Protein 1TI5 (pdb70)

Structure (mmCIF, N/CA/C/O backbone):
data_1TI5
#
_entry.id   1TI5
#
loop_
_atom_site.group_PDB
_atom_site.id
_atom_site.type_symbol
_atom_site.label_atom_id
_atom_site.label_alt_id
_atom_site.label_comp_id
_atom_site.label_asym_id
_atom_site.label_entity_id
_atom_site.label_seq_id
_atom_site.pdbx_PDB_ins_code
_atom_site.Cartn_x
_atom_site.Cartn_y
_atom_site.Cartn_z
_atom_site.occupancy
_atom_site.B_iso_or_equiv
_atom_site.auth_seq_id
_atom_site.auth_comp_id
_atom_site.auth_asym_id
_atom_site.auth_atom_id
_atom_site.pdbx_PDB_model_num
ATOM 1 N N . ARG A 1 1 ? 68.113 32.581 -0.823 1.00 0.00 1 ARG A N 1
ATOM 2 C CA . ARG A 1 1 ? 68.815 33.568 0.048 1.00 0.00 1 ARG A CA 1
ATOM 3 C C . ARG A 1 1 ? 68.621 34.981 -0.487 1.00 0.00 1 ARG A C 1
ATOM 4 O O . ARG A 1 1 ? 68.169 35.183 -1.597 1.00 0.00 1 ARG A O 1
ATOM 27 N N . THR A 1 2 ? 68.979 35.963 0.288 1.00 0.00 2 THR A N 1
ATOM 28 C CA . THR A 1 2 ? 68.837 37.359 -0.180 1.00 0.00 2 THR A CA 1
ATOM 29 C C . THR A 1 2 ? 69.680 38.308 0.656 1.00 0.00 2 THR A C 1
ATOM 30 O O . THR A 1 2 ? 70.018 38.034 1.791 1.00 0.00 2 THR A O 1
ATOM 41 N N . CYS A 1 3 ? 69.974 39.448 0.113 1.00 0.00 3 CYS A N 1
ATOM 42 C CA . CYS A 1 3 ? 70.741 40.460 0.878 1.00 0.00 3 CYS A CA 1
ATOM 43 C C . CYS A 1 3 ? 70.019 41.795 0.782 1.00 0.00 3 CYS A C 1
ATOM 44 O O . CYS A 1 3 ? 69.515 42.172 -0.256 1.00 0.00 3 CYS A O 1
ATOM 51 N N . MET A 1 4 ? 69.952 42.500 1.862 1.00 0.00 4 MET A N 1
ATOM 52 C CA . MET A 1 4 ? 69.238 43.808 1.859 1.00 0.00 4 MET A CA 1
ATOM 53 C C . MET A 1 4 ? 70.204 44.972 2.023 1.00 0.00 4 MET A C 1
ATOM 54 O O . MET A 1 4 ? 71.209 44.887 2.699 1.00 0.00 4 MET A O 1
ATOM 68 N N . ILE A 1 5 ? 69.882 46.066 1.400 1.00 0.00 5 ILE A N 1
ATOM 69 C CA . ILE A 1 5 ? 70.740 47.272 1.489 1.00 0.00 5 ILE A CA 1
ATOM 70 C C . ILE A 1 5 ? 69.901 48.436 2.004 1.00 0.00 5 ILE A C 1
ATOM 71 O O . ILE A 1 5 ? 68.726 48.296 2.269 1.00 0.00 5 ILE A O 1
ATOM 87 N N . LYS A 1 6 ? 70.497 49.575 2.149 1.00 0.00 6 LYS A N 1
ATOM 88 C CA . LYS A 1 6 ? 69.740 50.759 2.651 1.00 0.00 6 LYS A CA 1
ATOM 89 C C . LYS A 1 6 ? 69.368 51.685 1.493 1.00 0.00 6 LYS A C 1
ATOM 90 O O . LYS A 1 6 ? 70.209 52.359 0.934 1.00 0.00 6 LYS A O 1
ATOM 109 N N . LYS A 1 7 ? 68.112 51.735 1.132 1.00 0.00 7 LYS A N 1
ATOM 110 C CA . LYS A 1 7 ? 67.711 52.636 0.016 1.00 0.00 7 LYS A CA 1
ATOM 111 C C . LYS A 1 7 ? 67.234 53.966 0.580 1.00 0.00 7 LYS A C 1
ATOM 112 O O . LYS A 1 7 ? 66.138 54.420 0.319 1.00 0.00 7 LYS A O 1
ATOM 131 N N . GLU A 1 8 ? 68.069 54.587 1.353 1.00 0.00 8 GLU A N 1
ATOM 132 C CA . GLU A 1 8 ? 67.708 55.897 1.957 1.00 0.00 8 GLU A CA 1
ATOM 133 C C . GLU A 1 8 ? 67.551 56.960 0.862 1.00 0.00 8 GLU A C 1
ATOM 134 O O . GLU A 1 8 ? 66.891 57.963 1.047 1.00 0.00 8 GLU A O 1
ATOM 146 N N . GLY A 1 9 ? 68.153 56.744 -0.276 1.00 0.00 9 GLY A N 1
ATOM 147 C CA . GLY A 1 9 ? 68.041 57.737 -1.382 1.00 0.00 9 GLY A CA 1
ATOM 148 C C . GLY A 1 9 ? 66.612 57.744 -1.921 1.00 0.00 9 GLY A C 1
ATOM 149 O O . GLY A 1 9 ? 66.257 58.555 -2.754 1.00 0.00 9 GLY A O 1
ATOM 153 N N . TRP A 1 10 ? 65.790 56.845 -1.459 1.00 0.00 10 TRP A N 1
ATOM 154 C CA . TRP A 1 10 ? 64.385 56.797 -1.951 1.00 0.00 10 TRP A CA 1
ATOM 155 C C . TRP A 1 10 ? 63.460 57.559 -0.999 1.00 0.00 10 TRP A C 1
ATOM 156 O O . TRP A 1 10 ? 62.408 58.029 -1.384 1.00 0.00 10 TRP A O 1
ATOM 177 N N . GLY A 1 11 ? 63.844 57.683 0.242 1.00 0.00 11 GLY A N 1
ATOM 178 C CA . GLY A 1 11 ? 62.989 58.411 1.217 1.00 0.00 11 GLY A CA 1
ATOM 179 C C . GLY A 1 11 ? 62.558 57.455 2.327 1.00 0.00 11 GLY A C 1
ATOM 180 O O . GLY A 1 11 ? 62.276 56.297 2.091 1.00 0.00 11 GLY A O 1
ATOM 184 N N . LYS A 1 12 ? 62.508 57.934 3.536 1.00 0.00 12 LYS A N 1
ATOM 185 C CA . LYS A 1 12 ? 62.098 57.061 4.673 1.00 0.00 12 LYS A CA 1
ATOM 186 C C . LYS A 1 12 ? 60.926 56.166 4.262 1.00 0.00 12 LYS A C 1
ATOM 187 O O . LYS A 1 12 ? 60.275 56.399 3.264 1.00 0.00 12 LYS A O 1
ATOM 206 N N . CYS A 1 13 ? 60.654 55.141 5.024 1.00 0.00 13 CYS A N 1
ATOM 207 C CA . CYS A 1 13 ? 59.526 54.232 4.673 1.00 0.00 13 CYS A CA 1
ATOM 208 C C . CYS A 1 13 ? 58.386 54.373 5.680 1.00 0.00 13 CYS A C 1
ATOM 209 O O . CYS A 1 13 ? 58.592 54.703 6.831 1.00 0.00 13 CYS A O 1
ATOM 216 N N . LEU A 1 14 ? 57.183 54.118 5.250 1.00 0.00 14 LEU A N 1
ATOM 217 C CA . LEU A 1 14 ? 56.017 54.227 6.170 1.00 0.00 14 LEU A CA 1
ATOM 218 C C . LEU A 1 14 ? 55.514 52.833 6.548 1.00 0.00 14 LEU A C 1
ATOM 219 O O . LEU A 1 14 ? 55.003 52.614 7.628 1.00 0.00 14 LEU A O 1
ATOM 235 N N . ILE A 1 15 ? 55.653 51.893 5.659 1.00 0.00 15 ILE A N 1
ATOM 236 C CA . ILE A 1 15 ? 55.181 50.506 5.953 1.00 0.00 15 ILE A CA 1
ATOM 237 C C . ILE A 1 15 ? 56.360 49.529 5.948 1.00 0.00 15 ILE A C 1
ATOM 238 O O . ILE A 1 15 ? 57.461 49.864 6.335 1.00 0.00 15 ILE A O 1
ATOM 254 N N . ASP A 1 16 ? 56.131 48.324 5.501 1.00 0.00 16 ASP A N 1
ATOM 255 C CA . ASP A 1 16 ? 57.227 47.316 5.451 1.00 0.00 16 ASP A CA 1
ATOM 256 C C . ASP A 1 16 ? 57.442 46.873 4.003 1.00 0.00 16 ASP A C 1
ATOM 257 O O . ASP A 1 16 ? 58.519 46.464 3.617 1.00 0.00 16 ASP A O 1
ATOM 266 N N . THR A 1 17 ? 56.418 46.963 3.198 1.00 0.00 17 THR A N 1
ATOM 267 C CA . THR A 1 17 ? 56.545 46.564 1.771 1.00 0.00 17 THR A CA 1
ATOM 268 C C . THR A 1 17 ? 56.761 47.808 0.909 1.00 0.00 17 THR A C 1
ATOM 269 O O . THR A 1 17 ? 57.444 47.767 -0.095 1.00 0.00 17 THR A O 1
ATOM 280 N N . THR A 1 18 ? 56.192 48.920 1.301 1.00 0.00 18 THR A N 1
ATOM 281 C CA . THR A 1 18 ? 56.379 50.167 0.507 1.00 0.00 18 THR A CA 1
ATOM 282 C C . THR A 1 18 ? 57.830 50.251 0.036 1.00 0.00 18 THR A C 1
ATOM 283 O O . THR A 1 18 ? 58.108 50.524 -1.115 1.00 0.00 18 THR A O 1
ATOM 294 N N . CYS A 1 19 ? 58.756 49.994 0.918 1.00 0.00 19 CYS A N 1
ATOM 295 C CA . CYS A 1 19 ? 60.190 50.031 0.524 1.00 0.00 19 CYS A CA 1
ATOM 296 C C . CYS A 1 19 ? 60.480 48.865 -0.427 1.00 0.00 19 CYS A C 1
ATOM 297 O O . CYS A 1 19 ? 61.084 49.025 -1.472 1.00 0.00 19 CYS A O 1
ATOM 304 N N . ALA A 1 20 ? 60.044 47.691 -0.060 1.00 0.00 20 ALA A N 1
ATOM 305 C CA . ALA A 1 20 ? 60.272 46.492 -0.916 1.00 0.00 20 ALA A CA 1
ATOM 306 C C . ALA A 1 20 ? 59.832 46.770 -2.356 1.00 0.00 20 ALA A C 1
ATOM 307 O O . ALA A 1 20 ? 60.450 46.321 -3.300 1.00 0.00 20 ALA A O 1
ATOM 314 N N . HIS A 1 21 ? 58.771 47.509 -2.534 1.00 0.00 21 HIS A N 1
ATOM 315 C CA . HIS A 1 21 ? 58.302 47.813 -3.916 1.00 0.00 21 HIS A CA 1
ATOM 316 C C . HIS A 1 21 ? 59.446 48.432 -4.720 1.00 0.00 21 HIS A C 1
ATOM 317 O O . HIS A 1 21 ? 59.905 47.877 -5.698 1.00 0.00 21 HIS A O 1
ATOM 331 N N . SER A 1 22 ? 59.916 49.573 -4.303 1.00 0.00 22 SER A N 1
ATOM 332 C CA . SER A 1 22 ? 61.039 50.227 -5.028 1.00 0.00 22 SER A CA 1
ATOM 333 C C . SER A 1 22 ? 62.203 49.245 -5.170 1.00 0.00 22 SER A C 1
ATOM 334 O O . SER A 1 22 ? 62.857 49.185 -6.192 1.00 0.00 22 SER A O 1
ATOM 342 N N . CYS A 1 23 ? 62.464 48.476 -4.151 1.00 0.00 23 CYS A N 1
ATOM 343 C CA . CYS A 1 23 ? 63.584 47.495 -4.224 1.00 0.00 23 CYS A CA 1
ATOM 344 C C . CYS A 1 23 ? 63.384 46.543 -5.396 1.00 0.00 23 CYS A C 1
ATOM 345 O O . CYS A 1 23 ? 64.181 46.491 -6.312 1.00 0.00 23 CYS A O 1
ATOM 352 N N . LYS A 1 24 ? 62.326 45.786 -5.376 1.00 0.00 24 LYS A N 1
ATOM 353 C CA . LYS A 1 24 ? 62.080 44.837 -6.491 1.00 0.00 24 LYS A CA 1
ATOM 354 C C . LYS A 1 24 ? 62.218 45.569 -7.821 1.00 0.00 24 LYS A C 1
ATOM 355 O O . LYS A 1 24 ? 63.068 45.248 -8.631 1.00 0.00 24 LYS A O 1
ATOM 374 N N . ASN A 1 25 ? 61.389 46.558 -8.036 1.00 0.00 25 ASN A N 1
ATOM 375 C CA . ASN A 1 25 ? 61.446 47.339 -9.306 1.00 0.00 25 ASN A CA 1
ATOM 376 C C . ASN A 1 25 ? 62.886 47.739 -9.624 1.00 0.00 25 ASN A C 1
ATOM 377 O O . ASN A 1 25 ? 63.263 47.874 -10.771 1.00 0.00 25 ASN A O 1
ATOM 388 N N . ARG A 1 26 ? 63.699 47.918 -8.621 1.00 0.00 26 ARG A N 1
ATOM 389 C CA . ARG A 1 26 ? 65.113 48.293 -8.877 1.00 0.00 26 ARG A CA 1
ATOM 390 C C . ARG A 1 26 ? 65.888 47.042 -9.270 1.00 0.00 26 ARG A C 1
ATOM 391 O O . ARG A 1 26 ? 66.936 47.107 -9.883 1.00 0.00 26 ARG A O 1
ATOM 412 N N . GLY A 1 27 ? 65.370 45.899 -8.919 1.00 0.00 27 GLY A N 1
ATOM 413 C CA . GLY A 1 27 ? 66.060 44.630 -9.264 1.00 0.00 27 GLY A CA 1
ATOM 414 C C . GLY A 1 27 ? 66.365 43.867 -7.981 1.00 0.00 27 GLY A C 1
ATOM 415 O O . GLY A 1 27 ? 67.405 43.253 -7.842 1.00 0.00 27 GLY A O 1
ATOM 419 N N . TYR A 1 28 ? 65.469 43.909 -7.033 1.00 0.00 28 TYR A N 1
ATOM 420 C CA . TYR A 1 28 ? 65.717 43.192 -5.747 1.00 0.00 28 TYR A CA 1
ATOM 421 C C . TYR A 1 28 ? 64.579 42.218 -5.451 1.00 0.00 28 TYR A C 1
ATOM 422 O O . TYR A 1 28 ? 63.536 42.259 -6.070 1.00 0.00 28 TYR A O 1
ATOM 440 N N . ILE A 1 29 ? 64.762 41.351 -4.496 1.00 0.00 29 ILE A N 1
ATOM 441 C CA . ILE A 1 29 ? 63.673 40.398 -4.154 1.00 0.00 29 ILE A CA 1
ATOM 442 C C . ILE A 1 29 ? 62.625 41.141 -3.352 1.00 0.00 29 ILE A C 1
ATOM 443 O O . ILE A 1 29 ? 61.452 40.824 -3.368 1.00 0.00 29 ILE A O 1
ATOM 459 N N . GLY A 1 30 ? 63.061 42.138 -2.648 1.00 0.00 30 GLY A N 1
ATOM 460 C CA . GLY A 1 30 ? 62.117 42.941 -1.822 1.00 0.00 30 GLY A CA 1
ATOM 461 C C . GLY A 1 30 ? 62.894 43.998 -1.041 1.00 0.00 30 GLY A C 1
ATOM 462 O O . GLY A 1 30 ? 64.001 44.354 -1.393 1.00 0.00 30 GLY A O 1
ATOM 466 N N . GLY A 1 31 ? 62.326 44.502 0.019 1.00 0.00 31 GLY A N 1
ATOM 467 C CA . GLY A 1 3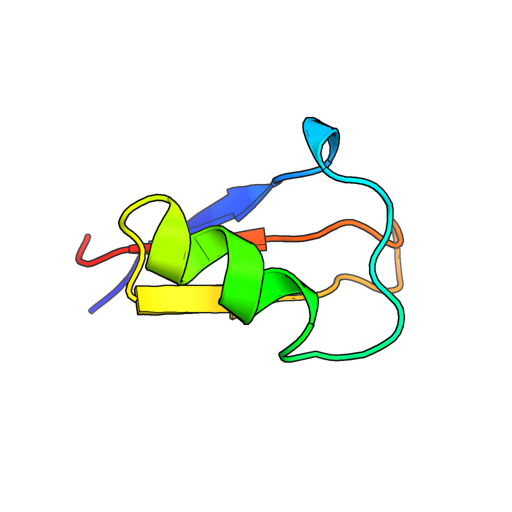1 ? 63.038 45.535 0.819 1.00 0.00 31 GLY A CA 1
ATOM 468 C C . GLY A 1 31 ? 62.423 45.628 2.212 1.00 0.00 31 GLY A C 1
ATOM 469 O O . GLY A 1 31 ? 61.488 44.924 2.538 1.00 0.00 31 GLY A O 1
ATOM 473 N N . ASN A 1 32 ? 62.937 46.498 3.037 1.00 0.00 32 ASN A N 1
ATOM 474 C CA . ASN A 1 32 ? 62.372 46.639 4.405 1.00 0.00 32 ASN A CA 1
ATOM 475 C C . ASN A 1 32 ? 62.324 48.104 4.820 1.00 0.00 32 ASN A C 1
ATOM 476 O O . ASN A 1 32 ? 62.834 48.982 4.153 1.00 0.00 32 ASN A O 1
ATOM 487 N N . CYS A 1 33 ? 61.717 48.353 5.936 1.00 0.00 33 CYS A N 1
ATOM 488 C CA . CYS A 1 33 ? 61.615 49.740 6.458 1.00 0.00 33 CYS A CA 1
ATOM 489 C C . CYS A 1 33 ? 62.083 49.762 7.915 1.00 0.00 33 CYS A C 1
ATOM 490 O O . CYS A 1 33 ? 61.372 49.354 8.811 1.00 0.00 33 CYS A O 1
ATOM 497 N N . LYS A 1 34 ? 63.279 50.220 8.155 1.00 0.00 34 LYS A N 1
ATOM 498 C CA . LYS A 1 34 ? 63.798 50.249 9.551 1.00 0.00 34 LYS A CA 1
ATOM 499 C C . LYS A 1 34 ? 63.217 51.442 10.312 1.00 0.00 34 LYS A C 1
ATOM 500 O O . LYS A 1 34 ? 63.399 52.581 9.933 1.00 0.00 34 LYS A O 1
ATOM 519 N N . GLY A 1 35 ? 62.519 51.187 11.385 1.00 0.00 35 GLY A N 1
ATOM 520 C CA . GLY A 1 35 ? 61.929 52.305 12.173 1.00 0.00 35 GLY A CA 1
ATOM 521 C C . GLY A 1 35 ? 63.044 53.053 12.903 1.00 0.00 35 GLY A C 1
ATOM 522 O O . GLY A 1 35 ? 63.008 54.260 13.042 1.00 0.00 35 GLY A O 1
ATOM 526 N N . MET A 1 36 ? 64.038 52.347 13.369 1.00 0.00 36 MET A N 1
ATOM 527 C CA . MET A 1 36 ? 65.157 53.020 14.087 1.00 0.00 36 MET A CA 1
ATOM 528 C C . MET A 1 36 ? 65.713 54.164 13.235 1.00 0.00 36 MET A C 1
ATOM 529 O O . MET A 1 36 ? 66.123 55.188 13.744 1.00 0.00 36 MET A O 1
ATOM 543 N N . THR A 1 37 ? 65.731 53.996 11.940 1.00 0.00 37 THR A N 1
ATOM 544 C CA . THR A 1 37 ? 66.260 55.073 11.056 1.00 0.00 37 THR A CA 1
ATOM 545 C C . THR A 1 37 ? 65.247 55.404 9.960 1.00 0.00 37 THR A C 1
ATOM 546 O O . THR A 1 37 ? 65.538 56.132 9.032 1.00 0.00 37 THR A O 1
ATOM 557 N N . ARG A 1 38 ? 64.058 54.877 10.061 1.00 0.00 38 ARG A N 1
ATOM 558 C CA . ARG A 1 38 ? 63.026 55.165 9.025 1.00 0.00 38 ARG A CA 1
ATOM 559 C C . ARG A 1 38 ? 63.659 55.146 7.632 1.00 0.00 38 ARG A C 1
ATOM 560 O O . ARG A 1 38 ? 63.573 56.103 6.890 1.00 0.00 38 ARG A O 1
ATOM 581 N N . THR A 1 39 ? 64.297 54.066 7.273 1.00 0.00 39 THR A N 1
ATOM 582 C CA . THR A 1 39 ? 64.936 53.994 5.928 1.00 0.00 39 THR A CA 1
ATOM 583 C C . THR A 1 39 ? 64.390 52.801 5.138 1.00 0.00 39 THR A C 1
ATOM 584 O O . THR A 1 39 ? 63.805 51.890 5.690 1.00 0.00 39 THR A O 1
ATOM 595 N N . CYS A 1 40 ? 64.571 52.809 3.846 1.00 0.00 40 CYS A N 1
ATOM 596 C CA . CYS A 1 40 ? 64.061 51.692 3.003 1.00 0.00 40 CYS A CA 1
ATOM 597 C C . CYS A 1 40 ? 65.186 50.719 2.645 1.00 0.00 40 CYS A C 1
ATOM 598 O O . CYS A 1 40 ? 66.191 51.103 2.088 1.00 0.00 40 CYS A O 1
ATOM 605 N N . TYR A 1 41 ? 65.017 49.460 2.936 1.00 0.00 41 TYR A N 1
ATOM 606 C CA . TYR A 1 41 ? 66.072 48.470 2.580 1.00 0.00 41 TYR A CA 1
ATOM 607 C C . TYR A 1 41 ? 65.610 47.638 1.381 1.00 0.00 41 TYR A C 1
ATOM 608 O O . TYR A 1 41 ? 64.456 47.660 1.015 1.00 0.00 41 TYR A O 1
ATOM 626 N N . CYS A 1 42 ? 66.488 46.899 0.767 1.00 0.00 42 CYS A N 1
ATOM 627 C CA . CYS A 1 42 ? 66.057 46.076 -0.401 1.00 0.00 42 CYS A CA 1
ATOM 628 C C . CYS A 1 42 ? 66.793 44.739 -0.426 1.00 0.00 42 CYS A C 1
ATOM 629 O O . CYS A 1 42 ? 68.003 44.688 -0.519 1.00 0.00 42 CYS A O 1
ATOM 636 N N . LEU A 1 43 ? 66.066 43.655 -0.350 1.00 0.00 43 LEU A N 1
ATOM 637 C CA . LEU A 1 43 ? 66.726 42.316 -0.370 1.00 0.00 43 LEU A CA 1
ATOM 638 C C . LEU A 1 43 ? 66.970 41.859 -1.803 1.00 0.00 43 LEU A C 1
ATOM 639 O O . LEU A 1 43 ? 66.155 42.057 -2.686 1.00 0.00 43 LEU A O 1
ATOM 655 N N . VAL A 1 44 ? 68.096 41.248 -2.027 1.00 0.00 44 VAL A N 1
ATOM 656 C CA . VAL A 1 44 ? 68.447 40.758 -3.388 1.00 0.00 44 VAL A CA 1
ATOM 657 C C . VAL A 1 44 ? 68.826 39.291 -3.325 1.00 0.00 44 VAL A C 1
ATOM 658 O O . VAL A 1 44 ? 69.093 38.759 -2.273 1.00 0.00 44 VAL A O 1
ATOM 671 N N . ASN A 1 45 ? 68.901 38.646 -4.445 1.00 0.00 45 ASN A N 1
ATOM 672 C CA . ASN A 1 45 ? 69.311 37.231 -4.433 1.00 0.00 45 ASN A CA 1
ATOM 673 C C . ASN A 1 45 ? 70.810 37.211 -4.221 1.00 0.00 45 ASN A C 1
ATOM 674 O O . ASN A 1 45 ? 71.599 37.293 -5.142 1.00 0.00 45 ASN A O 1
ATOM 685 N N . CYS A 1 46 ? 71.191 37.167 -2.984 1.00 0.00 46 CYS A N 1
ATOM 686 C CA . CYS A 1 46 ? 72.627 37.215 -2.636 1.00 0.00 46 CYS A CA 1
ATOM 687 C C . CYS A 1 46 ? 73.050 35.939 -1.899 1.00 0.00 46 CYS A C 1
ATOM 688 O O . CYS A 1 46 ? 72.477 35.662 -0.859 1.00 0.00 46 CYS A O 1
ATOM 696 N N . ARG A 1 1 ? 68.978 32.695 -0.709 1.00 0.00 1 ARG A N 2
ATOM 697 C CA . ARG A 1 1 ? 69.542 33.717 0.220 1.00 0.00 1 ARG A CA 2
ATOM 698 C C . ARG A 1 1 ? 69.278 35.120 -0.310 1.00 0.00 1 ARG A C 2
ATOM 699 O O . ARG A 1 1 ? 68.875 35.304 -1.442 1.00 0.00 1 ARG A O 2
ATOM 722 N N . THR A 1 2 ? 69.522 36.115 0.492 1.00 0.00 2 THR A N 2
ATOM 723 C CA . THR A 1 2 ? 69.307 37.503 0.026 1.00 0.00 2 THR A CA 2
ATOM 724 C C . THR A 1 2 ? 70.127 38.492 0.838 1.00 0.00 2 THR A C 2
ATOM 725 O O . THR A 1 2 ? 70.495 38.245 1.969 1.00 0.00 2 THR A O 2
ATOM 736 N N . CYS A 1 3 ? 70.364 39.636 0.275 1.00 0.00 3 CYS A N 2
ATOM 737 C CA . CYS A 1 3 ? 71.103 40.690 1.010 1.00 0.00 3 CYS A CA 2
ATOM 738 C C . CYS A 1 3 ? 70.333 41.996 0.892 1.00 0.00 3 CYS A C 2
ATOM 739 O O . CYS A 1 3 ? 69.794 42.323 -0.145 1.00 0.00 3 CYS A O 2
ATOM 746 N N . MET A 1 4 ? 70.263 42.729 1.952 1.00 0.00 4 MET A N 2
ATOM 747 C CA . MET A 1 4 ? 69.504 44.011 1.924 1.00 0.00 4 MET A CA 2
ATOM 748 C C . MET A 1 4 ? 70.435 45.208 1.999 1.00 0.00 4 MET A C 2
ATOM 749 O O . MET A 1 4 ? 71.466 45.183 2.640 1.00 0.00 4 MET A O 2
ATOM 763 N N . ILE A 1 5 ? 70.060 46.259 1.336 1.00 0.00 5 ILE A N 2
ATOM 764 C CA . ILE A 1 5 ? 70.887 47.483 1.338 1.00 0.00 5 ILE A CA 2
ATOM 765 C C . ILE A 1 5 ? 70.056 48.648 1.861 1.00 0.00 5 ILE A C 2
ATOM 766 O O . ILE A 1 5 ? 68.895 48.501 2.182 1.00 0.00 5 ILE A O 2
ATOM 782 N N . LYS A 1 6 ? 70.646 49.797 1.944 1.00 0.00 6 LYS A N 2
ATOM 783 C CA . LYS A 1 6 ? 69.902 50.989 2.448 1.00 0.00 6 LYS A CA 2
ATOM 784 C C . LYS A 1 6 ? 69.392 51.832 1.282 1.00 0.00 6 LYS A C 2
ATOM 785 O O . LYS A 1 6 ? 70.153 52.493 0.604 1.00 0.00 6 LYS A O 2
ATOM 804 N N . LYS A 1 7 ? 68.107 51.826 1.044 1.00 0.00 7 LYS A N 2
ATOM 805 C CA . LYS A 1 7 ? 67.568 52.642 -0.077 1.00 0.00 7 LYS A CA 2
ATOM 806 C C . LYS A 1 7 ? 67.024 53.956 0.462 1.00 0.00 7 LYS A C 2
ATOM 807 O O . LYS A 1 7 ? 65.883 54.316 0.251 1.00 0.00 7 LYS A O 2
ATOM 826 N N . GLU A 1 8 ? 67.852 54.672 1.157 1.00 0.00 8 GLU A N 2
ATOM 827 C CA . GLU A 1 8 ? 67.425 55.978 1.727 1.00 0.00 8 GLU A CA 2
ATOM 828 C C . GLU A 1 8 ? 67.164 56.984 0.601 1.00 0.00 8 GLU A C 2
ATOM 829 O O . GLU A 1 8 ? 66.383 57.903 0.744 1.00 0.00 8 GLU A O 2
ATOM 841 N N . GLY A 1 9 ? 67.812 56.812 -0.519 1.00 0.00 9 GLY A N 2
ATOM 842 C CA . GLY A 1 9 ? 67.603 57.753 -1.656 1.00 0.00 9 GLY A CA 2
ATOM 843 C C . GLY A 1 9 ? 66.145 57.697 -2.104 1.00 0.00 9 GLY A C 2
ATOM 844 O O . GLY A 1 9 ? 65.684 58.530 -2.859 1.00 0.00 9 GLY A O 2
ATOM 848 N N . TRP A 1 10 ? 65.414 56.719 -1.648 1.00 0.00 10 TRP A N 2
ATOM 849 C CA . TRP A 1 10 ? 63.985 56.607 -2.053 1.00 0.00 10 TRP A CA 2
ATOM 850 C C . TRP A 1 10 ? 63.089 57.335 -1.047 1.00 0.00 10 TRP A C 2
ATOM 851 O O . TRP A 1 10 ? 61.952 57.656 -1.332 1.00 0.00 10 TRP A O 2
ATOM 872 N N . GLY A 1 11 ? 63.596 57.602 0.126 1.00 0.00 11 GLY A N 2
ATOM 873 C CA . GLY A 1 11 ? 62.779 58.311 1.149 1.00 0.00 11 GLY A CA 2
ATOM 874 C C . GLY A 1 11 ? 62.383 57.338 2.257 1.00 0.00 11 GLY A C 2
ATOM 875 O O . GLY A 1 11 ? 62.053 56.196 2.008 1.00 0.00 11 GLY A O 2
ATOM 879 N N . LYS A 1 12 ? 62.414 57.788 3.478 1.00 0.00 12 LYS A N 2
ATOM 880 C CA . LYS A 1 12 ? 62.038 56.899 4.615 1.00 0.00 12 LYS A CA 2
ATOM 881 C C . LYS A 1 12 ? 60.819 56.051 4.240 1.00 0.00 12 LYS A C 2
ATOM 882 O O . LYS A 1 12 ? 60.120 56.339 3.289 1.00 0.00 12 LYS A O 2
ATOM 901 N N . CYS A 1 13 ? 60.561 55.005 4.976 1.00 0.00 13 CYS A N 2
ATOM 902 C CA . CYS A 1 13 ? 59.390 54.141 4.653 1.00 0.00 13 CYS A CA 2
ATOM 903 C C . CYS A 1 13 ? 58.300 54.286 5.715 1.00 0.00 13 CYS A C 2
ATOM 904 O O . CYS A 1 13 ? 58.568 54.568 6.866 1.00 0.00 13 CYS A O 2
ATOM 911 N N . LEU A 1 14 ? 57.072 54.087 5.330 1.00 0.00 14 LEU A N 2
ATOM 912 C CA . LEU A 1 14 ? 55.950 54.201 6.303 1.00 0.00 14 LEU A CA 2
ATOM 913 C C . LEU A 1 14 ? 55.427 52.810 6.662 1.00 0.00 14 LEU A C 2
ATOM 914 O O . LEU A 1 14 ? 54.959 52.571 7.757 1.00 0.00 14 LEU A O 2
ATOM 930 N N . ILE A 1 15 ? 55.505 51.895 5.740 1.00 0.00 15 ILE A N 2
ATOM 931 C CA . ILE A 1 15 ? 55.013 50.509 6.014 1.00 0.00 15 ILE A CA 2
ATOM 932 C C . ILE A 1 15 ? 56.193 49.540 6.105 1.00 0.00 15 ILE A C 2
ATOM 933 O O . ILE A 1 15 ? 57.248 49.875 6.601 1.00 0.00 15 ILE A O 2
ATOM 949 N N . ASP A 1 16 ? 56.019 48.339 5.625 1.00 0.00 16 ASP A N 2
ATOM 950 C CA . ASP A 1 16 ? 57.126 47.343 5.674 1.00 0.00 16 ASP A CA 2
ATOM 951 C C . ASP A 1 16 ? 57.393 46.791 4.269 1.00 0.00 16 ASP A C 2
ATOM 952 O O . ASP A 1 16 ? 58.455 46.273 3.985 1.00 0.00 16 ASP A O 2
ATOM 961 N N . THR A 1 17 ? 56.435 46.904 3.388 1.00 0.00 17 THR A N 2
ATOM 962 C CA . THR A 1 17 ? 56.623 46.396 2.003 1.00 0.00 17 THR A CA 2
ATOM 963 C C . THR A 1 17 ? 56.842 47.570 1.047 1.00 0.00 17 THR A C 2
ATOM 964 O O . THR A 1 17 ? 57.527 47.449 0.052 1.00 0.00 17 THR A O 2
ATOM 975 N N . THR A 1 18 ? 56.270 48.711 1.345 1.00 0.00 18 THR A N 2
ATOM 976 C CA . THR A 1 18 ? 56.460 49.889 0.452 1.00 0.00 18 THR A CA 2
ATOM 977 C C . THR A 1 18 ? 57.907 49.922 -0.035 1.00 0.00 18 THR A C 2
ATOM 978 O O . THR A 1 18 ? 58.176 49.952 -1.220 1.00 0.00 18 THR A O 2
ATOM 989 N N . CYS A 1 19 ? 58.843 49.893 0.873 1.00 0.00 19 CYS A N 2
ATOM 990 C CA . CYS A 1 19 ? 60.272 49.898 0.461 1.00 0.00 19 CYS A CA 2
ATOM 991 C C . CYS A 1 19 ? 60.539 48.685 -0.432 1.00 0.00 19 CYS A C 2
ATOM 992 O O . CYS A 1 19 ? 61.075 48.795 -1.516 1.00 0.00 19 CYS A O 2
ATOM 999 N N . ALA A 1 20 ? 60.160 47.527 0.033 1.00 0.00 20 ALA A N 2
ATOM 1000 C CA . ALA A 1 20 ? 60.373 46.280 -0.755 1.00 0.00 20 ALA A CA 2
ATOM 1001 C C . ALA A 1 20 ? 59.919 46.469 -2.206 1.00 0.00 20 ALA A C 2
ATOM 1002 O O . ALA A 1 20 ? 60.571 46.021 -3.129 1.00 0.00 20 ALA A O 2
ATOM 1009 N N . HIS A 1 21 ? 58.811 47.124 -2.419 1.00 0.00 21 HIS A N 2
ATOM 1010 C CA . HIS A 1 21 ? 58.329 47.331 -3.816 1.00 0.00 21 HIS A CA 2
ATOM 1011 C C . HIS A 1 21 ? 59.431 47.983 -4.652 1.00 0.00 21 HIS A C 2
ATOM 1012 O O . HIS A 1 21 ? 59.911 47.421 -5.616 1.00 0.00 21 HIS A O 2
ATOM 1026 N N . SER A 1 22 ? 59.840 49.163 -4.281 1.00 0.00 22 SER A N 2
ATOM 1027 C CA . SER A 1 22 ? 60.917 49.853 -5.041 1.00 0.00 22 SER A CA 2
ATOM 1028 C C . SER A 1 22 ? 62.141 48.944 -5.157 1.00 0.00 22 SER A C 2
ATOM 1029 O O . SER A 1 22 ? 62.815 48.916 -6.168 1.00 0.00 22 SER A O 2
ATOM 1037 N N . CYS A 1 23 ? 62.434 48.202 -4.126 1.00 0.00 23 CYS A N 2
ATOM 1038 C CA . CYS A 1 23 ? 63.614 47.294 -4.168 1.00 0.00 23 CYS A CA 2
ATOM 1039 C C . CYS A 1 23 ? 63.489 46.303 -5.321 1.00 0.00 23 CYS A C 2
ATOM 1040 O O . CYS A 1 23 ? 64.300 46.282 -6.225 1.00 0.00 23 CYS A O 2
ATOM 1047 N N . LYS A 1 24 ? 62.481 45.481 -5.298 1.00 0.00 24 LYS A N 2
ATOM 1048 C CA . LYS A 1 24 ? 62.312 44.495 -6.395 1.00 0.00 24 LYS A CA 2
ATOM 1049 C C . LYS A 1 24 ? 62.394 45.208 -7.741 1.00 0.00 24 LYS A C 2
ATOM 1050 O O . LYS A 1 24 ? 63.261 44.927 -8.548 1.00 0.00 24 LYS A O 2
ATOM 1069 N N . ASN A 1 25 ? 61.500 46.133 -7.974 1.00 0.00 25 ASN A N 2
ATOM 1070 C CA . ASN A 1 25 ? 61.500 46.886 -9.262 1.00 0.00 25 ASN A CA 2
ATOM 1071 C C . ASN A 1 25 ? 62.912 47.368 -9.600 1.00 0.00 25 ASN A C 2
ATOM 1072 O O . ASN A 1 25 ? 63.273 47.499 -10.753 1.00 0.00 25 ASN A O 2
ATOM 1083 N N . ARG A 1 26 ? 63.716 47.622 -8.607 1.00 0.00 26 ARG A N 2
ATOM 1084 C CA . ARG A 1 26 ? 65.104 48.081 -8.880 1.00 0.00 26 ARG A CA 2
ATOM 1085 C C . ARG A 1 26 ? 65.959 46.873 -9.240 1.00 0.00 26 ARG A C 2
ATOM 1086 O O . ARG A 1 26 ? 66.976 46.983 -9.896 1.00 0.00 26 ARG A O 2
ATOM 1107 N N . GLY A 1 27 ? 65.543 45.718 -8.808 1.00 0.00 27 GLY A N 2
ATOM 1108 C CA . GLY A 1 27 ? 66.313 44.486 -9.109 1.00 0.00 27 GLY A CA 2
ATOM 1109 C C . GLY A 1 27 ? 66.631 43.770 -7.802 1.00 0.00 27 GLY A C 2
ATOM 1110 O O . GLY A 1 27 ? 67.722 43.274 -7.601 1.00 0.00 27 GLY A O 2
ATOM 1114 N N . TYR A 1 28 ? 65.688 43.721 -6.901 1.00 0.00 28 TYR A N 2
ATOM 1115 C CA . TYR A 1 28 ? 65.947 43.044 -5.596 1.00 0.00 28 TYR A CA 2
ATOM 1116 C C . TYR A 1 28 ? 64.839 42.041 -5.282 1.00 0.00 28 TYR A C 2
ATOM 1117 O O . TYR A 1 28 ? 63.808 42.015 -5.922 1.00 0.00 28 TYR A O 2
ATOM 1135 N N . ILE A 1 29 ? 65.037 41.223 -4.288 1.00 0.00 29 ILE A N 2
ATOM 1136 C CA . ILE A 1 29 ? 63.981 40.240 -3.925 1.00 0.00 29 ILE A CA 2
ATOM 1137 C C . ILE A 1 29 ? 62.914 40.959 -3.125 1.00 0.00 29 ILE A C 2
ATOM 1138 O O . ILE A 1 29 ? 61.754 40.598 -3.122 1.00 0.00 29 ILE A O 2
ATOM 1154 N N . GLY A 1 30 ? 63.320 41.985 -2.445 1.00 0.00 30 GLY A N 2
ATOM 1155 C CA . GLY A 1 30 ? 62.353 42.766 -1.623 1.00 0.00 30 GLY A CA 2
ATOM 1156 C C . GLY A 1 30 ? 63.090 43.883 -0.886 1.00 0.00 30 GLY A C 2
ATOM 1157 O O . GLY A 1 30 ? 64.166 44.292 -1.274 1.00 0.00 30 GLY A O 2
ATOM 1161 N N . GLY A 1 31 ? 62.520 44.381 0.176 1.00 0.00 31 GLY A N 2
ATOM 1162 C CA . GLY A 1 31 ? 63.192 45.472 0.934 1.00 0.00 31 GLY A CA 2
ATOM 1163 C C . GLY A 1 31 ? 62.618 45.554 2.345 1.00 0.00 31 GLY A C 2
ATOM 1164 O O . GLY A 1 31 ? 61.993 44.631 2.828 1.00 0.00 31 GLY A O 2
ATOM 1168 N N . ASN A 1 32 ? 62.828 46.654 3.014 1.00 0.00 32 ASN A N 2
ATOM 1169 C CA . ASN A 1 32 ? 62.294 46.789 4.396 1.00 0.00 32 ASN A CA 2
ATOM 1170 C C . ASN A 1 32 ? 62.052 48.256 4.749 1.00 0.00 32 ASN A C 2
ATOM 1171 O O . ASN A 1 32 ? 62.349 49.158 3.993 1.00 0.00 32 ASN A O 2
ATOM 1182 N N . CYS A 1 33 ? 61.522 48.479 5.910 1.00 0.00 33 CYS A N 2
ATOM 1183 C CA . CYS A 1 33 ? 61.249 49.863 6.380 1.00 0.00 33 CYS A CA 2
ATOM 1184 C C . CYS A 1 33 ? 61.680 49.985 7.842 1.00 0.00 33 CYS A C 2
ATOM 1185 O O . CYS A 1 33 ? 60.946 49.638 8.746 1.00 0.00 33 CYS A O 2
ATOM 1192 N N . LYS A 1 34 ? 62.872 50.454 8.084 1.00 0.00 34 LYS A N 2
ATOM 1193 C CA . LYS A 1 34 ? 63.352 50.571 9.489 1.00 0.00 34 LYS A CA 2
ATOM 1194 C C . LYS A 1 34 ? 62.769 51.817 10.158 1.00 0.00 34 LYS A C 2
ATOM 1195 O O . LYS A 1 34 ? 62.938 52.924 9.689 1.00 0.00 34 LYS A O 2
ATOM 1214 N N . GLY A 1 35 ? 62.088 51.643 11.258 1.00 0.00 35 GLY A N 2
ATOM 1215 C CA . GLY A 1 35 ? 61.501 52.814 11.965 1.00 0.00 35 GLY A CA 2
ATOM 1216 C C . GLY A 1 35 ? 62.605 53.536 12.737 1.00 0.00 35 GLY A C 2
ATOM 1217 O O . GLY A 1 35 ? 62.606 54.745 12.856 1.00 0.00 35 GLY A O 2
ATOM 1221 N N . MET A 1 36 ? 63.552 52.801 13.256 1.00 0.00 36 MET A N 2
ATOM 1222 C CA . MET A 1 36 ? 64.664 53.443 14.014 1.00 0.00 36 MET A CA 2
ATOM 1223 C C . MET A 1 36 ? 65.428 54.401 13.098 1.00 0.00 36 MET A C 2
ATOM 1224 O O . MET A 1 36 ? 65.844 55.468 13.505 1.00 0.00 36 MET A O 2
ATOM 1238 N N . THR A 1 37 ? 65.611 54.028 11.861 1.00 0.00 37 THR A N 2
ATOM 1239 C CA . THR A 1 37 ? 66.342 54.914 10.911 1.00 0.00 37 THR A CA 2
ATOM 1240 C C . THR A 1 37 ? 65.407 55.357 9.785 1.00 0.00 37 THR A C 2
ATOM 1241 O O . THR A 1 37 ? 65.814 56.019 8.851 1.00 0.00 37 THR A O 2
ATOM 1252 N N . ARG A 1 38 ? 64.155 54.994 9.867 1.00 0.00 38 ARG A N 2
ATOM 1253 C CA . ARG A 1 38 ? 63.189 55.392 8.802 1.00 0.00 38 ARG A CA 2
ATOM 1254 C C . ARG A 1 38 ? 63.858 55.304 7.429 1.00 0.00 38 ARG A C 2
ATOM 1255 O O . ARG A 1 38 ? 63.911 56.268 6.692 1.00 0.00 38 ARG A O 2
ATOM 1276 N N . THR A 1 39 ? 64.373 54.157 7.082 1.00 0.00 39 THR A N 2
ATOM 1277 C CA . THR A 1 39 ? 65.043 54.013 5.758 1.00 0.00 39 THR A CA 2
ATOM 1278 C C . THR A 1 39 ? 64.477 52.813 4.994 1.00 0.00 39 THR A C 2
ATOM 1279 O O . THR A 1 39 ? 63.913 51.902 5.569 1.00 0.00 39 THR A O 2
ATOM 1290 N N . CYS A 1 40 ? 64.623 52.814 3.699 1.00 0.00 40 CYS A N 2
ATOM 1291 C CA . CYS A 1 40 ? 64.098 51.691 2.876 1.00 0.00 40 CYS A CA 2
ATOM 1292 C C . CYS A 1 40 ? 65.223 50.719 2.513 1.00 0.00 40 CYS A C 2
ATOM 1293 O O . CYS A 1 40 ? 66.147 51.070 1.814 1.00 0.00 40 CYS A O 2
ATOM 1300 N N . TYR A 1 41 ? 65.146 49.498 2.960 1.00 0.00 41 TYR A N 2
ATOM 1301 C CA . TYR A 1 41 ? 66.213 48.520 2.604 1.00 0.00 41 TYR A CA 2
ATOM 1302 C C . TYR A 1 41 ? 65.738 47.639 1.450 1.00 0.00 41 TYR A C 2
ATOM 1303 O O . TYR A 1 41 ? 64.564 47.567 1.162 1.00 0.00 41 TYR A O 2
ATOM 1321 N N . CYS A 1 42 ? 66.630 46.963 0.786 1.00 0.00 42 CYS A N 2
ATOM 1322 C CA . CYS A 1 42 ? 66.192 46.092 -0.342 1.00 0.00 42 CYS A CA 2
ATOM 1323 C C . CYS A 1 42 ? 66.973 44.781 -0.348 1.00 0.00 42 CYS A C 2
ATOM 1324 O O . CYS A 1 42 ? 68.179 44.768 -0.483 1.00 0.00 42 CYS A O 2
ATOM 1331 N N . LEU A 1 43 ? 66.290 43.676 -0.208 1.00 0.00 43 LEU A N 2
ATOM 1332 C CA . LEU A 1 43 ? 66.999 42.362 -0.206 1.00 0.00 43 LEU A CA 2
ATOM 1333 C C . LEU A 1 43 ? 67.238 41.881 -1.633 1.00 0.00 43 LEU A C 2
ATOM 1334 O O . LEU A 1 43 ? 66.397 42.014 -2.501 1.00 0.00 43 LEU A O 2
ATOM 1350 N N . VAL A 1 44 ? 68.389 41.323 -1.867 1.00 0.00 44 VAL A N 2
ATOM 1351 C CA . VAL A 1 44 ? 68.733 40.818 -3.225 1.00 0.00 44 VAL A CA 2
ATOM 1352 C C . VAL A 1 44 ? 69.167 39.369 -3.139 1.00 0.00 44 VAL A C 2
ATOM 1353 O O . VAL A 1 44 ? 69.473 38.869 -2.083 1.00 0.00 44 VAL A O 2
ATOM 1366 N N . ASN A 1 45 ? 69.248 38.705 -4.248 1.00 0.00 45 ASN A N 2
ATOM 1367 C CA . ASN A 1 45 ? 69.713 37.308 -4.216 1.00 0.00 45 ASN A CA 2
ATOM 1368 C C . ASN A 1 45 ? 71.215 37.350 -4.032 1.00 0.00 45 ASN A C 2
ATOM 1369 O O . ASN A 1 45 ? 71.983 37.446 -4.968 1.00 0.00 45 ASN A O 2
ATOM 1380 N N . CYS A 1 46 ? 71.619 37.344 -2.801 1.00 0.00 46 CYS A N 2
ATOM 1381 C CA . CYS A 1 46 ? 73.058 37.454 -2.480 1.00 0.00 46 CYS A CA 2
ATOM 1382 C C . CYS A 1 46 ? 73.544 36.207 -1.735 1.00 0.00 46 CYS A C 2
ATOM 1383 O O . CYS A 1 46 ? 72.978 35.903 -0.698 1.00 0.00 46 CYS A O 2
ATOM 1391 N N . ARG A 1 1 ? 68.793 32.640 -1.605 1.00 0.00 1 ARG A N 3
ATOM 1392 C CA . ARG A 1 1 ? 69.245 33.574 -0.534 1.00 0.00 1 ARG A CA 3
ATOM 1393 C C . ARG A 1 1 ? 69.058 35.019 -0.977 1.00 0.00 1 ARG A C 3
ATOM 1394 O O . ARG A 1 1 ? 68.823 35.301 -2.135 1.00 0.00 1 ARG A O 3
ATOM 1417 N N . THR A 1 2 ? 69.183 35.940 -0.068 1.00 0.00 2 THR A N 3
ATOM 1418 C CA . THR A 1 2 ? 69.037 37.364 -0.443 1.00 0.00 2 THR A CA 3
ATOM 1419 C C . THR A 1 2 ? 69.826 38.260 0.496 1.00 0.00 2 THR A C 3
ATOM 1420 O O . THR A 1 2 ? 70.103 37.916 1.628 1.00 0.00 2 THR A O 3
ATOM 1431 N N . CYS A 1 3 ? 70.140 39.432 0.042 1.00 0.00 3 CYS A N 3
ATOM 1432 C CA . CYS A 1 3 ? 70.856 40.396 0.909 1.00 0.00 3 CYS A CA 3
ATOM 1433 C C . CYS A 1 3 ? 70.112 41.722 0.876 1.00 0.00 3 CYS A C 3
ATOM 1434 O O . CYS A 1 3 ? 69.635 42.157 -0.152 1.00 0.00 3 CYS A O 3
ATOM 1441 N N . MET A 1 4 ? 69.993 42.348 1.997 1.00 0.00 4 MET A N 3
ATOM 1442 C CA . MET A 1 4 ? 69.252 43.639 2.058 1.00 0.00 4 MET A CA 3
ATOM 1443 C C . MET A 1 4 ? 70.192 44.810 2.304 1.00 0.00 4 MET A C 3
ATOM 1444 O O . MET A 1 4 ? 71.187 44.706 2.995 1.00 0.00 4 MET A O 3
ATOM 1458 N N . ILE A 1 5 ? 69.863 45.930 1.735 1.00 0.00 5 ILE A N 3
ATOM 1459 C CA . ILE A 1 5 ? 70.698 47.143 1.907 1.00 0.00 5 ILE A CA 3
ATOM 1460 C C . ILE A 1 5 ? 69.828 48.268 2.455 1.00 0.00 5 ILE A C 3
ATOM 1461 O O . ILE A 1 5 ? 68.647 48.101 2.676 1.00 0.00 5 ILE A O 3
ATOM 1477 N N . LYS A 1 6 ? 70.406 49.406 2.675 1.00 0.00 6 LYS A N 3
ATOM 1478 C CA . LYS A 1 6 ? 69.619 50.554 3.213 1.00 0.00 6 LYS A CA 3
ATOM 1479 C C . LYS A 1 6 ? 69.269 51.530 2.091 1.00 0.00 6 LYS A C 3
ATOM 1480 O O . LYS A 1 6 ? 70.120 52.231 1.580 1.00 0.00 6 LYS A O 3
ATOM 1499 N N . LYS A 1 7 ? 68.022 51.594 1.707 1.00 0.00 7 LYS A N 3
ATOM 1500 C CA . LYS A 1 7 ? 67.639 52.540 0.625 1.00 0.00 7 LYS A CA 3
ATOM 1501 C C . LYS A 1 7 ? 67.169 53.849 1.238 1.00 0.00 7 LYS A C 3
ATOM 1502 O O . LYS A 1 7 ? 66.081 54.326 0.983 1.00 0.00 7 LYS A O 3
ATOM 1521 N N . GLU A 1 8 ? 67.999 54.426 2.049 1.00 0.00 8 GLU A N 3
ATOM 1522 C CA . GLU A 1 8 ? 67.644 55.713 2.706 1.00 0.00 8 GLU A CA 3
ATOM 1523 C C . GLU A 1 8 ? 67.514 56.823 1.658 1.00 0.00 8 GLU A C 3
ATOM 1524 O O . GLU A 1 8 ? 66.768 57.767 1.827 1.00 0.00 8 GLU A O 3
ATOM 1536 N N . GLY A 1 9 ? 68.234 56.714 0.576 1.00 0.00 9 GLY A N 3
ATOM 1537 C CA . GLY A 1 9 ? 68.154 57.759 -0.484 1.00 0.00 9 GLY A CA 3
ATOM 1538 C C . GLY A 1 9 ? 66.740 57.795 -1.059 1.00 0.00 9 GLY A C 3
ATOM 1539 O O . GLY A 1 9 ? 66.381 58.692 -1.797 1.00 0.00 9 GLY A O 3
ATOM 1543 N N . TRP A 1 10 ? 65.934 56.824 -0.733 1.00 0.00 10 TRP A N 3
ATOM 1544 C CA . TRP A 1 10 ? 64.544 56.800 -1.266 1.00 0.00 10 TRP A CA 3
ATOM 1545 C C . TRP A 1 10 ? 63.585 57.465 -0.275 1.00 0.00 10 TRP A C 3
ATOM 1546 O O . TRP A 1 10 ? 62.496 57.871 -0.629 1.00 0.00 10 TRP A O 3
ATOM 1567 N N . GLY A 1 11 ? 63.983 57.581 0.963 1.00 0.00 11 GLY A N 3
ATOM 1568 C CA . GLY A 1 11 ? 63.099 58.222 1.973 1.00 0.00 11 GLY A CA 3
ATOM 1569 C C . GLY A 1 11 ? 62.507 57.153 2.890 1.00 0.00 11 GLY A C 3
ATOM 1570 O O . GLY A 1 11 ? 62.156 56.073 2.459 1.00 0.00 11 GLY A O 3
ATOM 1574 N N . LYS A 1 12 ? 62.396 57.452 4.152 1.00 0.00 12 LYS A N 3
ATOM 1575 C CA . LYS A 1 12 ? 61.825 56.464 5.113 1.00 0.00 12 LYS A CA 3
ATOM 1576 C C . LYS A 1 12 ? 60.662 55.710 4.463 1.00 0.00 12 LYS A C 3
ATOM 1577 O O . LYS A 1 12 ? 60.027 56.200 3.550 1.00 0.00 12 LYS A O 3
ATOM 1596 N N . CYS A 1 13 ? 60.378 54.522 4.921 1.00 0.00 13 CYS A N 3
ATOM 1597 C CA . CYS A 1 13 ? 59.257 53.744 4.320 1.00 0.00 13 CYS A CA 3
ATOM 1598 C C . CYS A 1 13 ? 57.968 53.962 5.110 1.00 0.00 13 CYS A C 3
ATOM 1599 O O . CYS A 1 13 ? 57.985 54.192 6.303 1.00 0.00 13 CYS A O 3
ATOM 1606 N N . LEU A 1 14 ? 56.849 53.883 4.449 1.00 0.00 14 LEU A N 3
ATOM 1607 C CA . LEU A 1 14 ? 55.549 54.077 5.147 1.00 0.00 14 LEU A CA 3
ATOM 1608 C C . LEU A 1 14 ? 54.834 52.735 5.305 1.00 0.00 14 LEU A C 3
ATOM 1609 O O . LEU A 1 14 ? 54.106 52.511 6.251 1.00 0.00 14 LEU A O 3
ATOM 1625 N N . ILE A 1 15 ? 55.039 51.844 4.379 1.00 0.00 15 ILE A N 3
ATOM 1626 C CA . ILE A 1 15 ? 54.371 50.509 4.463 1.00 0.00 15 ILE A CA 3
ATOM 1627 C C . ILE A 1 15 ? 55.414 49.403 4.642 1.00 0.00 15 ILE A C 3
ATOM 1628 O O . ILE A 1 15 ? 56.507 49.636 5.119 1.00 0.00 15 ILE A O 3
ATOM 1644 N N . ASP A 1 16 ? 55.084 48.200 4.256 1.00 0.00 16 ASP A N 3
ATOM 1645 C CA . ASP A 1 16 ? 56.052 47.075 4.393 1.00 0.00 16 ASP A CA 3
ATOM 1646 C C . ASP A 1 16 ? 56.589 46.685 3.012 1.00 0.00 16 ASP A C 3
ATOM 1647 O O . ASP A 1 16 ? 57.681 46.167 2.881 1.00 0.00 16 ASP A O 3
ATOM 1656 N N . THR A 1 17 ? 55.828 46.939 1.983 1.00 0.00 17 THR A N 3
ATOM 1657 C CA . THR A 1 17 ? 56.281 46.597 0.608 1.00 0.00 17 THR A CA 3
ATOM 1658 C C . THR A 1 17 ? 56.725 47.868 -0.118 1.00 0.00 17 THR A C 3
ATOM 1659 O O . THR A 1 17 ? 57.580 47.833 -0.980 1.00 0.00 17 THR A O 3
ATOM 1670 N N . THR A 1 18 ? 56.153 48.994 0.230 1.00 0.00 18 THR A N 3
ATOM 1671 C CA . THR A 1 18 ? 56.552 50.266 -0.436 1.00 0.00 18 THR A CA 3
ATOM 1672 C C . THR A 1 18 ? 58.063 50.267 -0.662 1.00 0.00 18 THR A C 3
ATOM 1673 O O . THR A 1 18 ? 58.535 50.413 -1.772 1.00 0.00 18 THR A O 3
ATOM 1684 N N . CYS A 1 19 ? 58.825 50.079 0.380 1.00 0.00 19 CYS A N 3
ATOM 1685 C CA . CYS A 1 19 ? 60.303 50.041 0.215 1.00 0.00 19 CYS A CA 3
ATOM 1686 C C . CYS A 1 19 ? 60.665 48.929 -0.771 1.00 0.00 19 CYS A C 3
ATOM 1687 O O . CYS A 1 19 ? 61.369 49.136 -1.740 1.00 0.00 19 CYS A O 3
ATOM 1694 N N . ALA A 1 20 ? 60.173 47.747 -0.521 1.00 0.00 20 ALA A N 3
ATOM 1695 C CA . ALA A 1 20 ? 60.457 46.593 -1.420 1.00 0.00 20 ALA A CA 3
ATOM 1696 C C . ALA A 1 20 ? 60.182 46.971 -2.879 1.00 0.00 20 ALA A C 3
ATOM 1697 O O . ALA A 1 20 ? 60.938 46.636 -3.770 1.00 0.00 20 ALA A O 3
ATOM 1704 N N . HIS A 1 21 ? 59.106 47.666 -3.130 1.00 0.00 21 HIS A N 3
ATOM 1705 C CA . HIS A 1 21 ? 58.786 48.063 -4.531 1.00 0.00 21 HIS A CA 3
ATOM 1706 C C . HIS A 1 21 ? 60.000 48.738 -5.165 1.00 0.00 21 HIS A C 3
ATOM 1707 O O . HIS A 1 21 ? 60.525 48.289 -6.165 1.00 0.00 21 HIS A O 3
ATOM 1721 N N . SER A 1 22 ? 60.457 49.810 -4.582 1.00 0.00 22 SER A N 3
ATOM 1722 C CA . SER A 1 22 ? 61.645 50.514 -5.137 1.00 0.00 22 SER A CA 3
ATOM 1723 C C . SER A 1 22 ? 62.833 49.553 -5.214 1.00 0.00 22 SER A C 3
ATOM 1724 O O . SER A 1 22 ? 63.617 49.591 -6.141 1.00 0.00 22 SER A O 3
ATOM 1732 N N . CYS A 1 23 ? 62.971 48.689 -4.245 1.00 0.00 23 CYS A N 3
ATOM 1733 C CA . CYS A 1 23 ? 64.107 47.722 -4.259 1.00 0.00 23 CYS A CA 3
ATOM 1734 C C . CYS A 1 23 ? 64.049 46.845 -5.506 1.00 0.00 23 CYS A C 3
ATOM 1735 O O . CYS A 1 23 ? 64.956 46.832 -6.314 1.00 0.00 23 CYS A O 3
ATOM 1742 N N . LYS A 1 24 ? 62.987 46.111 -5.669 1.00 0.00 24 LYS A N 3
ATOM 1743 C CA . LYS A 1 24 ? 62.870 45.234 -6.862 1.00 0.00 24 LYS A CA 3
ATOM 1744 C C . LYS A 1 24 ? 63.140 46.046 -8.123 1.00 0.00 24 LYS A C 3
ATOM 1745 O O . LYS A 1 24 ? 64.063 45.766 -8.864 1.00 0.00 24 LYS A O 3
ATOM 1764 N N . ASN A 1 25 ? 62.335 47.051 -8.359 1.00 0.00 25 ASN A N 3
ATOM 1765 C CA . ASN A 1 25 ? 62.514 47.906 -9.569 1.00 0.00 25 ASN A CA 3
ATOM 1766 C C . ASN A 1 25 ? 63.990 48.239 -9.781 1.00 0.00 25 ASN A C 3
ATOM 1767 O O . ASN A 1 25 ? 64.439 48.421 -10.894 1.00 0.00 25 ASN A O 3
ATOM 1778 N N . ARG A 1 26 ? 64.751 48.310 -8.726 1.00 0.00 26 ARG A N 3
ATOM 1779 C CA . ARG A 1 26 ? 66.198 48.618 -8.884 1.00 0.00 26 ARG A CA 3
ATOM 1780 C C . ARG A 1 26 ? 66.925 47.347 -9.300 1.00 0.00 26 ARG A C 3
ATOM 1781 O O . ARG A 1 26 ? 67.942 47.376 -9.964 1.00 0.00 26 ARG A O 3
ATOM 1802 N N . GLY A 1 27 ? 66.396 46.229 -8.902 1.00 0.00 27 GLY A N 3
ATOM 1803 C CA . GLY A 1 27 ? 67.027 44.932 -9.251 1.00 0.00 27 GLY A CA 3
ATOM 1804 C C . GLY A 1 27 ? 67.173 44.103 -7.981 1.00 0.00 27 GLY A C 3
ATOM 1805 O O . GLY A 1 27 ? 68.153 43.412 -7.786 1.00 0.00 27 GLY A O 3
ATOM 1809 N N . TYR A 1 28 ? 66.208 44.175 -7.105 1.00 0.00 28 TYR A N 3
ATOM 1810 C CA . TYR A 1 28 ? 66.304 43.396 -5.836 1.00 0.00 28 TYR A CA 3
ATOM 1811 C C . TYR A 1 28 ? 65.121 42.442 -5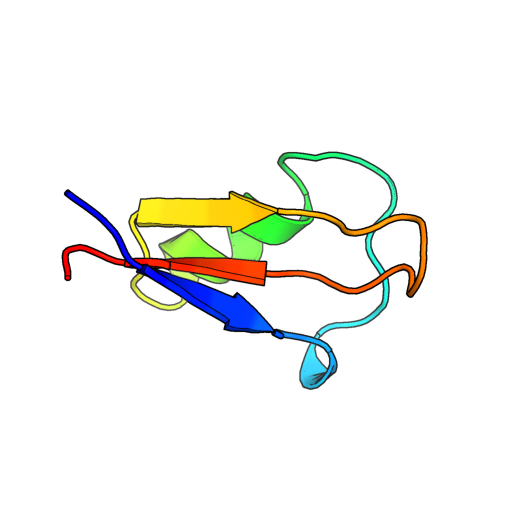.698 1.00 0.00 28 TYR A C 3
ATOM 1812 O O . TYR A 1 28 ? 64.147 42.532 -6.416 1.00 0.00 28 TYR A O 3
ATOM 1830 N N . ILE A 1 29 ? 65.194 41.536 -4.766 1.00 0.00 29 ILE A N 3
ATOM 1831 C CA . ILE A 1 29 ? 64.067 40.589 -4.569 1.00 0.00 29 ILE A CA 3
ATOM 1832 C C . ILE A 1 29 ? 62.971 41.297 -3.798 1.00 0.00 29 ILE A C 3
ATOM 1833 O O . ILE A 1 29 ? 61.800 40.995 -3.916 1.00 0.00 29 ILE A O 3
ATOM 1849 N N . GLY A 1 30 ? 63.362 42.246 -3.006 1.00 0.00 30 GLY A N 3
ATOM 1850 C CA . GLY A 1 30 ? 62.361 43.005 -2.204 1.00 0.00 30 GLY A CA 3
ATOM 1851 C C . GLY A 1 30 ? 63.071 44.024 -1.312 1.00 0.00 30 GLY A C 3
ATOM 1852 O O . GLY A 1 30 ? 64.204 44.392 -1.549 1.00 0.00 30 GLY A O 3
ATOM 1856 N N . GLY A 1 31 ? 62.407 44.480 -0.287 1.00 0.00 31 GLY A N 3
ATOM 1857 C CA . GLY A 1 31 ? 63.031 45.474 0.630 1.00 0.00 31 GLY A CA 3
ATOM 1858 C C . GLY A 1 31 ? 62.269 45.489 1.955 1.00 0.00 31 GLY A C 3
ATOM 1859 O O . GLY A 1 31 ? 61.236 44.864 2.092 1.00 0.00 31 GLY A O 3
ATOM 1863 N N . ASN A 1 32 ? 62.765 46.194 2.935 1.00 0.00 32 ASN A N 3
ATOM 1864 C CA . ASN A 1 32 ? 62.058 46.234 4.241 1.00 0.00 32 ASN A CA 3
ATOM 1865 C C . ASN A 1 32 ? 61.838 47.676 4.703 1.00 0.00 32 ASN A C 3
ATOM 1866 O O . ASN A 1 32 ? 62.486 48.599 4.251 1.00 0.00 32 ASN A O 3
ATOM 1877 N N . CYS A 1 33 ? 60.934 47.859 5.620 1.00 0.00 33 CYS A N 3
ATOM 1878 C CA . CYS A 1 33 ? 60.654 49.219 6.157 1.00 0.00 33 CYS A CA 3
ATOM 1879 C C . CYS A 1 33 ? 60.856 49.210 7.674 1.00 0.00 33 CYS A C 3
ATOM 1880 O O . CYS A 1 33 ? 59.999 48.782 8.420 1.00 0.00 33 CYS A O 3
ATOM 1887 N N . LYS A 1 34 ? 61.988 49.663 8.135 1.00 0.00 34 LYS A N 3
ATOM 1888 C CA . LYS A 1 34 ? 62.247 49.660 9.604 1.00 0.00 34 LYS A CA 3
ATOM 1889 C C . LYS A 1 34 ? 61.551 50.843 10.278 1.00 0.00 34 LYS A C 3
ATOM 1890 O O . LYS A 1 34 ? 61.831 51.989 9.988 1.00 0.00 34 LYS A O 3
ATOM 1909 N N . GLY A 1 35 ? 60.651 50.574 11.185 1.00 0.00 35 GLY A N 3
ATOM 1910 C CA . GLY A 1 35 ? 59.948 51.683 11.887 1.00 0.00 35 GLY A CA 3
ATOM 1911 C C . GLY A 1 35 ? 60.899 52.306 12.909 1.00 0.00 35 GLY A C 3
ATOM 1912 O O . GLY A 1 35 ? 60.905 53.502 13.122 1.00 0.00 35 GLY A O 3
ATOM 1916 N N . MET A 1 36 ? 61.710 51.500 13.539 1.00 0.00 36 MET A N 3
ATOM 1917 C CA . MET A 1 36 ? 62.670 52.039 14.544 1.00 0.00 36 MET A CA 3
ATOM 1918 C C . MET A 1 36 ? 63.708 52.930 13.855 1.00 0.00 36 MET A C 3
ATOM 1919 O O . MET A 1 36 ? 64.267 53.825 14.456 1.00 0.00 36 MET A O 3
ATOM 1933 N N . THR A 1 37 ? 63.967 52.693 12.597 1.00 0.00 37 THR A N 3
ATOM 1934 C CA . THR A 1 37 ? 64.967 53.530 11.871 1.00 0.00 37 THR A CA 3
ATOM 1935 C C . THR A 1 37 ? 64.299 54.242 10.692 1.00 0.00 37 THR A C 3
ATOM 1936 O O . THR A 1 37 ? 64.930 54.979 9.961 1.00 0.00 37 THR A O 3
ATOM 1947 N N . ARG A 1 38 ? 63.025 54.027 10.504 1.00 0.00 38 ARG A N 3
ATOM 1948 C CA . ARG A 1 38 ? 62.313 54.691 9.373 1.00 0.00 38 ARG A CA 3
ATOM 1949 C C . ARG A 1 38 ? 63.190 54.684 8.119 1.00 0.00 38 ARG A C 3
ATOM 1950 O O . ARG A 1 38 ? 63.456 55.713 7.530 1.00 0.00 38 ARG A O 3
ATOM 1971 N N . THR A 1 39 ? 63.642 53.531 7.706 1.00 0.00 39 THR A N 3
ATOM 1972 C CA . THR A 1 39 ? 64.502 53.463 6.490 1.00 0.00 39 THR A CA 3
ATOM 1973 C C . THR A 1 39 ? 64.056 52.313 5.585 1.00 0.00 39 THR A C 3
ATOM 1974 O O . THR A 1 39 ? 63.513 51.324 6.037 1.00 0.00 39 THR A O 3
ATOM 1985 N N . CYS A 1 40 ? 64.275 52.442 4.307 1.00 0.00 40 CYS A N 3
ATOM 1986 C CA . CYS A 1 40 ? 63.863 51.372 3.359 1.00 0.00 40 CYS A CA 3
ATOM 1987 C C . CYS A 1 40 ? 65.040 50.451 3.033 1.00 0.00 40 CYS A C 3
ATOM 1988 O O . CYS A 1 40 ? 66.101 50.900 2.657 1.00 0.00 40 CYS A O 3
ATOM 1995 N N . TYR A 1 41 ? 64.854 49.167 3.144 1.00 0.00 41 TYR A N 3
ATOM 1996 C CA . TYR A 1 41 ? 65.958 48.228 2.802 1.00 0.00 41 TYR A CA 3
ATOM 1997 C C . TYR A 1 41 ? 65.601 47.482 1.517 1.00 0.00 41 TYR A C 3
ATOM 1998 O O . TYR A 1 41 ? 64.485 47.542 1.050 1.00 0.00 41 TYR A O 3
ATOM 2016 N N . CYS A 1 42 ? 66.525 46.774 0.939 1.00 0.00 42 CYS A N 3
ATOM 2017 C CA . CYS A 1 42 ? 66.194 46.035 -0.313 1.00 0.00 42 CYS A CA 3
ATOM 2018 C C . CYS A 1 42 ? 66.928 44.698 -0.361 1.00 0.00 42 CYS A C 3
ATOM 2019 O O . CYS A 1 42 ? 68.140 44.644 -0.364 1.00 0.00 42 CYS A O 3
ATOM 2026 N N . LEU A 1 43 ? 66.196 43.618 -0.408 1.00 0.00 43 LEU A N 3
ATOM 2027 C CA . LEU A 1 43 ? 66.854 42.280 -0.458 1.00 0.00 43 LEU A CA 3
ATOM 2028 C C . LEU A 1 43 ? 67.190 41.904 -1.897 1.00 0.00 43 LEU A C 3
ATOM 2029 O O . LEU A 1 43 ? 66.421 42.127 -2.811 1.00 0.00 43 LEU A O 3
ATOM 2045 N N . VAL A 1 44 ? 68.342 41.334 -2.090 1.00 0.00 44 VAL A N 3
ATOM 2046 C CA . VAL A 1 44 ? 68.775 40.926 -3.456 1.00 0.00 44 VAL A CA 3
ATOM 2047 C C . VAL A 1 44 ? 69.168 39.463 -3.454 1.00 0.00 44 VAL A C 3
ATOM 2048 O O . VAL A 1 44 ? 69.390 38.877 -2.421 1.00 0.00 44 VAL A O 3
ATOM 2061 N N . ASN A 1 45 ? 69.306 38.881 -4.603 1.00 0.00 45 ASN A N 3
ATOM 2062 C CA . ASN A 1 45 ? 69.731 37.471 -4.647 1.00 0.00 45 ASN A CA 3
ATOM 2063 C C . ASN A 1 45 ? 71.218 37.452 -4.360 1.00 0.00 45 ASN A C 3
ATOM 2064 O O . ASN A 1 45 ? 72.051 37.588 -5.234 1.00 0.00 45 ASN A O 3
ATOM 2075 N N . CYS A 1 46 ? 71.537 37.346 -3.109 1.00 0.00 46 CYS A N 3
ATOM 2076 C CA . CYS A 1 46 ? 72.953 37.387 -2.686 1.00 0.00 46 CYS A CA 3
ATOM 2077 C C . CYS A 1 46 ? 73.351 36.080 -1.989 1.00 0.00 46 CYS A C 3
ATOM 2078 O O . CYS A 1 46 ? 72.926 35.879 -0.863 1.00 0.00 46 CYS A O 3
ATOM 2086 N N . ARG A 1 1 ? 69.594 32.718 -1.164 1.00 0.00 1 ARG A N 4
ATOM 2087 C CA . ARG A 1 1 ? 70.008 33.755 -0.175 1.00 0.00 1 ARG A CA 4
ATOM 2088 C C . ARG A 1 1 ? 69.706 35.150 -0.708 1.00 0.00 1 ARG A C 4
ATOM 2089 O O . ARG A 1 1 ? 69.392 35.332 -1.867 1.00 0.00 1 ARG A O 4
ATOM 2112 N N . THR A 1 2 ? 69.822 36.142 0.127 1.00 0.00 2 THR A N 4
ATOM 2113 C CA . THR A 1 2 ? 69.569 37.525 -0.336 1.00 0.00 2 THR A CA 4
ATOM 2114 C C . THR A 1 2 ? 70.359 38.527 0.492 1.00 0.00 2 THR A C 4
ATOM 2115 O O . THR A 1 2 ? 70.735 38.269 1.618 1.00 0.00 2 THR A O 4
ATOM 2126 N N . CYS A 1 3 ? 70.564 39.688 -0.047 1.00 0.00 3 CYS A N 4
ATOM 2127 C CA . CYS A 1 3 ? 71.275 40.741 0.716 1.00 0.00 3 CYS A CA 4
ATOM 2128 C C . CYS A 1 3 ? 70.455 42.020 0.667 1.00 0.00 3 CYS A C 4
ATOM 2129 O O . CYS A 1 3 ? 69.894 42.379 -0.348 1.00 0.00 3 CYS A O 4
ATOM 2136 N N . MET A 1 4 ? 70.372 42.695 1.764 1.00 0.00 4 MET A N 4
ATOM 2137 C CA . MET A 1 4 ? 69.569 43.949 1.817 1.00 0.00 4 MET A CA 4
ATOM 2138 C C . MET A 1 4 ? 70.463 45.170 1.956 1.00 0.00 4 MET A C 4
ATOM 2139 O O . MET A 1 4 ? 71.468 45.159 2.639 1.00 0.00 4 MET A O 4
ATOM 2153 N N . ILE A 1 5 ? 70.084 46.227 1.305 1.00 0.00 5 ILE A N 4
ATOM 2154 C CA . ILE A 1 5 ? 70.877 47.477 1.372 1.00 0.00 5 ILE A CA 4
ATOM 2155 C C . ILE A 1 5 ? 70.001 48.597 1.923 1.00 0.00 5 ILE A C 4
ATOM 2156 O O . ILE A 1 5 ? 68.833 48.407 2.197 1.00 0.00 5 ILE A O 4
ATOM 2172 N N . LYS A 1 6 ? 70.559 49.755 2.080 1.00 0.00 6 LYS A N 4
ATOM 2173 C CA . LYS A 1 6 ? 69.771 50.907 2.613 1.00 0.00 6 LYS A CA 4
ATOM 2174 C C . LYS A 1 6 ? 69.305 51.799 1.465 1.00 0.00 6 LYS A C 4
ATOM 2175 O O . LYS A 1 6 ? 70.089 52.495 0.852 1.00 0.00 6 LYS A O 4
ATOM 2194 N N . LYS A 1 7 ? 68.034 51.791 1.167 1.00 0.00 7 LYS A N 4
ATOM 2195 C CA . LYS A 1 7 ? 67.542 52.652 0.057 1.00 0.00 7 LYS A CA 4
ATOM 2196 C C . LYS A 1 7 ? 66.962 53.940 0.620 1.00 0.00 7 LYS A C 4
ATOM 2197 O O . LYS A 1 7 ? 65.829 54.299 0.367 1.00 0.00 7 LYS A O 4
ATOM 2216 N N . GLU A 1 8 ? 67.749 54.637 1.379 1.00 0.00 8 GLU A N 4
ATOM 2217 C CA . GLU A 1 8 ? 67.283 55.919 1.974 1.00 0.00 8 GLU A CA 4
ATOM 2218 C C . GLU A 1 8 ? 67.096 56.972 0.875 1.00 0.00 8 GLU A C 4
ATOM 2219 O O . GLU A 1 8 ? 66.382 57.940 1.044 1.00 0.00 8 GLU A O 4
ATOM 2231 N N . GLY A 1 9 ? 67.735 56.787 -0.249 1.00 0.00 9 GLY A N 4
ATOM 2232 C CA . GLY A 1 9 ? 67.597 57.774 -1.358 1.00 0.00 9 GLY A CA 4
ATOM 2233 C C . GLY A 1 9 ? 66.180 57.715 -1.923 1.00 0.00 9 GLY A C 4
ATOM 2234 O O . GLY A 1 9 ? 65.799 58.513 -2.756 1.00 0.00 9 GLY A O 4
ATOM 2238 N N . TRP A 1 10 ? 65.396 56.773 -1.480 1.00 0.00 10 TRP A N 4
ATOM 2239 C CA . TRP A 1 10 ? 64.005 56.661 -1.995 1.00 0.00 10 TRP A CA 4
ATOM 2240 C C . TRP A 1 10 ? 63.033 57.376 -1.053 1.00 0.00 10 TRP A C 4
ATOM 2241 O O . TRP A 1 10 ? 61.900 57.644 -1.398 1.00 0.00 10 TRP A O 4
ATOM 2262 N N . GLY A 1 11 ? 63.472 57.685 0.136 1.00 0.00 11 GLY A N 4
ATOM 2263 C CA . GLY A 1 11 ? 62.583 58.381 1.105 1.00 0.00 11 GLY A CA 4
ATOM 2264 C C . GLY A 1 11 ? 62.192 57.415 2.220 1.00 0.00 11 GLY A C 4
ATOM 2265 O O . GLY A 1 11 ? 61.944 56.248 1.989 1.00 0.00 11 GLY A O 4
ATOM 2269 N N . LYS A 1 12 ? 62.140 57.894 3.429 1.00 0.00 12 LYS A N 4
ATOM 2270 C CA . LYS A 1 12 ? 61.768 57.008 4.569 1.00 0.00 12 LYS A CA 4
ATOM 2271 C C . LYS A 1 12 ? 60.616 56.083 4.165 1.00 0.00 12 LYS A C 4
ATOM 2272 O O . LYS A 1 12 ? 59.853 56.383 3.268 1.00 0.00 12 LYS A O 4
ATOM 2291 N N . CYS A 1 13 ? 60.486 54.958 4.815 1.00 0.00 13 CYS A N 4
ATOM 2292 C CA . CYS A 1 13 ? 59.384 54.016 4.460 1.00 0.00 13 CYS A CA 4
ATOM 2293 C C . CYS A 1 13 ? 58.220 54.149 5.442 1.00 0.00 13 CYS A C 4
ATOM 2294 O O . CYS A 1 13 ? 58.392 54.528 6.584 1.00 0.00 13 CYS A O 4
ATOM 2301 N N . LEU A 1 14 ? 57.037 53.832 5.000 1.00 0.00 14 LEU A N 4
ATOM 2302 C CA . LEU A 1 14 ? 55.849 53.927 5.893 1.00 0.00 14 LEU A CA 4
ATOM 2303 C C . LEU A 1 14 ? 55.379 52.527 6.288 1.00 0.00 14 LEU A C 4
ATOM 2304 O O . LEU A 1 14 ? 54.855 52.313 7.363 1.00 0.00 14 LEU A O 4
ATOM 2320 N N . ILE A 1 15 ? 55.563 51.575 5.420 1.00 0.00 15 ILE A N 4
ATOM 2321 C CA . ILE A 1 15 ? 55.128 50.179 5.732 1.00 0.00 15 ILE A CA 4
ATOM 2322 C C . ILE A 1 15 ? 56.337 49.241 5.762 1.00 0.00 15 ILE A C 4
ATOM 2323 O O . ILE A 1 15 ? 57.441 49.644 6.067 1.00 0.00 15 ILE A O 4
ATOM 2339 N N . ASP A 1 16 ? 56.133 47.993 5.439 1.00 0.00 16 ASP A N 4
ATOM 2340 C CA . ASP A 1 16 ? 57.265 47.023 5.435 1.00 0.00 16 ASP A CA 4
ATOM 2341 C C . ASP A 1 16 ? 57.536 46.563 4.001 1.00 0.00 16 ASP A C 4
ATOM 2342 O O . ASP A 1 16 ? 58.636 46.181 3.655 1.00 0.00 16 ASP A O 4
ATOM 2351 N N . THR A 1 17 ? 56.535 46.608 3.164 1.00 0.00 17 THR A N 4
ATOM 2352 C CA . THR A 1 17 ? 56.718 46.188 1.750 1.00 0.00 17 THR A CA 4
ATOM 2353 C C . THR A 1 17 ? 56.912 47.424 0.872 1.00 0.00 17 THR A C 4
ATOM 2354 O O . THR A 1 17 ? 57.585 47.379 -0.139 1.00 0.00 17 THR A O 4
ATOM 2365 N N . THR A 1 18 ? 56.332 48.533 1.256 1.00 0.00 18 THR A N 4
ATOM 2366 C CA . THR A 1 18 ? 56.494 49.774 0.447 1.00 0.00 18 THR A CA 4
ATOM 2367 C C . THR A 1 18 ? 57.937 49.871 -0.044 1.00 0.00 18 THR A C 4
ATOM 2368 O O . THR A 1 18 ? 58.195 50.067 -1.215 1.00 0.00 18 THR A O 4
ATOM 2379 N N . CYS A 1 19 ? 58.882 49.712 0.842 1.00 0.00 19 CYS A N 4
ATOM 2380 C CA . CYS A 1 19 ? 60.307 49.770 0.419 1.00 0.00 19 CYS A CA 4
ATOM 2381 C C . CYS A 1 19 ? 60.594 48.606 -0.533 1.00 0.00 19 CYS A C 4
ATOM 2382 O O . CYS A 1 19 ? 61.132 48.777 -1.610 1.00 0.00 19 CYS A O 4
ATOM 2389 N N . ALA A 1 20 ? 60.228 47.420 -0.129 1.00 0.00 20 ALA A N 4
ATOM 2390 C CA . ALA A 1 20 ? 60.458 46.216 -0.978 1.00 0.00 20 ALA A CA 4
ATOM 2391 C C . ALA A 1 20 ? 59.995 46.472 -2.416 1.00 0.00 20 ALA A C 4
ATOM 2392 O O . ALA A 1 20 ? 60.632 46.058 -3.364 1.00 0.00 20 ALA A O 4
ATOM 2399 N N . HIS A 1 21 ? 58.891 47.148 -2.586 1.00 0.00 21 HIS A N 4
ATOM 2400 C CA . HIS A 1 21 ? 58.395 47.424 -3.965 1.00 0.00 21 HIS A CA 4
ATOM 2401 C C . HIS A 1 21 ? 59.504 48.073 -4.790 1.00 0.00 21 HIS A C 4
ATOM 2402 O O . HIS A 1 21 ? 59.950 47.538 -5.785 1.00 0.00 21 HIS A O 4
ATOM 2416 N N . SER A 1 22 ? 59.959 49.221 -4.373 1.00 0.00 22 SER A N 4
ATOM 2417 C CA . SER A 1 22 ? 61.048 49.908 -5.119 1.00 0.00 22 SER A CA 4
ATOM 2418 C C . SER A 1 22 ? 62.256 48.979 -5.248 1.00 0.00 22 SER A C 4
ATOM 2419 O O . SER A 1 22 ? 62.915 48.938 -6.268 1.00 0.00 22 SER A O 4
ATOM 2427 N N . CYS A 1 23 ? 62.549 48.231 -4.221 1.00 0.00 23 CYS A N 4
ATOM 2428 C CA . CYS A 1 23 ? 63.711 47.300 -4.281 1.00 0.00 23 CYS A CA 4
ATOM 2429 C C . CYS A 1 23 ? 63.538 46.311 -5.428 1.00 0.00 23 CYS A C 4
ATOM 2430 O O . CYS A 1 23 ? 64.326 46.268 -6.352 1.00 0.00 23 CYS A O 4
ATOM 2437 N N . LYS A 1 24 ? 62.510 45.514 -5.376 1.00 0.00 24 LYS A N 4
ATOM 2438 C CA . LYS A 1 24 ? 62.285 44.529 -6.463 1.00 0.00 24 LYS A CA 4
ATOM 2439 C C . LYS A 1 24 ? 62.349 45.234 -7.815 1.00 0.00 24 LYS A C 4
ATOM 2440 O O . LYS A 1 24 ? 63.190 44.934 -8.642 1.00 0.00 24 LYS A O 4
ATOM 2459 N N . ASN A 1 25 ? 61.466 46.175 -8.030 1.00 0.00 25 ASN A N 4
ATOM 2460 C CA . ASN A 1 25 ? 61.447 46.922 -9.321 1.00 0.00 25 ASN A CA 4
ATOM 2461 C C . ASN A 1 25 ? 62.839 47.461 -9.648 1.00 0.00 25 ASN A C 4
ATOM 2462 O O . ASN A 1 25 ? 63.192 47.634 -10.798 1.00 0.00 25 ASN A O 4
ATOM 2473 N N . ARG A 1 26 ? 63.639 47.714 -8.651 1.00 0.00 26 ARG A N 4
ATOM 2474 C CA . ARG A 1 26 ? 65.008 48.225 -8.916 1.00 0.00 26 ARG A CA 4
ATOM 2475 C C . ARG A 1 26 ? 65.891 47.058 -9.338 1.00 0.00 26 ARG A C 4
ATOM 2476 O O . ARG A 1 26 ? 66.907 47.227 -9.983 1.00 0.00 26 ARG A O 4
ATOM 2497 N N . GLY A 1 27 ? 65.502 45.870 -8.973 1.00 0.00 27 GLY A N 4
ATOM 2498 C CA . GLY A 1 27 ? 66.304 44.678 -9.345 1.00 0.00 27 GLY A CA 4
ATOM 2499 C C . GLY A 1 27 ? 66.661 43.905 -8.080 1.00 0.00 27 GLY A C 4
ATOM 2500 O O . GLY A 1 27 ? 67.754 43.392 -7.940 1.00 0.00 27 GLY A O 4
ATOM 2504 N N . TYR A 1 28 ? 65.751 43.825 -7.148 1.00 0.00 28 TYR A N 4
ATOM 2505 C CA . TYR A 1 28 ? 66.051 43.091 -5.883 1.00 0.00 28 TYR A CA 4
ATOM 2506 C C . TYR A 1 28 ? 64.959 42.070 -5.582 1.00 0.00 28 TYR A C 4
ATOM 2507 O O . TYR A 1 28 ? 63.924 42.045 -6.215 1.00 0.00 28 TYR A O 4
ATOM 2525 N N . ILE A 1 29 ? 65.177 41.232 -4.610 1.00 0.00 29 ILE A N 4
ATOM 2526 C CA . ILE A 1 29 ? 64.140 40.226 -4.260 1.00 0.00 29 ILE A CA 4
ATOM 2527 C C . ILE A 1 29 ? 63.056 40.915 -3.457 1.00 0.00 29 ILE A C 4
ATOM 2528 O O . ILE A 1 29 ? 61.904 40.531 -3.462 1.00 0.00 29 ILE A O 4
ATOM 2544 N N . GLY A 1 30 ? 63.438 41.942 -2.765 1.00 0.00 30 GLY A N 4
ATOM 2545 C CA . GLY A 1 30 ? 62.453 42.694 -1.941 1.00 0.00 30 GLY A CA 4
ATOM 2546 C C . GLY A 1 30 ? 63.169 43.802 -1.174 1.00 0.00 30 GLY A C 4
ATOM 2547 O O . GLY A 1 30 ? 64.238 44.240 -1.549 1.00 0.00 30 GLY A O 4
ATOM 2551 N N . GLY A 1 31 ? 62.589 44.260 -0.101 1.00 0.00 31 GLY A N 4
ATOM 2552 C CA . GLY A 1 31 ? 63.241 45.340 0.688 1.00 0.00 31 GLY A CA 4
ATOM 2553 C C . GLY A 1 31 ? 62.660 45.371 2.097 1.00 0.00 31 GLY A C 4
ATOM 2554 O O . GLY A 1 31 ? 61.985 44.454 2.522 1.00 0.00 31 GLY A O 4
ATOM 2558 N N . ASN A 1 32 ? 62.915 46.421 2.829 1.00 0.00 32 ASN A N 4
ATOM 2559 C CA . ASN A 1 32 ? 62.372 46.504 4.211 1.00 0.00 32 ASN A CA 4
ATOM 2560 C C . ASN A 1 32 ? 62.228 47.959 4.647 1.00 0.00 32 ASN A C 4
ATOM 2561 O O . ASN A 1 32 ? 62.592 48.881 3.944 1.00 0.00 32 ASN A O 4
ATOM 2572 N N . CYS A 1 33 ? 61.708 48.153 5.818 1.00 0.00 33 CYS A N 4
ATOM 2573 C CA . CYS A 1 33 ? 61.532 49.527 6.357 1.00 0.00 33 CYS A CA 4
ATOM 2574 C C . CYS A 1 33 ? 61.922 49.538 7.837 1.00 0.00 33 CYS A C 4
ATOM 2575 O O . CYS A 1 33 ? 61.350 48.832 8.644 1.00 0.00 33 CYS A O 4
ATOM 2582 N N . LYS A 1 34 ? 62.900 50.319 8.198 1.00 0.00 34 LYS A N 4
ATOM 2583 C CA . LYS A 1 34 ? 63.334 50.354 9.626 1.00 0.00 34 LYS A CA 4
ATOM 2584 C C . LYS A 1 34 ? 62.381 51.216 10.456 1.00 0.00 34 LYS A C 4
ATOM 2585 O O . LYS A 1 34 ? 61.561 51.939 9.929 1.00 0.00 34 LYS A O 4
ATOM 2604 N N . GLY A 1 35 ? 62.484 51.141 11.755 1.00 0.00 35 GLY A N 4
ATOM 2605 C CA . GLY A 1 35 ? 61.586 51.953 12.623 1.00 0.00 35 GLY A CA 4
ATOM 2606 C C . GLY A 1 35 ? 62.394 53.070 13.283 1.00 0.00 35 GLY A C 4
ATOM 2607 O O . GLY A 1 35 ? 61.881 54.133 13.572 1.00 0.00 35 GLY A O 4
ATOM 2611 N N . MET A 1 36 ? 63.656 52.840 13.524 1.00 0.00 36 MET A N 4
ATOM 2612 C CA . MET A 1 36 ? 64.496 53.893 14.163 1.00 0.00 36 MET A CA 4
ATOM 2613 C C . MET A 1 36 ? 64.685 55.068 13.201 1.00 0.00 36 MET A C 4
ATOM 2614 O O . MET A 1 36 ? 64.947 56.182 13.609 1.00 0.00 36 MET A O 4
ATOM 2628 N N . THR A 1 37 ? 64.552 54.827 11.926 1.00 0.00 37 THR A N 4
ATOM 2629 C CA . THR A 1 37 ? 64.723 55.929 10.936 1.00 0.00 37 THR A CA 4
ATOM 2630 C C . THR A 1 37 ? 63.739 55.754 9.775 1.00 0.00 37 THR A C 4
ATOM 2631 O O . THR A 1 37 ? 63.822 56.435 8.772 1.00 0.00 37 THR A O 4
ATOM 2642 N N . ARG A 1 38 ? 62.810 54.846 9.904 1.00 0.00 38 ARG A N 4
ATOM 2643 C CA . ARG A 1 38 ? 61.823 54.629 8.807 1.00 0.00 38 ARG A CA 4
ATOM 2644 C C . ARG A 1 38 ? 62.525 54.680 7.448 1.00 0.00 38 ARG A C 4
ATOM 2645 O O . ARG A 1 38 ? 62.140 55.422 6.569 1.00 0.00 38 ARG A O 4
ATOM 2666 N N . THR A 1 39 ? 63.554 53.896 7.270 1.00 0.00 39 THR A N 4
ATOM 2667 C CA . THR A 1 39 ? 64.280 53.905 5.967 1.00 0.00 39 THR A CA 4
ATOM 2668 C C . THR A 1 39 ? 63.765 52.781 5.063 1.00 0.00 39 THR A C 4
ATOM 2669 O O . THR A 1 39 ? 62.754 52.165 5.336 1.00 0.00 39 THR A O 4
ATOM 2680 N N . CYS A 1 40 ? 64.450 52.519 3.984 1.00 0.00 40 CYS A N 4
ATOM 2681 C CA . CYS A 1 40 ? 64.003 51.448 3.056 1.00 0.00 40 CYS A CA 4
ATOM 2682 C C . CYS A 1 40 ? 65.179 50.548 2.668 1.00 0.00 40 CYS A C 4
ATOM 2683 O O . CYS A 1 40 ? 66.168 51.006 2.141 1.00 0.00 40 CYS A O 4
ATOM 2690 N N . TYR A 1 41 ? 65.072 49.269 2.899 1.00 0.00 41 TYR A N 4
ATOM 2691 C CA . TYR A 1 41 ? 66.183 48.355 2.510 1.00 0.00 41 TYR A CA 4
ATOM 2692 C C . TYR A 1 41 ? 65.754 47.512 1.310 1.00 0.00 41 TYR A C 4
ATOM 2693 O O . TYR A 1 41 ? 64.593 47.451 0.972 1.00 0.00 41 TYR A O 4
ATOM 2711 N N . CYS A 1 42 ? 66.670 46.851 0.666 1.00 0.00 42 CYS A N 4
ATOM 2712 C CA . CYS A 1 42 ? 66.272 46.013 -0.502 1.00 0.00 42 CYS A CA 4
ATOM 2713 C C . CYS A 1 42 ? 67.066 44.710 -0.527 1.00 0.00 42 CYS A C 4
ATOM 2714 O O . CYS A 1 42 ? 68.278 44.713 -0.607 1.00 0.00 42 CYS A O 4
ATOM 2721 N N . LEU A 1 43 ? 66.387 43.595 -0.463 1.00 0.00 43 LEU A N 4
ATOM 2722 C CA . LEU A 1 43 ? 67.105 42.286 -0.482 1.00 0.00 43 LEU A CA 4
ATOM 2723 C C . LEU A 1 43 ? 67.367 41.843 -1.916 1.00 0.00 43 LEU A C 4
ATOM 2724 O O . LEU A 1 43 ? 66.520 41.952 -2.783 1.00 0.00 43 LEU A O 4
ATOM 2740 N N . VAL A 1 44 ? 68.540 41.342 -2.157 1.00 0.00 44 VAL A N 4
ATOM 2741 C CA . VAL A 1 44 ? 68.909 40.877 -3.522 1.00 0.00 44 VAL A CA 4
ATOM 2742 C C . VAL A 1 44 ? 69.396 39.443 -3.461 1.00 0.00 44 VAL A C 4
ATOM 2743 O O . VAL A 1 44 ? 69.718 38.936 -2.413 1.00 0.00 44 VAL A O 4
ATOM 2756 N N . ASN A 1 45 ? 69.501 38.802 -4.581 1.00 0.00 45 ASN A N 4
ATOM 2757 C CA . ASN A 1 45 ? 70.014 37.422 -4.572 1.00 0.00 45 ASN A CA 4
ATOM 2758 C C . ASN A 1 45 ? 71.512 37.516 -4.381 1.00 0.00 45 ASN A C 4
ATOM 2759 O O . ASN A 1 45 ? 72.278 37.670 -5.312 1.00 0.00 45 ASN A O 4
ATOM 2770 N N . CYS A 1 46 ? 71.914 37.492 -3.150 1.00 0.00 46 CYS A N 4
ATOM 2771 C CA . CYS A 1 46 ? 73.347 37.651 -2.823 1.00 0.00 46 CYS A CA 4
ATOM 2772 C C . CYS A 1 46 ? 73.884 36.403 -2.114 1.00 0.00 46 CYS A C 4
ATOM 2773 O O . CYS A 1 46 ? 73.093 35.518 -1.836 1.00 0.00 46 CYS A O 4
ATOM 2781 N N . ARG A 1 1 ? 69.538 32.861 -1.352 1.00 0.00 1 ARG A N 5
ATOM 2782 C CA . ARG A 1 1 ? 69.914 33.869 -0.318 1.00 0.00 1 ARG A CA 5
ATOM 2783 C C . ARG A 1 1 ? 69.621 35.278 -0.818 1.00 0.00 1 ARG A C 5
ATOM 2784 O O . ARG A 1 1 ? 69.335 35.491 -1.979 1.00 0.00 1 ARG A O 5
ATOM 2807 N N . THR A 1 2 ? 69.714 36.247 0.046 1.00 0.00 2 THR A N 5
ATOM 2808 C CA . THR A 1 2 ? 69.465 37.639 -0.390 1.00 0.00 2 THR A CA 5
ATOM 2809 C C . THR A 1 2 ? 70.278 38.624 0.435 1.00 0.00 2 THR A C 5
ATOM 2810 O O . THR A 1 2 ? 70.660 38.357 1.557 1.00 0.00 2 THR A O 5
ATOM 2821 N N . CYS A 1 3 ? 70.494 39.782 -0.104 1.00 0.00 3 CYS A N 5
ATOM 2822 C CA . CYS A 1 3 ? 71.226 40.826 0.652 1.00 0.00 3 CYS A CA 5
ATOM 2823 C C . CYS A 1 3 ? 70.409 42.109 0.625 1.00 0.00 3 CYS A C 5
ATOM 2824 O O . CYS A 1 3 ? 69.826 42.469 -0.377 1.00 0.00 3 CYS A O 5
ATOM 2831 N N . MET A 1 4 ? 70.350 42.783 1.723 1.00 0.00 4 MET A N 5
ATOM 2832 C CA . MET A 1 4 ? 69.549 44.037 1.790 1.00 0.00 4 MET A CA 5
ATOM 2833 C C . MET A 1 4 ? 70.440 45.264 1.907 1.00 0.00 4 MET A C 5
ATOM 2834 O O . MET A 1 4 ? 71.463 45.258 2.562 1.00 0.00 4 MET A O 5
ATOM 2848 N N . ILE A 1 5 ? 70.036 46.319 1.267 1.00 0.00 5 ILE A N 5
ATOM 2849 C CA . ILE A 1 5 ? 70.817 47.579 1.308 1.00 0.00 5 ILE A CA 5
ATOM 2850 C C . ILE A 1 5 ? 69.946 48.687 1.890 1.00 0.00 5 ILE A C 5
ATOM 2851 O O . ILE A 1 5 ? 68.805 48.472 2.241 1.00 0.00 5 ILE A O 5
ATOM 2867 N N . LYS A 1 6 ? 70.481 49.863 1.993 1.00 0.00 6 LYS A N 5
ATOM 2868 C CA . LYS A 1 6 ? 69.695 51.002 2.555 1.00 0.00 6 LYS A CA 5
ATOM 2869 C C . LYS A 1 6 ? 69.215 51.923 1.434 1.00 0.00 6 LYS A C 5
ATOM 2870 O O . LYS A 1 6 ? 69.997 52.618 0.815 1.00 0.00 6 LYS A O 5
ATOM 2889 N N . LYS A 1 7 ? 67.935 51.949 1.170 1.00 0.00 7 LYS A N 5
ATOM 2890 C CA . LYS A 1 7 ? 67.429 52.844 0.093 1.00 0.00 7 LYS A CA 5
ATOM 2891 C C . LYS A 1 7 ? 66.834 54.102 0.709 1.00 0.00 7 LYS A C 5
ATOM 2892 O O . LYS A 1 7 ? 65.701 54.463 0.464 1.00 0.00 7 LYS A O 5
ATOM 2911 N N . GLU A 1 8 ? 67.610 54.768 1.506 1.00 0.00 8 GLU A N 5
ATOM 2912 C CA . GLU A 1 8 ? 67.128 56.017 2.157 1.00 0.00 8 GLU A CA 5
ATOM 2913 C C . GLU A 1 8 ? 66.834 57.083 1.096 1.00 0.00 8 GLU A C 5
ATOM 2914 O O . GLU A 1 8 ? 66.057 57.992 1.313 1.00 0.00 8 GLU A O 5
ATOM 2926 N N . GLY A 1 9 ? 67.447 56.975 -0.051 1.00 0.00 9 GLY A N 5
ATOM 2927 C CA . GLY A 1 9 ? 67.203 57.978 -1.126 1.00 0.00 9 GLY A CA 5
ATOM 2928 C C . GLY A 1 9 ? 65.764 57.857 -1.621 1.00 0.00 9 GLY A C 5
ATOM 2929 O O . GLY A 1 9 ? 65.295 58.662 -2.401 1.00 0.00 9 GLY A O 5
ATOM 2933 N N . TRP A 1 10 ? 65.058 56.855 -1.177 1.00 0.00 10 TRP A N 5
ATOM 2934 C CA . TRP A 1 10 ? 63.649 56.679 -1.627 1.00 0.00 10 TRP A CA 5
ATOM 2935 C C . TRP A 1 10 ? 62.686 57.306 -0.615 1.00 0.00 10 TRP A C 5
ATOM 2936 O O . TRP A 1 10 ? 61.547 57.594 -0.925 1.00 0.00 10 TRP A O 5
ATOM 2957 N N . GLY A 1 11 ? 63.133 57.520 0.592 1.00 0.00 11 GLY A N 5
ATOM 2958 C CA . GLY A 1 11 ? 62.245 58.127 1.620 1.00 0.00 11 GLY A CA 5
ATOM 2959 C C . GLY A 1 11 ? 61.831 57.061 2.631 1.00 0.00 11 GLY A C 5
ATOM 2960 O O . GLY A 1 11 ? 61.569 55.927 2.284 1.00 0.00 11 GLY A O 5
ATOM 2964 N N . LYS A 1 12 ? 61.772 57.421 3.881 1.00 0.00 12 LYS A N 5
ATOM 2965 C CA . LYS A 1 12 ? 61.375 56.437 4.930 1.00 0.00 12 LYS A CA 5
ATOM 2966 C C . LYS A 1 12 ? 60.248 55.538 4.415 1.00 0.00 12 LYS A C 5
ATOM 2967 O O . LYS A 1 12 ? 59.563 55.867 3.466 1.00 0.00 12 LYS A O 5
ATOM 2986 N N . CYS A 1 13 ? 60.051 54.406 5.031 1.00 0.00 13 CYS A N 5
ATOM 2987 C CA . CYS A 1 13 ? 58.969 53.487 4.575 1.00 0.00 13 CYS A CA 5
ATOM 2988 C C . CYS A 1 13 ? 57.762 53.573 5.508 1.00 0.00 13 CYS A C 5
ATOM 2989 O O . CYS A 1 13 ? 57.885 53.886 6.676 1.00 0.00 13 CYS A O 5
ATOM 2996 N N . LEU A 1 14 ? 56.598 53.293 4.998 1.00 0.00 14 LEU A N 5
ATOM 2997 C CA . LEU A 1 14 ? 55.373 53.350 5.843 1.00 0.00 14 LEU A CA 5
ATOM 2998 C C . LEU A 1 14 ? 54.899 51.936 6.175 1.00 0.00 14 LEU A C 5
ATOM 2999 O O . LEU A 1 14 ? 54.324 51.686 7.215 1.00 0.00 14 LEU A O 5
ATOM 3015 N N . ILE A 1 15 ? 55.137 51.013 5.291 1.00 0.00 15 ILE A N 5
ATOM 3016 C CA . ILE A 1 15 ? 54.701 49.606 5.539 1.00 0.00 15 ILE A CA 5
ATOM 3017 C C . ILE A 1 15 ? 55.917 48.680 5.619 1.00 0.00 15 ILE A C 5
ATOM 3018 O O . ILE A 1 15 ? 56.984 49.076 6.041 1.00 0.00 15 ILE A O 5
ATOM 3034 N N . ASP A 1 16 ? 55.761 47.452 5.207 1.00 0.00 16 ASP A N 5
ATOM 3035 C CA . ASP A 1 16 ? 56.903 46.496 5.244 1.00 0.00 16 ASP A CA 5
ATOM 3036 C C . ASP A 1 16 ? 57.284 46.104 3.815 1.00 0.00 16 ASP A C 5
ATOM 3037 O O . ASP A 1 16 ? 58.410 45.743 3.535 1.00 0.00 16 ASP A O 5
ATOM 3046 N N . THR A 1 17 ? 56.348 46.182 2.908 1.00 0.00 17 THR A N 5
ATOM 3047 C CA . THR A 1 17 ? 56.640 45.828 1.494 1.00 0.00 17 THR A CA 5
ATOM 3048 C C . THR A 1 17 ? 56.823 47.104 0.670 1.00 0.00 17 THR A C 5
ATOM 3049 O O . THR A 1 17 ? 57.561 47.127 -0.295 1.00 0.00 17 THR A O 5
ATOM 3060 N N . THR A 1 18 ? 56.163 48.169 1.049 1.00 0.00 18 THR A N 5
ATOM 3061 C CA .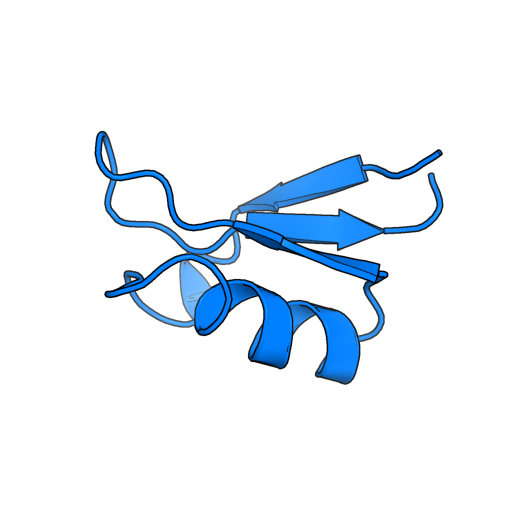 THR A 1 18 ? 56.311 49.444 0.289 1.00 0.00 18 THR A CA 5
ATOM 3062 C C . THR A 1 18 ? 57.772 49.618 -0.126 1.00 0.00 18 THR A C 5
ATOM 3063 O O . THR A 1 18 ? 58.083 49.800 -1.286 1.00 0.00 18 THR A O 5
ATOM 3074 N N . CYS A 1 19 ? 58.673 49.541 0.815 1.00 0.00 19 CYS A N 5
ATOM 3075 C CA . CYS A 1 19 ? 60.115 49.676 0.472 1.00 0.00 19 CYS A CA 5
ATOM 3076 C C . CYS A 1 19 ? 60.501 48.566 -0.508 1.00 0.00 19 CYS A C 5
ATOM 3077 O O . CYS A 1 19 ? 61.153 48.794 -1.509 1.00 0.00 19 CYS A O 5
ATOM 3084 N N . ALA A 1 20 ? 60.090 47.362 -0.217 1.00 0.00 20 ALA A N 5
ATOM 3085 C CA . ALA A 1 20 ? 60.411 46.214 -1.109 1.00 0.00 20 ALA A CA 5
ATOM 3086 C C . ALA A 1 20 ? 59.975 46.517 -2.545 1.00 0.00 20 ALA A C 5
ATOM 3087 O O . ALA A 1 20 ? 60.660 46.188 -3.494 1.00 0.00 20 ALA A O 5
ATOM 3094 N N . HIS A 1 21 ? 58.843 47.143 -2.714 1.00 0.00 21 HIS A N 5
ATOM 3095 C CA . HIS A 1 21 ? 58.371 47.466 -4.091 1.00 0.00 21 HIS A CA 5
ATOM 3096 C C . HIS A 1 21 ? 59.481 48.182 -4.859 1.00 0.00 21 HIS A C 5
ATOM 3097 O O . HIS A 1 21 ? 59.938 47.724 -5.887 1.00 0.00 21 HIS A O 5
ATOM 3111 N N . SER A 1 22 ? 59.923 49.301 -4.358 1.00 0.00 22 SER A N 5
ATOM 3112 C CA . SER A 1 22 ? 61.012 50.049 -5.044 1.00 0.00 22 SER A CA 5
ATOM 3113 C C . SER A 1 22 ? 62.253 49.166 -5.173 1.00 0.00 22 SER A C 5
ATOM 3114 O O . SER A 1 22 ? 62.963 49.214 -6.158 1.00 0.00 22 SER A O 5
ATOM 3122 N N . CYS A 1 23 ? 62.518 48.358 -4.186 1.00 0.00 23 CYS A N 5
ATOM 3123 C CA . CYS A 1 23 ? 63.711 47.467 -4.250 1.00 0.00 23 CYS A CA 5
ATOM 3124 C C . CYS A 1 23 ? 63.599 46.511 -5.433 1.00 0.00 23 CYS A C 5
ATOM 3125 O O . CYS A 1 23 ? 64.420 46.512 -6.328 1.00 0.00 23 CYS A O 5
ATOM 3132 N N . LYS A 1 24 ? 62.588 45.694 -5.442 1.00 0.00 24 LYS A N 5
ATOM 3133 C CA . LYS A 1 24 ? 62.420 44.736 -6.565 1.00 0.00 24 LYS A CA 5
ATOM 3134 C C . LYS A 1 24 ? 62.469 45.483 -7.893 1.00 0.00 24 LYS A C 5
ATOM 3135 O O . LYS A 1 24 ? 63.314 45.222 -8.729 1.00 0.00 24 LYS A O 5
ATOM 3154 N N . ASN A 1 25 ? 61.568 46.414 -8.083 1.00 0.00 25 ASN A N 5
ATOM 3155 C CA . ASN A 1 25 ? 61.537 47.196 -9.353 1.00 0.00 25 ASN A CA 5
ATOM 3156 C C . ASN A 1 25 ? 62.948 47.623 -9.753 1.00 0.00 25 ASN A C 5
ATOM 3157 O O . ASN A 1 25 ? 63.258 47.759 -10.920 1.00 0.00 25 ASN A O 5
ATOM 3168 N N . ARG A 1 26 ? 63.811 47.826 -8.798 1.00 0.00 26 ARG A N 5
ATOM 3169 C CA . ARG A 1 26 ? 65.201 48.232 -9.137 1.00 0.00 26 ARG A CA 5
ATOM 3170 C C . ARG A 1 26 ? 65.984 46.997 -9.556 1.00 0.00 26 ARG A C 5
ATOM 3171 O O . ARG A 1 26 ? 66.912 47.061 -10.338 1.00 0.00 26 ARG A O 5
ATOM 3192 N N . GLY A 1 27 ? 65.607 45.869 -9.031 1.00 0.00 27 GLY A N 5
ATOM 3193 C CA . GLY A 1 27 ? 66.311 44.610 -9.377 1.00 0.00 27 GLY A CA 5
ATOM 3194 C C . GLY A 1 27 ? 66.627 43.856 -8.091 1.00 0.00 27 GLY A C 5
ATOM 3195 O O . GLY A 1 27 ? 67.685 43.279 -7.939 1.00 0.00 27 GLY A O 5
ATOM 3199 N N . TYR A 1 28 ? 65.719 43.868 -7.154 1.00 0.00 28 TYR A N 5
ATOM 3200 C CA . TYR A 1 28 ? 65.976 43.159 -5.866 1.00 0.00 28 TYR A CA 5
ATOM 3201 C C . TYR A 1 28 ? 64.860 42.163 -5.567 1.00 0.00 28 TYR A C 5
ATOM 3202 O O . TYR A 1 28 ? 63.832 42.150 -6.212 1.00 0.00 28 TYR A O 5
ATOM 3220 N N . ILE A 1 29 ? 65.051 41.336 -4.581 1.00 0.00 29 ILE A N 5
ATOM 3221 C CA . ILE A 1 29 ? 63.993 40.355 -4.228 1.00 0.00 29 ILE A CA 5
ATOM 3222 C C . ILE A 1 29 ? 62.932 41.065 -3.411 1.00 0.00 29 ILE A C 5
ATOM 3223 O O . ILE A 1 29 ? 61.770 40.709 -3.412 1.00 0.00 29 ILE A O 5
ATOM 3239 N N . GLY A 1 30 ? 63.343 42.076 -2.713 1.00 0.00 30 GLY A N 5
ATOM 3240 C CA . GLY A 1 30 ? 62.378 42.844 -1.875 1.00 0.00 30 GLY A CA 5
ATOM 3241 C C . GLY A 1 30 ? 63.114 43.937 -1.102 1.00 0.00 30 GLY A C 5
ATOM 3242 O O . GLY A 1 30 ? 64.195 44.353 -1.467 1.00 0.00 30 GLY A O 5
ATOM 3246 N N . GLY A 1 31 ? 62.531 44.404 -0.033 1.00 0.00 31 GLY A N 5
ATOM 3247 C CA . GLY A 1 31 ? 63.189 45.471 0.771 1.00 0.00 31 GLY A CA 5
ATOM 3248 C C . GLY A 1 31 ? 62.579 45.503 2.171 1.00 0.00 31 GLY A C 5
ATOM 3249 O O . GLY A 1 31 ? 61.608 44.828 2.449 1.00 0.00 31 GLY A O 5
ATOM 3253 N N . ASN A 1 32 ? 63.139 46.278 3.058 1.00 0.00 32 ASN A N 5
ATOM 3254 C CA . ASN A 1 32 ? 62.584 46.341 4.435 1.00 0.00 32 ASN A CA 5
ATOM 3255 C C . ASN A 1 32 ? 62.238 47.781 4.818 1.00 0.00 32 ASN A C 5
ATOM 3256 O O . ASN A 1 32 ? 62.701 48.731 4.219 1.00 0.00 32 ASN A O 5
ATOM 3267 N N . CYS A 1 33 ? 61.431 47.935 5.825 1.00 0.00 33 CYS A N 5
ATOM 3268 C CA . CYS A 1 33 ? 61.039 49.294 6.288 1.00 0.00 33 CYS A CA 5
ATOM 3269 C C . CYS A 1 33 ? 61.410 49.454 7.765 1.00 0.00 33 CYS A C 5
ATOM 3270 O O . CYS A 1 33 ? 60.684 49.037 8.644 1.00 0.00 33 CYS A O 5
ATOM 3277 N N . LYS A 1 34 ? 62.541 50.040 8.044 1.00 0.00 34 LYS A N 5
ATOM 3278 C CA . LYS A 1 34 ? 62.961 50.207 9.464 1.00 0.00 34 LYS A CA 5
ATOM 3279 C C . LYS A 1 34 ? 62.235 51.393 10.105 1.00 0.00 34 LYS A C 5
ATOM 3280 O O . LYS A 1 34 ? 62.202 52.480 9.564 1.00 0.00 34 LYS A O 5
ATOM 3299 N N . GLY A 1 35 ? 61.657 51.188 11.258 1.00 0.00 35 GLY A N 5
ATOM 3300 C CA . GLY A 1 35 ? 60.936 52.299 11.940 1.00 0.00 35 GLY A CA 5
ATOM 3301 C C . GLY A 1 35 ? 61.932 53.118 12.762 1.00 0.00 35 GLY A C 5
ATOM 3302 O O . GLY A 1 35 ? 61.876 54.330 12.794 1.00 0.00 35 GLY A O 5
ATOM 3306 N N . MET A 1 36 ? 62.847 52.465 13.423 1.00 0.00 36 MET A N 5
ATOM 3307 C CA . MET A 1 36 ? 63.849 53.212 14.235 1.00 0.00 36 MET A CA 5
ATOM 3308 C C . MET A 1 36 ? 64.689 54.109 13.323 1.00 0.00 36 MET A C 5
ATOM 3309 O O . MET A 1 36 ? 65.101 55.187 13.701 1.00 0.00 36 MET A O 5
ATOM 3323 N N . THR A 1 37 ? 64.941 53.669 12.120 1.00 0.00 37 THR A N 5
ATOM 3324 C CA . THR A 1 37 ? 65.749 54.493 11.178 1.00 0.00 37 THR A CA 5
ATOM 3325 C C . THR A 1 37 ? 64.866 55.003 10.037 1.00 0.00 37 THR A C 5
ATOM 3326 O O . THR A 1 37 ? 65.317 55.716 9.163 1.00 0.00 37 THR A O 5
ATOM 3337 N N . ARG A 1 38 ? 63.611 54.643 10.039 1.00 0.00 38 ARG A N 5
ATOM 3338 C CA . ARG A 1 38 ? 62.700 55.107 8.954 1.00 0.00 38 ARG A CA 5
ATOM 3339 C C . ARG A 1 38 ? 63.425 55.068 7.608 1.00 0.00 38 ARG A C 5
ATOM 3340 O O . ARG A 1 38 ? 63.508 56.058 6.908 1.00 0.00 38 ARG A O 5
ATOM 3361 N N . THR A 1 39 ? 63.955 53.934 7.242 1.00 0.00 39 THR A N 5
ATOM 3362 C CA . THR A 1 39 ? 64.677 53.838 5.943 1.00 0.00 39 THR A CA 5
ATOM 3363 C C . THR A 1 39 ? 64.228 52.595 5.174 1.00 0.00 39 THR A C 5
ATOM 3364 O O . THR A 1 39 ? 63.785 51.620 5.748 1.00 0.00 39 THR A O 5
ATOM 3375 N N . CYS A 1 40 ? 64.333 52.632 3.877 1.00 0.00 40 CYS A N 5
ATOM 3376 C CA . CYS A 1 40 ? 63.910 51.469 3.053 1.00 0.00 40 CYS A CA 5
ATOM 3377 C C . CYS A 1 40 ? 65.116 50.617 2.659 1.00 0.00 40 CYS A C 5
ATOM 3378 O O . CYS A 1 40 ? 66.070 51.108 2.097 1.00 0.00 40 CYS A O 5
ATOM 3385 N N . TYR A 1 41 ? 65.070 49.342 2.914 1.00 0.00 41 TYR A N 5
ATOM 3386 C CA . TYR A 1 41 ? 66.207 48.471 2.509 1.00 0.00 41 TYR A CA 5
ATOM 3387 C C . TYR A 1 41 ? 65.770 47.615 1.324 1.00 0.00 41 TYR A C 5
ATOM 3388 O O . TYR A 1 41 ? 64.607 47.562 0.991 1.00 0.00 41 TYR A O 5
ATOM 3406 N N . CYS A 1 42 ? 66.676 46.945 0.678 1.00 0.00 42 CYS A N 5
ATOM 3407 C CA . CYS A 1 42 ? 66.262 46.107 -0.482 1.00 0.00 42 CYS A CA 5
ATOM 3408 C C . CYS A 1 42 ? 67.036 44.794 -0.513 1.00 0.00 42 CYS A C 5
ATOM 3409 O O . CYS A 1 42 ? 68.246 44.777 -0.620 1.00 0.00 42 CYS A O 5
ATOM 3416 N N . LEU A 1 43 ? 66.340 43.692 -0.433 1.00 0.00 43 LEU A N 5
ATOM 3417 C CA . LEU A 1 43 ? 67.035 42.373 -0.463 1.00 0.00 43 LEU A CA 5
ATOM 3418 C C . LEU A 1 43 ? 67.266 41.932 -1.903 1.00 0.00 43 LEU A C 5
ATOM 3419 O O . LEU A 1 43 ? 66.404 42.044 -2.752 1.00 0.00 43 LEU A O 5
ATOM 3435 N N . VAL A 1 44 ? 68.433 41.432 -2.169 1.00 0.00 44 VAL A N 5
ATOM 3436 C CA . VAL A 1 44 ? 68.773 40.971 -3.541 1.00 0.00 44 VAL A CA 5
ATOM 3437 C C . VAL A 1 44 ? 69.261 39.538 -3.491 1.00 0.00 44 VAL A C 5
ATOM 3438 O O . VAL A 1 44 ? 69.618 39.036 -2.452 1.00 0.00 44 VAL A O 5
ATOM 3451 N N . ASN A 1 45 ? 69.328 38.890 -4.610 1.00 0.00 45 ASN A N 5
ATOM 3452 C CA . ASN A 1 45 ? 69.841 37.509 -4.609 1.00 0.00 45 ASN A CA 5
ATOM 3453 C C . ASN A 1 45 ? 71.344 37.606 -4.460 1.00 0.00 45 ASN A C 5
ATOM 3454 O O . ASN A 1 45 ? 72.084 37.755 -5.413 1.00 0.00 45 ASN A O 5
ATOM 3465 N N . CYS A 1 46 ? 71.780 37.587 -3.240 1.00 0.00 46 CYS A N 5
ATOM 3466 C CA . CYS A 1 46 ? 73.222 37.750 -2.955 1.00 0.00 46 CYS A CA 5
ATOM 3467 C C . CYS A 1 46 ? 73.781 36.509 -2.251 1.00 0.00 46 CYS A C 5
ATOM 3468 O O . CYS A 1 46 ? 74.982 36.462 -2.040 1.00 0.00 46 CYS A O 5
ATOM 3476 N N . ARG A 1 1 ? 69.898 32.927 -0.345 1.00 0.00 1 ARG A N 6
ATOM 3477 C CA . ARG A 1 1 ? 70.502 34.048 0.433 1.00 0.00 1 ARG A CA 6
ATOM 3478 C C . ARG A 1 1 ? 70.113 35.388 -0.179 1.00 0.00 1 ARG A C 6
ATOM 3479 O O . ARG A 1 1 ? 69.588 35.456 -1.273 1.00 0.00 1 ARG A O 6
ATOM 3502 N N . THR A 1 2 ? 70.382 36.458 0.510 1.00 0.00 2 THR A N 6
ATOM 3503 C CA . THR A 1 2 ? 70.045 37.788 -0.042 1.00 0.00 2 THR A CA 6
ATOM 3504 C C . THR A 1 2 ? 70.880 38.882 0.604 1.00 0.00 2 THR A C 6
ATOM 3505 O O . THR A 1 2 ? 71.386 38.740 1.700 1.00 0.00 2 THR A O 6
ATOM 3516 N N . CYS A 1 3 ? 70.978 39.995 -0.054 1.00 0.00 3 CYS A N 6
ATOM 3517 C CA . CYS A 1 3 ? 71.721 41.139 0.525 1.00 0.00 3 CYS A CA 6
ATOM 3518 C C . CYS A 1 3 ? 70.835 42.374 0.455 1.00 0.00 3 CYS A C 6
ATOM 3519 O O . CYS A 1 3 ? 70.135 42.598 -0.510 1.00 0.00 3 CYS A O 6
ATOM 3526 N N . MET A 1 4 ? 70.849 43.157 1.480 1.00 0.00 4 MET A N 6
ATOM 3527 C CA . MET A 1 4 ? 69.986 44.373 1.505 1.00 0.00 4 MET A CA 6
ATOM 3528 C C . MET A 1 4 ? 70.811 45.648 1.404 1.00 0.00 4 MET A C 6
ATOM 3529 O O . MET A 1 4 ? 71.919 45.739 1.895 1.00 0.00 4 MET A O 6
ATOM 3543 N N . ILE A 1 5 ? 70.257 46.634 0.764 1.00 0.00 5 ILE A N 6
ATOM 3544 C CA . ILE A 1 5 ? 70.962 47.929 0.603 1.00 0.00 5 ILE A CA 6
ATOM 3545 C C . ILE A 1 5 ? 70.108 49.041 1.204 1.00 0.00 5 ILE A C 6
ATOM 3546 O O . ILE A 1 5 ? 69.028 48.804 1.707 1.00 0.00 5 ILE A O 6
ATOM 3562 N N . LYS A 1 6 ? 70.587 50.244 1.153 1.00 0.00 6 LYS A N 6
ATOM 3563 C CA . LYS A 1 6 ? 69.815 51.389 1.723 1.00 0.00 6 LYS A CA 6
ATOM 3564 C C . LYS A 1 6 ? 69.104 52.163 0.614 1.00 0.00 6 LYS A C 6
ATOM 3565 O O . LYS A 1 6 ? 69.725 52.859 -0.164 1.00 0.00 6 LYS A O 6
ATOM 3584 N N . LYS A 1 7 ? 67.804 52.062 0.539 1.00 0.00 7 LYS A N 6
ATOM 3585 C CA . LYS A 1 7 ? 67.074 52.813 -0.518 1.00 0.00 7 LYS A CA 6
ATOM 3586 C C . LYS A 1 7 ? 66.571 54.130 0.048 1.00 0.00 7 LYS A C 6
ATOM 3587 O O . LYS A 1 7 ? 65.397 54.443 0.012 1.00 0.00 7 LYS A O 6
ATOM 3606 N N . GLU A 1 8 ? 67.472 54.899 0.571 1.00 0.00 8 GLU A N 6
ATOM 3607 C CA . GLU A 1 8 ? 67.101 56.214 1.157 1.00 0.00 8 GLU A CA 6
ATOM 3608 C C . GLU A 1 8 ? 66.682 57.192 0.053 1.00 0.00 8 GLU A C 6
ATOM 3609 O O . GLU A 1 8 ? 66.035 58.189 0.306 1.00 0.00 8 GLU A O 6
ATOM 3621 N N . GLY A 1 9 ? 67.049 56.915 -1.169 1.00 0.00 9 GLY A N 6
ATOM 3622 C CA . GLY A 1 9 ? 66.675 57.828 -2.287 1.00 0.00 9 GLY A CA 6
ATOM 3623 C C . GLY A 1 9 ? 65.215 57.601 -2.673 1.00 0.00 9 GLY A C 6
ATOM 3624 O O . GLY A 1 9 ? 64.691 58.246 -3.560 1.00 0.00 9 GLY A O 6
ATOM 3628 N N . TRP A 1 10 ? 64.553 56.687 -2.021 1.00 0.00 10 TRP A N 6
ATOM 3629 C CA . TRP A 1 10 ? 63.127 56.420 -2.360 1.00 0.00 10 TRP A CA 6
ATOM 3630 C C . TRP A 1 10 ? 62.205 57.101 -1.346 1.00 0.00 10 TRP A C 6
ATOM 3631 O O . TRP A 1 10 ? 61.021 57.252 -1.573 1.00 0.00 10 TRP A O 6
ATOM 3652 N N . GLY A 1 11 ? 62.738 57.511 -0.229 1.00 0.00 11 GLY A N 6
ATOM 3653 C CA . GLY A 1 11 ? 61.895 58.178 0.798 1.00 0.00 11 GLY A CA 6
ATOM 3654 C C . GLY A 1 11 ? 61.698 57.234 1.981 1.00 0.00 11 GLY A C 6
ATOM 3655 O O . GLY A 1 11 ? 61.539 56.040 1.818 1.00 0.00 11 GLY A O 6
ATOM 3659 N N . LYS A 1 12 ? 61.711 57.761 3.170 1.00 0.00 12 LYS A N 6
ATOM 3660 C CA . LYS A 1 12 ? 61.525 56.900 4.373 1.00 0.00 12 LYS A CA 6
ATOM 3661 C C . LYS A 1 12 ? 60.431 55.861 4.115 1.00 0.00 12 LYS A C 6
ATOM 3662 O O . LYS A 1 12 ? 59.672 55.967 3.173 1.00 0.00 12 LYS A O 6
ATOM 3681 N N . CYS A 1 13 ? 60.345 54.854 4.941 1.00 0.00 13 CYS A N 6
ATOM 3682 C CA . CYS A 1 13 ? 59.300 53.811 4.731 1.00 0.00 13 CYS A CA 6
ATOM 3683 C C . CYS A 1 13 ? 58.197 53.925 5.783 1.00 0.00 13 CYS A C 6
ATOM 3684 O O . CYS A 1 13 ? 58.411 54.402 6.879 1.00 0.00 13 CYS A O 6
ATOM 3691 N N . LEU A 1 14 ? 57.019 53.480 5.450 1.00 0.00 14 LEU A N 6
ATOM 3692 C CA . LEU A 1 14 ? 55.888 53.543 6.415 1.00 0.00 14 LEU A CA 6
ATOM 3693 C C . LEU A 1 14 ? 55.552 52.140 6.919 1.00 0.00 14 LEU A C 6
ATOM 3694 O O . LEU A 1 14 ? 55.103 51.955 8.033 1.00 0.00 14 LEU A O 6
ATOM 3710 N N . ILE A 1 15 ? 55.765 51.153 6.098 1.00 0.00 15 ILE A N 6
ATOM 3711 C CA . ILE A 1 15 ? 55.456 49.751 6.513 1.00 0.00 15 ILE A CA 6
ATOM 3712 C C . ILE A 1 15 ? 56.724 48.894 6.479 1.00 0.00 15 ILE A C 6
ATOM 3713 O O . ILE A 1 15 ? 57.816 49.370 6.713 1.00 0.00 15 ILE A O 6
ATOM 3729 N N . ASP A 1 16 ? 56.582 47.632 6.178 1.00 0.00 16 ASP A N 6
ATOM 3730 C CA . ASP A 1 16 ? 57.770 46.736 6.112 1.00 0.00 16 ASP A CA 6
ATOM 3731 C C . ASP A 1 16 ? 57.942 46.226 4.680 1.00 0.00 16 ASP A C 6
ATOM 3732 O O . ASP A 1 16 ? 59.028 45.891 4.252 1.00 0.00 16 ASP A O 6
ATOM 3741 N N . THR A 1 17 ? 56.871 46.179 3.934 1.00 0.00 17 THR A N 6
ATOM 3742 C CA . THR A 1 17 ? 56.957 45.709 2.525 1.00 0.00 17 THR A CA 6
ATOM 3743 C C . THR A 1 17 ? 57.015 46.914 1.587 1.00 0.00 17 THR A C 6
ATOM 3744 O O . THR A 1 17 ? 57.606 46.859 0.527 1.00 0.00 17 THR A O 6
ATOM 3755 N N . THR A 1 18 ? 56.410 48.009 1.973 1.00 0.00 18 THR A N 6
ATOM 3756 C CA . THR A 1 18 ? 56.442 49.219 1.104 1.00 0.00 18 THR A CA 6
ATOM 3757 C C . THR A 1 18 ? 57.839 49.375 0.505 1.00 0.00 18 THR A C 6
ATOM 3758 O O . THR A 1 18 ? 58.005 49.446 -0.697 1.00 0.00 18 THR A O 6
ATOM 3769 N N . CYS A 1 19 ? 58.848 49.408 1.332 1.00 0.00 19 CYS A N 6
ATOM 3770 C CA . CYS A 1 19 ? 60.232 49.536 0.799 1.00 0.00 19 CYS A CA 6
ATOM 3771 C C . CYS A 1 19 ? 60.530 48.341 -0.113 1.00 0.00 19 CYS A C 6
ATOM 3772 O O . CYS A 1 19 ? 60.989 48.487 -1.230 1.00 0.00 19 CYS A O 6
ATOM 3779 N N . ALA A 1 20 ? 60.268 47.159 0.372 1.00 0.00 20 ALA A N 6
ATOM 3780 C CA . ALA A 1 20 ? 60.524 45.930 -0.431 1.00 0.00 20 ALA A CA 6
ATOM 3781 C C . ALA A 1 20 ? 59.918 46.062 -1.832 1.00 0.00 20 ALA A C 6
ATOM 3782 O O . ALA A 1 20 ? 60.519 45.676 -2.815 1.00 0.00 20 ALA A O 6
ATOM 3789 N N . HIS A 1 21 ? 58.735 46.601 -1.934 1.00 0.00 21 HIS A N 6
ATOM 3790 C CA . HIS A 1 21 ? 58.101 46.751 -3.274 1.00 0.00 21 HIS A CA 6
ATOM 3791 C C . HIS A 1 21 ? 59.072 47.444 -4.229 1.00 0.00 21 HIS A C 6
ATOM 3792 O O . HIS A 1 21 ? 59.457 46.900 -5.245 1.00 0.00 21 HIS A O 6
ATOM 3806 N N . SER A 1 22 ? 59.479 48.637 -3.902 1.00 0.00 22 SER A N 6
ATOM 3807 C CA . SER A 1 22 ? 60.435 49.365 -4.781 1.00 0.00 22 SER A CA 6
ATOM 3808 C C . SER A 1 22 ? 61.694 48.522 -4.988 1.00 0.00 22 SER A C 6
ATOM 3809 O O . SER A 1 22 ? 62.269 48.496 -6.058 1.00 0.00 22 SER A O 6
ATOM 3817 N N . CYS A 1 23 ? 62.123 47.832 -3.969 1.00 0.00 23 CYS A N 6
ATOM 3818 C CA . CYS A 1 23 ? 63.345 46.987 -4.098 1.00 0.00 23 CYS A CA 6
ATOM 3819 C C . CYS A 1 23 ? 63.158 45.939 -5.192 1.00 0.00 23 CYS A C 6
ATOM 3820 O O . CYS A 1 23 ? 63.871 45.919 -6.175 1.00 0.00 23 CYS A O 6
ATOM 3827 N N . LYS A 1 24 ? 62.206 45.066 -5.026 1.00 0.00 24 LYS A N 6
ATOM 3828 C CA . LYS A 1 24 ? 61.979 44.018 -6.054 1.00 0.00 24 LYS A CA 6
ATOM 3829 C C . LYS A 1 24 ? 61.889 44.661 -7.434 1.00 0.00 24 LYS A C 6
ATOM 3830 O O . LYS A 1 24 ? 62.678 44.373 -8.314 1.00 0.00 24 LYS A O 6
ATOM 3849 N N . ASN A 1 25 ? 60.935 45.537 -7.616 1.00 0.00 25 ASN A N 6
ATOM 3850 C CA . ASN A 1 25 ? 60.772 46.221 -8.930 1.00 0.00 25 ASN A CA 6
ATOM 3851 C C . ASN A 1 25 ? 62.120 46.756 -9.416 1.00 0.00 25 ASN A C 6
ATOM 3852 O O . ASN A 1 25 ? 62.375 46.842 -10.600 1.00 0.00 25 ASN A O 6
ATOM 3863 N N . ARG A 1 26 ? 62.987 47.104 -8.510 1.00 0.00 26 ARG A N 6
ATOM 3864 C CA . ARG A 1 26 ? 64.319 47.618 -8.920 1.00 0.00 26 ARG A CA 6
ATOM 3865 C C . ARG A 1 26 ? 65.200 46.440 -9.315 1.00 0.00 26 ARG A C 6
ATOM 3866 O O . ARG A 1 26 ? 66.171 46.582 -10.031 1.00 0.00 26 ARG A O 6
ATOM 3887 N N . GLY A 1 27 ? 64.860 45.273 -8.845 1.00 0.00 27 GLY A N 6
ATOM 3888 C CA . GLY A 1 27 ? 65.665 44.073 -9.181 1.00 0.00 27 GLY A CA 6
ATOM 3889 C C . GLY A 1 27 ? 66.161 43.433 -7.890 1.00 0.00 27 GLY A C 6
ATOM 3890 O O . GLY A 1 27 ? 67.292 43.000 -7.792 1.00 0.00 27 GLY A O 6
ATOM 3894 N N . TYR A 1 28 ? 65.324 43.379 -6.890 1.00 0.00 28 TYR A N 6
ATOM 3895 C CA . TYR A 1 28 ? 65.756 42.776 -5.595 1.00 0.00 28 TYR A CA 6
ATOM 3896 C C . TYR A 1 28 ? 64.752 41.725 -5.129 1.00 0.00 28 TYR A C 6
ATOM 3897 O O . TYR A 1 28 ? 63.667 41.608 -5.661 1.00 0.00 28 TYR A O 6
ATOM 3915 N N . ILE A 1 29 ? 65.097 40.969 -4.128 1.00 0.00 29 ILE A N 6
ATOM 3916 C CA . ILE A 1 29 ? 64.147 39.945 -3.620 1.00 0.00 29 ILE A CA 6
ATOM 3917 C C . ILE A 1 29 ? 63.116 40.641 -2.756 1.00 0.00 29 ILE A C 6
ATOM 3918 O O . ILE A 1 29 ? 61.983 40.218 -2.634 1.00 0.00 29 ILE A O 6
ATOM 3934 N N . GLY A 1 30 ? 63.518 41.718 -2.159 1.00 0.00 30 GLY A N 6
ATOM 3935 C CA . GLY A 1 30 ? 62.582 42.482 -1.287 1.00 0.00 30 GLY A CA 6
ATOM 3936 C C . GLY A 1 30 ? 63.308 43.679 -0.676 1.00 0.00 30 GLY A C 6
ATOM 3937 O O . GLY A 1 30 ? 64.303 44.145 -1.194 1.00 0.00 30 GLY A O 6
ATOM 3941 N N . GLY A 1 31 ? 62.818 44.179 0.423 1.00 0.00 31 GLY A N 6
ATOM 3942 C CA . GLY A 1 31 ? 63.480 45.345 1.070 1.00 0.00 31 GLY A CA 6
ATOM 3943 C C . GLY A 1 31 ? 63.051 45.432 2.531 1.00 0.00 31 GLY A C 6
ATOM 3944 O O . GLY A 1 31 ? 62.492 44.503 3.079 1.00 0.00 31 GLY A O 6
ATOM 3948 N N . ASN A 1 32 ? 63.305 46.540 3.171 1.00 0.00 32 ASN A N 6
ATOM 3949 C CA . ASN A 1 32 ? 62.904 46.672 4.597 1.00 0.00 32 ASN A CA 6
ATOM 3950 C C . ASN A 1 32 ? 62.631 48.129 4.954 1.00 0.00 32 ASN A C 6
ATOM 3951 O O . ASN A 1 32 ? 62.825 49.034 4.167 1.00 0.00 32 ASN A O 6
ATOM 3962 N N . CYS A 1 33 ? 62.191 48.344 6.153 1.00 0.00 33 CYS A N 6
ATOM 3963 C CA . CYS A 1 33 ? 61.900 49.723 6.625 1.00 0.00 33 CYS A CA 6
ATOM 3964 C C . CYS A 1 33 ? 62.410 49.878 8.059 1.00 0.00 33 CYS A C 6
ATOM 3965 O O . CYS A 1 33 ? 61.952 49.210 8.965 1.00 0.00 33 CYS A O 6
ATOM 3972 N N . LYS A 1 34 ? 63.365 50.740 8.272 1.00 0.00 34 LYS A N 6
ATOM 3973 C CA . LYS A 1 34 ? 63.911 50.914 9.649 1.00 0.00 34 LYS A CA 6
ATOM 3974 C C . LYS A 1 34 ? 62.975 51.784 10.491 1.00 0.00 34 LYS A C 6
ATOM 3975 O O . LYS A 1 34 ? 61.954 52.248 10.024 1.00 0.00 34 LYS A O 6
ATOM 3994 N N . GLY A 1 35 ? 63.314 52.004 11.733 1.00 0.00 35 GLY A N 6
ATOM 3995 C CA . GLY A 1 35 ? 62.444 52.841 12.607 1.00 0.00 35 GLY A CA 6
ATOM 3996 C C . GLY A 1 35 ? 63.212 54.087 13.049 1.00 0.00 35 GLY A C 6
ATOM 3997 O O . GLY A 1 35 ? 62.744 55.199 12.905 1.00 0.00 35 GLY A O 6
ATOM 4001 N N . MET A 1 36 ? 64.389 53.911 13.584 1.00 0.00 36 MET A N 6
ATOM 4002 C CA . MET A 1 36 ? 65.186 55.089 14.031 1.00 0.00 36 MET A CA 6
ATOM 4003 C C . MET A 1 36 ? 65.334 56.087 12.880 1.00 0.00 36 MET A C 6
ATOM 4004 O O . MET A 1 36 ? 65.375 57.284 13.084 1.00 0.00 36 MET A O 6
ATOM 4018 N N . THR A 1 37 ? 65.411 55.601 11.671 1.00 0.00 37 THR A N 6
ATOM 4019 C CA . THR A 1 37 ? 65.552 56.519 10.505 1.00 0.00 37 THR A CA 6
ATOM 4020 C C . THR A 1 37 ? 64.441 56.252 9.486 1.00 0.00 37 THR A C 6
ATOM 4021 O O . THR A 1 37 ? 64.369 56.887 8.453 1.00 0.00 37 THR A O 6
ATOM 4032 N N . ARG A 1 38 ? 63.574 55.319 9.770 1.00 0.00 38 ARG A N 6
ATOM 4033 C CA . ARG A 1 38 ? 62.468 55.014 8.817 1.00 0.00 38 ARG A CA 6
ATOM 4034 C C . ARG A 1 38 ? 62.989 55.032 7.377 1.00 0.00 38 ARG A C 6
ATOM 4035 O O . ARG A 1 38 ? 62.474 55.736 6.533 1.00 0.00 38 ARG A O 6
ATOM 4056 N N . THR A 1 39 ? 64.006 54.266 7.092 1.00 0.00 39 THR A N 6
ATOM 4057 C CA . THR A 1 39 ? 64.557 54.243 5.706 1.00 0.00 39 THR A CA 6
ATOM 4058 C C . THR A 1 39 ? 64.057 53.007 4.955 1.00 0.00 39 THR A C 6
ATOM 4059 O O . THR A 1 39 ? 63.258 52.243 5.458 1.00 0.00 39 THR A O 6
ATOM 4070 N N . CYS A 1 40 ? 64.515 52.811 3.750 1.00 0.00 40 CYS A N 6
ATOM 4071 C CA . CYS A 1 40 ? 64.066 51.636 2.957 1.00 0.00 40 CYS A CA 6
ATOM 4072 C C . CYS A 1 40 ? 65.263 50.795 2.509 1.00 0.00 40 CYS A C 6
ATOM 4073 O O . CYS A 1 40 ? 66.175 51.289 1.883 1.00 0.00 40 CYS A O 6
ATOM 4080 N N . TYR A 1 41 ? 65.256 49.524 2.799 1.00 0.00 41 TYR A N 6
ATOM 4081 C CA . TYR A 1 41 ? 66.384 48.656 2.358 1.00 0.00 41 TYR A CA 6
ATOM 4082 C C . TYR A 1 41 ? 65.895 47.707 1.262 1.00 0.00 41 TYR A C 6
ATOM 4083 O O . TYR A 1 41 ? 64.713 47.564 1.042 1.00 0.00 41 TYR A O 6
ATOM 4101 N N . CYS A 1 42 ? 66.783 47.050 0.572 1.00 0.00 42 CYS A N 6
ATOM 4102 C CA . CYS A 1 42 ? 66.323 46.116 -0.498 1.00 0.00 42 CYS A CA 6
ATOM 4103 C C . CYS A 1 42 ? 67.188 44.859 -0.530 1.00 0.00 42 CYS A C 6
ATOM 4104 O O . CYS A 1 42 ? 68.379 44.918 -0.751 1.00 0.00 42 CYS A O 6
ATOM 4111 N N . LEU A 1 43 ? 66.589 43.718 -0.315 1.00 0.00 43 LEU A N 6
ATOM 4112 C CA . LEU A 1 43 ? 67.380 42.452 -0.329 1.00 0.00 43 LEU A CA 6
ATOM 4113 C C . LEU A 1 43 ? 67.503 41.906 -1.748 1.00 0.00 43 LEU A C 6
ATOM 4114 O O . LEU A 1 43 ? 66.569 41.934 -2.527 1.00 0.00 43 LEU A O 6
ATOM 4130 N N . VAL A 1 44 ? 68.659 41.407 -2.072 1.00 0.00 44 VAL A N 6
ATOM 4131 C CA . VAL A 1 44 ? 68.899 40.842 -3.429 1.00 0.00 44 VAL A CA 6
ATOM 4132 C C . VAL A 1 44 ? 69.439 39.431 -3.307 1.00 0.00 44 VAL A C 6
ATOM 4133 O O . VAL A 1 44 ? 69.880 39.018 -2.260 1.00 0.00 44 VAL A O 6
ATOM 4146 N N . ASN A 1 45 ? 69.457 38.704 -4.379 1.00 0.00 45 ASN A N 6
ATOM 4147 C CA . ASN A 1 45 ? 70.016 37.343 -4.313 1.00 0.00 45 ASN A CA 6
ATOM 4148 C C . ASN A 1 45 ? 71.523 37.491 -4.283 1.00 0.00 45 ASN A C 6
ATOM 4149 O O . ASN A 1 45 ? 72.188 37.581 -5.295 1.00 0.00 45 ASN A O 6
ATOM 4160 N N . CYS A 1 46 ? 72.044 37.583 -3.101 1.00 0.00 46 CYS A N 6
ATOM 4161 C CA . CYS A 1 46 ? 73.497 37.804 -2.934 1.00 0.00 46 CYS A CA 6
ATOM 4162 C C . CYS A 1 46 ? 74.139 36.643 -2.168 1.00 0.00 46 CYS A C 6
ATOM 4163 O O . CYS A 1 46 ? 73.404 35.787 -1.705 1.00 0.00 46 CYS A O 6
ATOM 4171 N N . ARG A 1 1 ? 70.429 33.183 -1.244 1.00 0.00 1 ARG A N 7
ATOM 4172 C CA . ARG 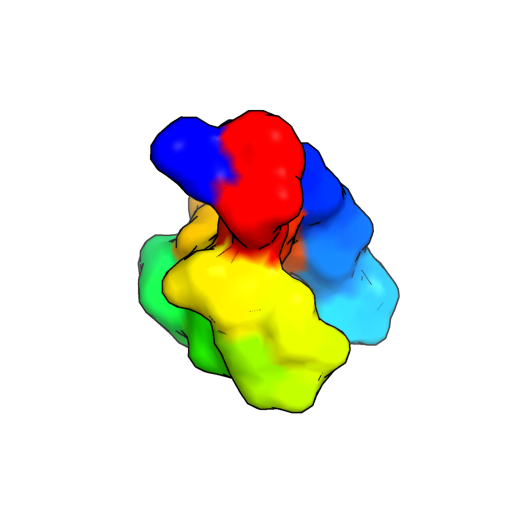A 1 1 ? 71.053 34.320 -0.506 1.00 0.00 1 ARG A CA 7
ATOM 4173 C C . ARG A 1 1 ? 70.499 35.648 -1.009 1.00 0.00 1 ARG A C 7
ATOM 4174 O O . ARG A 1 1 ? 69.850 35.716 -2.034 1.00 0.00 1 ARG A O 7
ATOM 4197 N N . THR A 1 2 ? 70.770 36.708 -0.307 1.00 0.00 2 THR A N 7
ATOM 4198 C CA . THR A 1 2 ? 70.281 38.030 -0.756 1.00 0.00 2 THR A CA 7
ATOM 4199 C C . THR A 1 2 ? 71.069 39.156 -0.110 1.00 0.00 2 THR A C 7
ATOM 4200 O O . THR A 1 2 ? 71.654 39.006 0.944 1.00 0.00 2 THR A O 7
ATOM 4211 N N . CYS A 1 3 ? 71.041 40.301 -0.719 1.00 0.00 3 CYS A N 7
ATOM 4212 C CA . CYS A 1 3 ? 71.735 41.470 -0.130 1.00 0.00 3 CYS A CA 7
ATOM 4213 C C . CYS A 1 3 ? 70.770 42.645 -0.084 1.00 0.00 3 CYS A C 7
ATOM 4214 O O . CYS A 1 3 ? 70.011 42.882 -1.000 1.00 0.00 3 CYS A O 7
ATOM 4221 N N . MET A 1 4 ? 70.790 43.366 0.987 1.00 0.00 4 MET A N 7
ATOM 4222 C CA . MET A 1 4 ? 69.863 44.525 1.132 1.00 0.00 4 MET A CA 7
ATOM 4223 C C . MET A 1 4 ? 70.616 45.844 1.074 1.00 0.00 4 MET A C 7
ATOM 4224 O O . MET A 1 4 ? 71.703 45.990 1.596 1.00 0.00 4 MET A O 7
ATOM 4238 N N . ILE A 1 5 ? 70.024 46.807 0.436 1.00 0.00 5 ILE A N 7
ATOM 4239 C CA . ILE A 1 5 ? 70.661 48.140 0.318 1.00 0.00 5 ILE A CA 7
ATOM 4240 C C . ILE A 1 5 ? 69.756 49.184 0.961 1.00 0.00 5 ILE A C 7
ATOM 4241 O O . ILE A 1 5 ? 68.692 48.876 1.456 1.00 0.00 5 ILE A O 7
ATOM 4257 N N . LYS A 1 6 ? 70.174 50.409 0.953 1.00 0.00 6 LYS A N 7
ATOM 4258 C CA . LYS A 1 6 ? 69.347 51.490 1.563 1.00 0.00 6 LYS A CA 7
ATOM 4259 C C . LYS A 1 6 ? 68.634 52.292 0.476 1.00 0.00 6 LYS A C 7
ATOM 4260 O O . LYS A 1 6 ? 69.237 53.095 -0.207 1.00 0.00 6 LYS A O 7
ATOM 4279 N N . LYS A 1 7 ? 67.352 52.096 0.310 1.00 0.00 7 LYS A N 7
ATOM 4280 C CA . LYS A 1 7 ? 66.632 52.874 -0.735 1.00 0.00 7 LYS A CA 7
ATOM 4281 C C . LYS A 1 7 ? 66.061 54.143 -0.122 1.00 0.00 7 LYS A C 7
ATOM 4282 O O . LYS A 1 7 ? 64.878 54.413 -0.182 1.00 0.00 7 LYS A O 7
ATOM 4301 N N . GLU A 1 8 ? 66.914 54.922 0.464 1.00 0.00 8 GLU A N 7
ATOM 4302 C CA . GLU A 1 8 ? 66.471 56.192 1.093 1.00 0.00 8 GLU A CA 7
ATOM 4303 C C . GLU A 1 8 ? 65.939 57.154 0.024 1.00 0.00 8 GLU A C 7
ATOM 4304 O O . GLU A 1 8 ? 65.138 58.025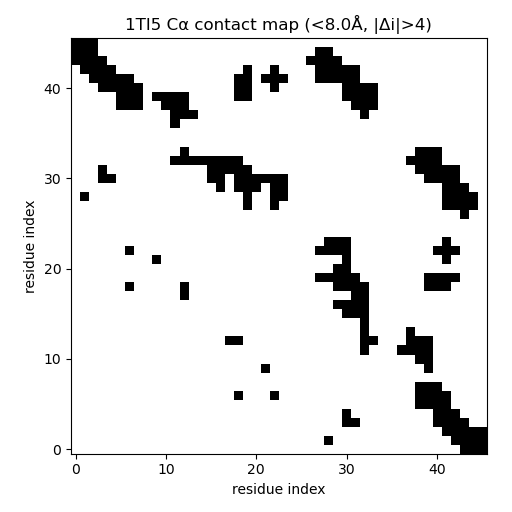 0.301 1.00 0.00 8 GLU A O 7
ATOM 4316 N N . GLY A 1 9 ? 66.379 56.999 -1.195 1.00 0.00 9 GLY A N 7
ATOM 4317 C CA . GLY A 1 9 ? 65.902 57.898 -2.284 1.00 0.00 9 GLY A CA 7
ATOM 4318 C C . GLY A 1 9 ? 64.420 57.643 -2.548 1.00 0.00 9 GLY A C 7
ATOM 4319 O O . GLY A 1 9 ? 63.782 58.353 -3.299 1.00 0.00 9 GLY A O 7
ATOM 4323 N N . TRP A 1 10 ? 63.866 56.630 -1.942 1.00 0.00 10 TRP A N 7
ATOM 4324 C CA . TRP A 1 10 ? 62.425 56.328 -2.165 1.00 0.00 10 TRP A CA 7
ATOM 4325 C C . TRP A 1 10 ? 61.571 56.974 -1.072 1.00 0.00 10 TRP A C 7
ATOM 4326 O O . TRP A 1 10 ? 60.373 57.124 -1.213 1.00 0.00 10 TRP A O 7
ATOM 4347 N N . GLY A 1 11 ? 62.177 57.356 0.018 1.00 0.00 11 GLY A N 7
ATOM 4348 C CA . GLY A 1 11 ? 61.403 57.991 1.120 1.00 0.00 11 GLY A CA 7
ATOM 4349 C C . GLY A 1 11 ? 61.368 57.053 2.323 1.00 0.00 11 GLY A C 7
ATOM 4350 O O . GLY A 1 11 ? 61.235 55.853 2.186 1.00 0.00 11 GLY A O 7
ATOM 4354 N N . LYS A 1 12 ? 61.485 57.592 3.500 1.00 0.00 12 LYS A N 7
ATOM 4355 C CA . LYS A 1 12 ? 61.458 56.734 4.719 1.00 0.00 12 LYS A CA 7
ATOM 4356 C C . LYS A 1 12 ? 60.323 55.712 4.610 1.00 0.00 12 LYS A C 7
ATOM 4357 O O . LYS A 1 12 ? 59.374 55.905 3.876 1.00 0.00 12 LYS A O 7
ATOM 4376 N N . CYS A 1 13 ? 60.413 54.623 5.324 1.00 0.00 13 CYS A N 7
ATOM 4377 C CA . CYS A 1 13 ? 59.335 53.596 5.240 1.00 0.00 13 CYS A CA 7
ATOM 4378 C C . CYS A 1 13 ? 58.456 53.618 6.490 1.00 0.00 13 CYS A C 7
ATOM 4379 O O . CYS A 1 13 ? 58.888 53.979 7.567 1.00 0.00 13 CYS A O 7
ATOM 4386 N N . LEU A 1 14 ? 57.225 53.221 6.345 1.00 0.00 14 LEU A N 7
ATOM 4387 C CA . LEU A 1 14 ? 56.295 53.195 7.505 1.00 0.00 14 LEU A CA 7
ATOM 4388 C C . LEU A 1 14 ? 55.950 51.750 7.864 1.00 0.00 14 LEU A C 7
ATOM 4389 O O . LEU A 1 14 ? 55.695 51.422 9.006 1.00 0.00 14 LEU A O 7
ATOM 4405 N N . ILE A 1 15 ? 55.939 50.886 6.889 1.00 0.00 15 ILE A N 7
ATOM 4406 C CA . ILE A 1 15 ? 55.608 49.453 7.159 1.00 0.00 15 ILE A CA 7
ATOM 4407 C C . ILE A 1 15 ? 56.866 48.586 7.064 1.00 0.00 15 ILE A C 7
ATOM 4408 O O . ILE A 1 15 ? 57.960 49.023 7.358 1.00 0.00 15 ILE A O 7
ATOM 4424 N N . ASP A 1 16 ? 56.714 47.358 6.646 1.00 0.00 16 ASP A N 7
ATOM 4425 C CA . ASP A 1 16 ? 57.892 46.453 6.518 1.00 0.00 16 ASP A CA 7
ATOM 4426 C C . ASP A 1 16 ? 57.995 45.941 5.078 1.00 0.00 16 ASP A C 7
ATOM 4427 O O . ASP A 1 16 ? 59.059 45.592 4.606 1.00 0.00 16 ASP A O 7
ATOM 4436 N N . THR A 1 17 ? 56.895 45.905 4.376 1.00 0.00 17 THR A N 7
ATOM 4437 C CA . THR A 1 17 ? 56.920 45.430 2.967 1.00 0.00 17 THR A CA 7
ATOM 4438 C C . THR A 1 17 ? 56.844 46.630 2.022 1.00 0.00 17 THR A C 7
ATOM 4439 O O . THR A 1 17 ? 57.369 46.602 0.926 1.00 0.00 17 THR A O 7
ATOM 4450 N N . THR A 1 18 ? 56.201 47.690 2.441 1.00 0.00 18 THR A N 7
ATOM 4451 C CA . THR A 1 18 ? 56.106 48.893 1.566 1.00 0.00 18 THR A CA 7
ATOM 4452 C C . THR A 1 18 ? 57.449 49.114 0.873 1.00 0.00 18 THR A C 7
ATOM 4453 O O . THR A 1 18 ? 57.520 49.309 -0.325 1.00 0.00 18 THR A O 7
ATOM 4464 N N . CYS A 1 19 ? 58.518 49.061 1.619 1.00 0.00 19 CYS A N 7
ATOM 4465 C CA . CYS A 1 19 ? 59.861 49.241 1.008 1.00 0.00 19 CYS A CA 7
ATOM 4466 C C . CYS A 1 19 ? 60.154 48.056 0.083 1.00 0.00 19 CYS A C 7
ATOM 4467 O O . CYS A 1 19 ? 60.530 48.215 -1.062 1.00 0.00 19 CYS A O 7
ATOM 4474 N N . ALA A 1 20 ? 59.974 46.865 0.587 1.00 0.00 20 ALA A N 7
ATOM 4475 C CA . ALA A 1 20 ? 60.227 45.645 -0.230 1.00 0.00 20 ALA A CA 7
ATOM 4476 C C . ALA A 1 20 ? 59.553 45.767 -1.600 1.00 0.00 20 ALA A C 7
ATOM 4477 O O . ALA A 1 20 ? 60.105 45.376 -2.609 1.00 0.00 20 ALA A O 7
ATOM 4484 N N . HIS A 1 21 ? 58.366 46.307 -1.645 1.00 0.00 21 HIS A N 7
ATOM 4485 C CA . HIS A 1 21 ? 57.665 46.450 -2.954 1.00 0.00 21 HIS A CA 7
ATOM 4486 C C . HIS A 1 21 ? 58.563 47.200 -3.937 1.00 0.00 21 HIS A C 7
ATOM 4487 O O . HIS A 1 21 ? 58.954 46.678 -4.963 1.00 0.00 21 HIS A O 7
ATOM 4501 N N . SER A 1 22 ? 58.902 48.419 -3.624 1.00 0.00 22 SER A N 7
ATOM 4502 C CA . SER A 1 22 ? 59.786 49.203 -4.530 1.00 0.00 22 SER A CA 7
ATOM 4503 C C . SER A 1 22 ? 61.052 48.401 -4.838 1.00 0.00 22 SER A C 7
ATOM 4504 O O . SER A 1 22 ? 61.547 48.402 -5.948 1.00 0.00 22 SER A O 7
ATOM 4512 N N . CYS A 1 23 ? 61.576 47.715 -3.861 1.00 0.00 23 CYS A N 7
ATOM 4513 C CA . CYS A 1 23 ? 62.809 46.909 -4.088 1.00 0.00 23 CYS A CA 7
ATOM 4514 C C . CYS A 1 23 ? 62.590 45.893 -5.205 1.00 0.00 23 CYS A C 7
ATOM 4515 O O . CYS A 1 23 ? 63.245 45.926 -6.227 1.00 0.00 23 CYS A O 7
ATOM 4522 N N . LYS A 1 24 ? 61.674 44.988 -5.016 1.00 0.00 24 LYS A N 7
ATOM 4523 C CA . LYS A 1 24 ? 61.416 43.970 -6.066 1.00 0.00 24 LYS A CA 7
ATOM 4524 C C . LYS A 1 24 ? 61.251 44.666 -7.412 1.00 0.00 24 LYS A C 7
ATOM 4525 O O . LYS A 1 24 ? 62.013 44.442 -8.333 1.00 0.00 24 LYS A O 7
ATOM 4544 N N . ASN A 1 25 ? 60.265 45.519 -7.515 1.00 0.00 25 ASN A N 7
ATOM 4545 C CA . ASN A 1 25 ? 60.023 46.258 -8.789 1.00 0.00 25 ASN A CA 7
ATOM 4546 C C . ASN A 1 25 ? 61.337 46.812 -9.340 1.00 0.00 25 ASN A C 7
ATOM 4547 O O . ASN A 1 25 ? 61.520 46.925 -10.536 1.00 0.00 25 ASN A O 7
ATOM 4558 N N . ARG A 1 26 ? 62.256 47.151 -8.480 1.00 0.00 26 ARG A N 7
ATOM 4559 C CA . ARG A 1 26 ? 63.557 47.687 -8.962 1.00 0.00 26 ARG A CA 7
ATOM 4560 C C . ARG A 1 26 ? 64.426 46.525 -9.424 1.00 0.00 26 ARG A C 7
ATOM 4561 O O . ARG A 1 26 ? 65.358 46.687 -10.186 1.00 0.00 26 ARG A O 7
ATOM 4582 N N . GLY A 1 27 ? 64.116 45.348 -8.960 1.00 0.00 27 GLY A N 7
ATOM 4583 C CA . GLY A 1 27 ? 64.908 44.158 -9.358 1.00 0.00 27 GLY A CA 7
ATOM 4584 C C . GLY A 1 27 ? 65.508 43.524 -8.107 1.00 0.00 27 GLY A C 7
ATOM 4585 O O . GLY A 1 27 ? 66.649 43.106 -8.097 1.00 0.00 27 GLY A O 7
ATOM 4589 N N . TYR A 1 28 ? 64.751 43.458 -7.046 1.00 0.00 28 TYR A N 7
ATOM 4590 C CA . TYR A 1 28 ? 65.292 42.860 -5.789 1.00 0.00 28 TYR A CA 7
ATOM 4591 C C . TYR A 1 28 ? 64.371 41.756 -5.277 1.00 0.00 28 TYR A C 7
ATOM 4592 O O . TYR A 1 28 ? 63.255 41.600 -5.729 1.00 0.00 28 TYR A O 7
ATOM 4610 N N . ILE A 1 29 ? 64.827 40.994 -4.325 1.00 0.00 29 ILE A N 7
ATOM 4611 C CA . ILE A 1 29 ? 63.971 39.913 -3.772 1.00 0.00 29 ILE A CA 7
ATOM 4612 C C . ILE A 1 29 ? 62.974 40.531 -2.811 1.00 0.00 29 ILE A C 7
ATOM 4613 O O . ILE A 1 29 ? 61.881 40.039 -2.608 1.00 0.00 29 ILE A O 7
ATOM 4629 N N . GLY A 1 30 ? 63.361 41.618 -2.221 1.00 0.00 30 GLY A N 7
ATOM 4630 C CA . GLY A 1 30 ? 62.457 42.308 -1.257 1.00 0.00 30 GLY A CA 7
ATOM 4631 C C . GLY A 1 30 ? 63.164 43.528 -0.667 1.00 0.00 30 GLY A C 7
ATOM 4632 O O . GLY A 1 30 ? 64.111 44.042 -1.228 1.00 0.00 30 GLY A O 7
ATOM 4636 N N . GLY A 1 31 ? 62.710 43.995 0.464 1.00 0.00 31 GLY A N 7
ATOM 4637 C CA . GLY A 1 31 ? 63.354 45.181 1.093 1.00 0.00 31 GLY A CA 7
ATOM 4638 C C . GLY A 1 31 ? 62.990 45.241 2.574 1.00 0.00 31 GLY A C 7
ATOM 4639 O O . GLY A 1 31 ? 62.548 44.269 3.155 1.00 0.00 31 GLY A O 7
ATOM 4643 N N . ASN A 1 32 ? 63.169 46.376 3.193 1.00 0.00 32 ASN A N 7
ATOM 4644 C CA . ASN A 1 32 ? 62.829 46.489 4.637 1.00 0.00 32 ASN A CA 7
ATOM 4645 C C . ASN A 1 32 ? 62.604 47.947 5.031 1.00 0.00 32 ASN A C 7
ATOM 4646 O O . ASN A 1 32 ? 62.796 48.861 4.254 1.00 0.00 32 ASN A O 7
ATOM 4657 N N . CYS A 1 33 ? 62.211 48.152 6.250 1.00 0.00 33 CYS A N 7
ATOM 4658 C CA . CYS A 1 33 ? 61.975 49.530 6.758 1.00 0.00 33 CYS A CA 7
ATOM 4659 C C . CYS A 1 33 ? 62.646 49.678 8.125 1.00 0.00 33 CYS A C 7
ATOM 4660 O O . CYS A 1 33 ? 62.304 48.995 9.070 1.00 0.00 33 CYS A O 7
ATOM 4667 N N . LYS A 1 34 ? 63.611 50.546 8.235 1.00 0.00 34 LYS A N 7
ATOM 4668 C CA . LYS A 1 34 ? 64.315 50.713 9.540 1.00 0.00 34 LYS A CA 7
ATOM 4669 C C . LYS A 1 34 ? 63.486 51.570 10.500 1.00 0.00 34 LYS A C 7
ATOM 4670 O O . LYS A 1 34 ? 62.505 52.176 10.120 1.00 0.00 34 LYS A O 7
ATOM 4689 N N . GLY A 1 35 ? 63.877 51.621 11.745 1.00 0.00 35 GLY A N 7
ATOM 4690 C CA . GLY A 1 35 ? 63.119 52.438 12.735 1.00 0.00 35 GLY A CA 7
ATOM 4691 C C . GLY A 1 35 ? 63.974 53.631 13.162 1.00 0.00 35 GLY A C 7
ATOM 4692 O O . GLY A 1 35 ? 63.528 54.761 13.158 1.00 0.00 35 GLY A O 7
ATOM 4696 N N . MET A 1 36 ? 65.205 53.390 13.525 1.00 0.00 36 MET A N 7
ATOM 4697 C CA . MET A 1 36 ? 66.091 54.513 13.944 1.00 0.00 36 MET A CA 7
ATOM 4698 C C . MET A 1 36 ? 66.303 55.471 12.770 1.00 0.00 36 MET A C 7
ATOM 4699 O O . MET A 1 36 ? 66.581 56.640 12.950 1.00 0.00 36 MET A O 7
ATOM 4713 N N . THR A 1 37 ? 66.169 54.981 11.568 1.00 0.00 37 THR A N 7
ATOM 4714 C CA . THR A 1 37 ? 66.358 55.857 10.377 1.00 0.00 37 THR A CA 7
ATOM 4715 C C . THR A 1 37 ? 65.112 55.816 9.492 1.00 0.00 37 THR A C 7
ATOM 4716 O O . THR A 1 37 ? 65.003 56.542 8.523 1.00 0.00 37 THR A O 7
ATOM 4727 N N . ARG A 1 38 ? 64.169 54.973 9.816 1.00 0.00 38 ARG A N 7
ATOM 4728 C CA . ARG A 1 38 ? 62.932 54.889 8.990 1.00 0.00 38 ARG A CA 7
ATOM 4729 C C . ARG A 1 38 ? 63.293 54.951 7.505 1.00 0.00 38 ARG A C 7
ATOM 4730 O O . ARG A 1 38 ? 62.813 55.794 6.775 1.00 0.00 38 ARG A O 7
ATOM 4751 N N . THR A 1 39 ? 64.140 54.067 7.056 1.00 0.00 39 THR A N 7
ATOM 4752 C CA . THR A 1 39 ? 64.538 54.077 5.620 1.00 0.00 39 THR A CA 7
ATOM 4753 C C . THR A 1 39 ? 64.059 52.800 4.927 1.00 0.00 39 THR A C 7
ATOM 4754 O O . THR A 1 39 ? 63.559 51.889 5.556 1.00 0.00 39 THR A O 7
ATOM 4765 N N . CYS A 1 40 ? 64.201 52.735 3.633 1.00 0.00 40 CYS A N 7
ATOM 4766 C CA . CYS A 1 40 ? 63.748 51.530 2.887 1.00 0.00 40 CYS A CA 7
ATOM 4767 C C . CYS A 1 40 ? 64.944 50.726 2.372 1.00 0.00 40 CYS A C 7
ATOM 4768 O O . CYS A 1 40 ? 65.782 51.236 1.662 1.00 0.00 40 CYS A O 7
ATOM 4775 N N . TYR A 1 41 ? 65.015 49.466 2.700 1.00 0.00 41 TYR A N 7
ATOM 4776 C CA . TYR A 1 41 ? 66.143 48.632 2.197 1.00 0.00 41 TYR A CA 7
ATOM 4777 C C . TYR A 1 41 ? 65.630 47.685 1.114 1.00 0.00 41 TYR A C 7
ATOM 4778 O O . TYR A 1 41 ? 64.444 47.546 0.914 1.00 0.00 41 TYR A O 7
ATOM 4796 N N . CYS A 1 42 ? 66.502 47.019 0.417 1.00 0.00 42 CYS A N 7
ATOM 4797 C CA . CYS A 1 42 ? 66.022 46.082 -0.638 1.00 0.00 42 CYS A CA 7
ATOM 4798 C C . CYS A 1 42 ? 66.949 44.877 -0.759 1.00 0.00 42 CYS A C 7
ATOM 4799 O O . CYS A 1 42 ? 68.116 45.008 -1.069 1.00 0.00 42 CYS A O 7
ATOM 4806 N N . LEU A 1 43 ? 66.432 43.701 -0.524 1.00 0.00 43 LEU A N 7
ATOM 4807 C CA . LEU A 1 43 ? 67.284 42.481 -0.628 1.00 0.00 43 LEU A CA 7
ATOM 4808 C C . LEU A 1 43 ? 67.342 41.996 -2.072 1.00 0.00 43 LEU A C 7
ATOM 4809 O O . LEU A 1 43 ? 66.354 41.985 -2.782 1.00 0.00 43 LEU A O 7
ATOM 4825 N N . VAL A 1 44 ? 68.502 41.598 -2.500 1.00 0.00 44 VAL A N 7
ATOM 4826 C CA . VAL A 1 44 ? 68.678 41.108 -3.895 1.00 0.00 44 VAL A CA 7
ATOM 4827 C C . VAL A 1 44 ? 69.328 39.740 -3.880 1.00 0.00 44 VAL A C 7
ATOM 4828 O O . VAL A 1 44 ? 69.884 39.323 -2.891 1.00 0.00 44 VAL A O 7
ATOM 4841 N N . ASN A 1 45 ? 69.313 39.060 -4.981 1.00 0.00 45 ASN A N 7
ATOM 4842 C CA . ASN A 1 45 ? 69.977 37.746 -5.021 1.00 0.00 45 ASN A CA 7
ATOM 4843 C C . ASN A 1 45 ? 71.465 38.013 -5.100 1.00 0.00 45 ASN A C 7
ATOM 4844 O O . ASN A 1 45 ? 72.040 38.185 -6.157 1.00 0.00 45 ASN A O 7
ATOM 4855 N N . CYS A 1 46 ? 72.069 38.112 -3.958 1.00 0.00 46 CYS A N 7
ATOM 4856 C CA . CYS A 1 46 ? 73.509 38.444 -3.892 1.00 0.00 46 CYS A CA 7
ATOM 4857 C C . CYS A 1 46 ? 74.297 37.316 -3.218 1.00 0.00 46 CYS A C 7
ATOM 4858 O O . CYS A 1 46 ? 74.991 36.602 -3.923 1.00 0.00 46 CYS A O 7
ATOM 4866 N N . ARG A 1 1 ? 68.415 32.652 -2.028 1.00 0.00 1 ARG A N 8
ATOM 4867 C CA . ARG A 1 1 ? 69.027 33.613 -1.064 1.00 0.00 1 ARG A CA 8
ATOM 4868 C C . ARG A 1 1 ? 68.729 35.047 -1.483 1.00 0.00 1 ARG A C 8
ATOM 4869 O O . ARG A 1 1 ? 68.277 35.304 -2.581 1.00 0.00 1 ARG A O 8
ATOM 4892 N N . THR A 1 2 ? 68.999 35.985 -0.624 1.00 0.00 2 THR A N 8
ATOM 4893 C CA . THR A 1 2 ? 68.752 37.400 -0.984 1.00 0.00 2 THR A CA 8
ATOM 4894 C C . THR A 1 2 ? 69.697 38.330 -0.241 1.00 0.00 2 THR A C 8
ATOM 4895 O O . THR A 1 2 ? 70.201 38.018 0.819 1.00 0.00 2 THR A O 8
ATOM 4906 N N . CYS A 1 3 ? 69.890 39.495 -0.775 1.00 0.00 3 CYS A N 8
ATOM 4907 C CA . CYS A 1 3 ? 70.748 40.491 -0.091 1.00 0.00 3 CYS A CA 8
ATOM 4908 C C . CYS A 1 3 ? 69.994 41.810 -0.015 1.00 0.00 3 CYS A C 8
ATOM 4909 O O . CYS A 1 3 ? 69.318 42.209 -0.941 1.00 0.00 3 CYS A O 8
ATOM 4916 N N . MET A 1 4 ? 70.092 42.471 1.088 1.00 0.00 4 MET A N 8
ATOM 4917 C CA . MET A 1 4 ? 69.361 43.759 1.254 1.00 0.00 4 MET A CA 8
ATOM 4918 C C . MET A 1 4 ? 70.317 44.940 1.325 1.00 0.00 4 MET A C 8
ATOM 4919 O O . MET A 1 4 ? 71.400 44.862 1.870 1.00 0.00 4 MET A O 8
ATOM 4933 N N . ILE A 1 5 ? 69.900 46.040 0.773 1.00 0.00 5 ILE A N 8
ATOM 4934 C CA . ILE A 1 5 ? 70.741 47.262 0.784 1.00 0.00 5 ILE A CA 8
ATOM 4935 C C . ILE A 1 5 ? 69.958 48.397 1.437 1.00 0.00 5 ILE A C 8
ATOM 4936 O O . ILE A 1 5 ? 68.827 48.230 1.843 1.00 0.00 5 ILE A O 8
ATOM 4952 N N . LYS A 1 6 ? 70.553 49.542 1.541 1.00 0.00 6 LYS A N 8
ATOM 4953 C CA . LYS A 1 6 ? 69.849 50.699 2.171 1.00 0.00 6 LYS A CA 8
ATOM 4954 C C . LYS A 1 6 ? 69.241 51.601 1.100 1.00 0.00 6 LYS A C 8
ATOM 4955 O O . LYS A 1 6 ? 69.945 52.253 0.355 1.00 0.00 6 LYS A O 8
ATOM 4974 N N . LYS A 1 7 ? 67.938 51.654 1.015 1.00 0.00 7 LYS A N 8
ATOM 4975 C CA . LYS A 1 7 ? 67.311 52.530 -0.012 1.00 0.00 7 LYS A CA 8
ATOM 4976 C C . LYS A 1 7 ? 66.981 53.882 0.600 1.00 0.00 7 LYS A C 8
ATOM 4977 O O . LYS A 1 7 ? 65.863 54.354 0.553 1.00 0.00 7 LYS A O 8
ATOM 4996 N N . GLU A 1 8 ? 67.966 54.501 1.169 1.00 0.00 8 GLU A N 8
ATOM 4997 C CA . GLU A 1 8 ? 67.761 55.834 1.795 1.00 0.00 8 GLU A CA 8
ATOM 4998 C C . GLU A 1 8 ? 67.523 56.893 0.713 1.00 0.00 8 GLU A C 8
ATOM 4999 O O . GLU A 1 8 ? 66.879 57.897 0.942 1.00 0.00 8 GLU A O 8
ATOM 5011 N N . GLY A 1 9 ? 68.036 56.671 -0.466 1.00 0.00 9 GLY A N 8
ATOM 5012 C CA . GLY A 1 9 ? 67.839 57.658 -1.566 1.00 0.00 9 GLY A CA 8
ATOM 5013 C C . GLY A 1 9 ? 66.358 57.728 -1.929 1.00 0.00 9 GLY A C 8
ATOM 5014 O O . GLY A 1 9 ? 65.931 58.584 -2.677 1.00 0.00 9 GLY A O 8
ATOM 5018 N N . TRP A 1 10 ? 65.571 56.829 -1.408 1.00 0.00 10 TRP A N 8
ATOM 5019 C CA . TRP A 1 10 ? 64.117 56.837 -1.727 1.00 0.00 10 TRP A CA 8
ATOM 5020 C C . TRP A 1 10 ? 63.340 57.597 -0.649 1.00 0.00 10 TRP A C 8
ATOM 5021 O O . TRP A 1 10 ? 62.206 57.989 -0.846 1.00 0.00 10 TRP A O 8
ATOM 5042 N N . GLY A 1 11 ? 63.942 57.810 0.488 1.00 0.00 11 GLY A N 8
ATOM 5043 C CA . GLY A 1 11 ? 63.242 58.545 1.577 1.00 0.00 11 GLY A CA 8
ATOM 5044 C C . GLY A 1 11 ? 62.931 57.581 2.719 1.00 0.00 11 GLY A C 8
ATOM 5045 O O . GLY A 1 11 ? 62.586 56.437 2.502 1.00 0.00 11 GLY A O 8
ATOM 5049 N N . LYS A 1 12 ? 63.053 58.040 3.933 1.00 0.00 12 LYS A N 8
ATOM 5050 C CA . LYS A 1 12 ? 62.766 57.160 5.104 1.00 0.00 12 LYS A CA 8
ATOM 5051 C C . LYS A 1 12 ? 61.629 56.189 4.773 1.00 0.00 12 LYS A C 8
ATOM 5052 O O . LYS A 1 12 ? 60.770 56.477 3.964 1.00 0.00 12 LYS A O 8
ATOM 5071 N N . CYS A 1 13 ? 61.622 55.040 5.388 1.00 0.00 13 CYS A N 8
ATOM 5072 C CA . CYS A 1 13 ? 60.546 54.049 5.103 1.00 0.00 13 CYS A CA 8
ATOM 5073 C C . CYS A 1 13 ? 59.422 54.161 6.132 1.00 0.00 13 CYS A C 8
ATOM 5074 O O . CYS A 1 13 ? 59.631 54.565 7.259 1.00 0.00 13 CYS A O 8
ATOM 5081 N N . LEU A 1 14 ? 58.229 53.809 5.745 1.00 0.00 14 LEU A N 8
ATOM 5082 C CA . LEU A 1 14 ? 57.080 53.895 6.684 1.00 0.00 14 LEU A CA 8
ATOM 5083 C C . LEU A 1 14 ? 56.523 52.503 6.987 1.00 0.00 14 LEU A C 8
ATOM 5084 O O . LEU A 1 14 ? 56.016 52.247 8.061 1.00 0.00 14 LEU A O 8
ATOM 5100 N N . ILE A 1 15 ? 56.600 51.606 6.046 1.00 0.00 15 ILE A N 8
ATOM 5101 C CA . ILE A 1 15 ? 56.058 50.231 6.284 1.00 0.00 15 ILE A CA 8
ATOM 5102 C C . ILE A 1 15 ? 57.102 49.162 5.948 1.00 0.00 15 ILE A C 8
ATOM 5103 O O . ILE A 1 15 ? 58.128 49.439 5.364 1.00 0.00 15 ILE A O 8
ATOM 5119 N N . ASP A 1 16 ? 56.836 47.936 6.315 1.00 0.00 16 ASP A N 8
ATOM 5120 C CA . ASP A 1 16 ? 57.801 46.835 6.022 1.00 0.00 16 ASP A CA 8
ATOM 5121 C C . ASP A 1 16 ? 57.743 46.453 4.541 1.00 0.00 16 ASP A C 8
ATOM 5122 O O . ASP A 1 16 ? 58.669 45.881 4.001 1.00 0.00 16 ASP A O 8
ATOM 5131 N N . THR A 1 17 ? 56.664 46.768 3.878 1.00 0.00 17 THR A N 8
ATOM 5132 C CA . THR A 1 17 ? 56.553 46.426 2.433 1.00 0.00 17 THR A CA 8
ATOM 5133 C C . THR A 1 17 ? 56.698 47.693 1.593 1.00 0.00 17 THR A C 8
ATOM 5134 O O . THR A 1 17 ? 57.341 47.691 0.561 1.00 0.00 17 THR A O 8
ATOM 5145 N N . THR A 1 18 ? 56.120 48.782 2.031 1.00 0.00 18 THR A N 8
ATOM 5146 C CA . THR A 1 18 ? 56.250 50.046 1.255 1.00 0.00 18 THR A CA 8
ATOM 5147 C C . THR A 1 18 ? 57.686 50.164 0.751 1.00 0.00 18 THR A C 8
ATOM 5148 O O . THR A 1 18 ? 57.938 50.569 -0.367 1.00 0.00 18 THR A O 8
ATOM 5159 N N . CYS A 1 19 ? 58.629 49.780 1.567 1.00 0.00 19 CYS A N 8
ATOM 5160 C CA . CYS A 1 19 ? 60.052 49.828 1.139 1.00 0.00 19 CYS A CA 8
ATOM 5161 C C . CYS A 1 19 ? 60.288 48.726 0.105 1.00 0.00 19 CYS A C 8
ATOM 5162 O O . CYS A 1 19 ? 60.834 48.949 -0.959 1.00 0.00 19 CYS A O 8
ATOM 5169 N N . ALA A 1 20 ? 59.862 47.533 0.422 1.00 0.00 20 ALA A N 8
ATOM 5170 C CA . ALA A 1 20 ? 60.033 46.388 -0.514 1.00 0.00 20 ALA A CA 8
ATOM 5171 C C . ALA A 1 20 ? 59.444 46.730 -1.885 1.00 0.00 20 ALA A C 8
ATOM 5172 O O . ALA A 1 20 ? 59.967 46.340 -2.910 1.00 0.00 20 ALA A O 8
ATOM 5179 N N . HIS A 1 21 ? 58.363 47.461 -1.912 1.00 0.00 21 HIS A N 8
ATOM 5180 C CA . HIS A 1 21 ? 57.749 47.831 -3.219 1.00 0.00 21 HIS A CA 8
ATOM 5181 C C . HIS A 1 21 ? 58.805 48.486 -4.106 1.00 0.00 21 HIS A C 8
ATOM 5182 O O . HIS A 1 21 ? 59.147 47.986 -5.160 1.00 0.00 21 HIS A O 8
ATOM 5196 N N . SER A 1 22 ? 59.336 49.595 -3.677 1.00 0.00 22 SER A N 8
ATOM 5197 C CA . SER A 1 22 ? 60.385 50.278 -4.480 1.00 0.00 22 SER A CA 8
ATOM 5198 C C . SER A 1 22 ? 61.526 49.301 -4.766 1.00 0.00 22 SER A C 8
ATOM 5199 O O . SER A 1 22 ? 62.053 49.247 -5.859 1.00 0.00 22 SER A O 8
ATOM 5207 N N . CYS A 1 23 ? 61.910 48.525 -3.788 1.00 0.00 23 CYS A N 8
ATOM 5208 C CA . CYS A 1 23 ? 63.016 47.548 -4.001 1.00 0.00 23 CYS A CA 8
ATOM 5209 C C . CYS A 1 23 ? 62.691 46.623 -5.169 1.00 0.00 23 CYS A C 8
ATOM 5210 O O . CYS A 1 23 ? 63.388 46.588 -6.163 1.00 0.00 23 CYS A O 8
ATOM 5217 N N . LYS A 1 24 ? 61.636 45.869 -5.053 1.00 0.00 24 LYS A N 8
ATOM 5218 C CA . LYS A 1 24 ? 61.266 44.942 -6.153 1.00 0.00 24 LYS A CA 8
ATOM 5219 C C . LYS A 1 24 ? 61.252 45.698 -7.477 1.00 0.00 24 LYS A C 8
ATOM 5220 O O . LYS A 1 24 ? 62.000 45.389 -8.386 1.00 0.00 24 LYS A O 8
ATOM 5239 N N . ASN A 1 25 ? 60.407 46.690 -7.578 1.00 0.00 25 ASN A N 8
ATOM 5240 C CA . ASN A 1 25 ? 60.317 47.491 -8.833 1.00 0.00 25 ASN A CA 8
ATOM 5241 C C . ASN A 1 25 ? 61.712 47.893 -9.313 1.00 0.00 25 ASN A C 8
ATOM 5242 O O . ASN A 1 25 ? 61.951 48.048 -10.494 1.00 0.00 25 ASN A O 8
ATOM 5253 N N . ARG A 1 26 ? 62.638 48.052 -8.410 1.00 0.00 26 ARG A N 8
ATOM 5254 C CA . ARG A 1 26 ? 64.014 48.429 -8.823 1.00 0.00 26 ARG A CA 8
ATOM 5255 C C . ARG A 1 26 ? 64.735 47.185 -9.326 1.00 0.00 26 ARG A C 8
ATOM 5256 O O . ARG A 1 26 ? 65.693 47.258 -10.069 1.00 0.00 26 ARG A O 8
ATOM 5277 N N . GLY A 1 27 ? 64.271 46.038 -8.917 1.00 0.00 27 GLY A N 8
ATOM 5278 C CA . GLY A 1 27 ? 64.914 44.775 -9.358 1.00 0.00 27 GLY A CA 8
ATOM 5279 C C . GLY A 1 27 ? 65.338 43.984 -8.127 1.00 0.00 27 GLY A C 8
ATOM 5280 O O . GLY A 1 27 ? 66.383 43.363 -8.103 1.00 0.00 27 GLY A O 8
ATOM 5284 N N . TYR A 1 28 ? 64.539 44.009 -7.096 1.00 0.00 28 TYR A N 8
ATOM 5285 C CA . TYR A 1 28 ? 64.905 43.265 -5.856 1.00 0.00 28 TYR A CA 8
ATOM 5286 C C . TYR A 1 28 ? 63.803 42.281 -5.480 1.00 0.00 28 TYR A C 8
ATOM 5287 O O . TYR A 1 28 ? 62.716 42.311 -6.021 1.00 0.00 28 TYR A O 8
ATOM 5305 N N . ILE A 1 29 ? 64.067 41.418 -4.543 1.00 0.00 29 ILE A N 8
ATOM 5306 C CA . ILE A 1 29 ? 63.022 40.452 -4.119 1.00 0.00 29 ILE A CA 8
ATOM 5307 C C . ILE A 1 29 ? 62.080 41.157 -3.165 1.00 0.00 29 ILE A C 8
ATOM 5308 O O . ILE A 1 29 ? 60.915 40.834 -3.049 1.00 0.00 29 ILE A O 8
ATOM 5324 N N . GLY A 1 30 ? 62.597 42.130 -2.482 1.00 0.00 30 GLY A N 8
ATOM 5325 C CA . GLY A 1 30 ? 61.754 42.892 -1.516 1.00 0.00 30 GLY A CA 8
ATOM 5326 C C . GLY A 1 30 ? 62.591 43.965 -0.818 1.00 0.00 30 GLY A C 8
ATOM 5327 O O . GLY A 1 30 ? 63.632 44.369 -1.299 1.00 0.00 30 GLY A O 8
ATOM 5331 N N . GLY A 1 31 ? 62.139 44.428 0.315 1.00 0.00 31 GLY A N 8
ATOM 5332 C CA . GLY A 1 31 ? 62.898 45.476 1.058 1.00 0.00 31 GLY A CA 8
ATOM 5333 C C . GLY A 1 31 ? 62.447 45.486 2.518 1.00 0.00 31 GLY A C 8
ATOM 5334 O O . GLY A 1 31 ? 61.509 44.809 2.889 1.00 0.00 31 GLY A O 8
ATOM 5338 N N . ASN A 1 32 ? 63.110 46.236 3.358 1.00 0.00 32 ASN A N 8
ATOM 5339 C CA . ASN A 1 32 ? 62.711 46.262 4.789 1.00 0.00 32 ASN A CA 8
ATOM 5340 C C . ASN A 1 32 ? 62.547 47.697 5.299 1.00 0.00 32 ASN A C 8
ATOM 5341 O O . ASN A 1 32 ? 63.026 48.646 4.712 1.00 0.00 32 ASN A O 8
ATOM 5352 N N . CYS A 1 33 ? 61.878 47.841 6.407 1.00 0.00 33 CYS A N 8
ATOM 5353 C CA . CYS A 1 33 ? 61.668 49.186 7.012 1.00 0.00 33 CYS A CA 8
ATOM 5354 C C . CYS A 1 33 ? 62.433 49.276 8.336 1.00 0.00 33 CYS A C 8
ATOM 5355 O O . CYS A 1 33 ? 61.968 48.819 9.361 1.00 0.00 33 CYS A O 8
ATOM 5362 N N . LYS A 1 34 ? 63.604 49.851 8.326 1.00 0.00 34 LYS A N 8
ATOM 5363 C CA . LYS A 1 34 ? 64.390 49.951 9.590 1.00 0.00 34 LYS A CA 8
ATOM 5364 C C . LYS A 1 34 ? 63.877 51.109 10.450 1.00 0.00 34 LYS A C 8
ATOM 5365 O O . LYS A 1 34 ? 63.931 52.257 10.059 1.00 0.00 34 LYS A O 8
ATOM 5384 N N . GLY A 1 35 ? 63.382 50.813 11.621 1.00 0.00 35 GLY A N 8
ATOM 5385 C CA . GLY A 1 35 ? 62.869 51.894 12.510 1.00 0.00 35 GLY A CA 8
ATOM 5386 C C . GLY A 1 35 ? 64.049 52.633 13.144 1.00 0.00 35 GLY A C 8
ATOM 5387 O O . GLY A 1 35 ? 64.076 53.847 13.197 1.00 0.00 35 GLY A O 8
ATOM 5391 N N . MET A 1 36 ? 65.026 51.911 13.622 1.00 0.00 36 MET A N 8
ATOM 5392 C CA . MET A 1 36 ? 66.207 52.574 14.249 1.00 0.00 36 MET A CA 8
ATOM 5393 C C . MET A 1 36 ? 66.606 53.807 13.435 1.00 0.00 36 MET A C 8
ATOM 5394 O O . MET A 1 36 ? 66.891 54.857 13.977 1.00 0.00 36 MET A O 8
ATOM 5408 N N . THR A 1 37 ? 66.624 53.687 12.136 1.00 0.00 37 THR A N 8
ATOM 5409 C CA . THR A 1 37 ? 66.999 54.849 11.282 1.00 0.00 37 THR A CA 8
ATOM 5410 C C . THR A 1 37 ? 65.883 55.138 10.275 1.00 0.00 37 THR A C 8
ATOM 5411 O O . THR A 1 37 ? 66.042 55.932 9.368 1.00 0.00 37 THR A O 8
ATOM 5422 N N . ARG A 1 38 ? 64.756 54.499 10.428 1.00 0.00 38 ARG A N 8
ATOM 5423 C CA . ARG A 1 38 ? 63.630 54.734 9.480 1.00 0.00 38 ARG A CA 8
ATOM 5424 C C . ARG A 1 38 ? 64.146 54.727 8.039 1.00 0.00 38 ARG A C 8
ATOM 5425 O O . ARG A 1 38 ? 63.902 55.641 7.277 1.00 0.00 38 ARG A O 8
ATOM 5446 N N . THR A 1 39 ? 64.859 53.701 7.660 1.00 0.00 39 THR A N 8
ATOM 5447 C CA . THR A 1 39 ? 65.390 53.639 6.268 1.00 0.00 39 THR A CA 8
ATOM 5448 C C . THR A 1 39 ? 64.835 52.412 5.540 1.00 0.00 39 THR A C 8
ATOM 5449 O O . THR A 1 39 ? 64.519 51.406 6.143 1.00 0.00 39 THR A O 8
ATOM 5460 N N . CYS A 1 40 ? 64.707 52.498 4.246 1.00 0.00 40 CYS A N 8
ATOM 5461 C CA . CYS A 1 40 ? 64.164 51.355 3.463 1.00 0.00 40 CYS A CA 8
ATOM 5462 C C . CYS A 1 40 ? 65.290 50.470 2.931 1.00 0.00 40 CYS A C 8
ATOM 5463 O O . CYS A 1 40 ? 66.241 50.947 2.350 1.00 0.00 40 CYS A O 8
ATOM 5470 N N . TYR A 1 41 ? 65.173 49.184 3.091 1.00 0.00 41 TYR A N 8
ATOM 5471 C CA . TYR A 1 41 ? 66.221 48.273 2.554 1.00 0.00 41 TYR A CA 8
ATOM 5472 C C . TYR A 1 41 ? 65.634 47.484 1.384 1.00 0.00 41 TYR A C 8
ATOM 5473 O O . TYR A 1 41 ? 64.443 47.495 1.161 1.00 0.00 41 TYR A O 8
ATOM 5491 N N . CYS A 1 42 ? 66.443 46.797 0.635 1.00 0.00 42 CYS A N 8
ATOM 5492 C CA . CYS A 1 42 ? 65.883 46.020 -0.506 1.00 0.00 42 CYS A CA 8
ATOM 5493 C C . CYS A 1 42 ? 66.607 44.688 -0.660 1.00 0.00 42 CYS A C 8
ATOM 5494 O O . CYS A 1 42 ? 67.795 44.640 -0.907 1.00 0.00 42 CYS A O 8
ATOM 5501 N N . LEU A 1 43 ? 65.891 43.606 -0.524 1.00 0.00 43 LEU A N 8
ATOM 5502 C CA . LEU A 1 43 ? 66.534 42.268 -0.665 1.00 0.00 43 LEU A CA 8
ATOM 5503 C C . LEU A 1 43 ? 66.583 41.859 -2.133 1.00 0.00 43 LEU A C 8
ATOM 5504 O O . LEU A 1 43 ? 65.639 42.044 -2.877 1.00 0.00 43 LEU A O 8
ATOM 5520 N N . VAL A 1 44 ? 67.684 41.307 -2.543 1.00 0.00 44 VAL A N 8
ATOM 5521 C CA . VAL A 1 44 ? 67.839 40.874 -3.959 1.00 0.00 44 VAL A CA 8
ATOM 5522 C C . VAL A 1 44 ? 68.245 39.416 -4.008 1.00 0.00 44 VAL A C 8
ATOM 5523 O O . VAL A 1 44 ? 68.671 38.853 -3.028 1.00 0.00 44 VAL A O 8
ATOM 5536 N N . ASN A 1 45 ? 68.165 38.812 -5.150 1.00 0.00 45 ASN A N 8
ATOM 5537 C CA . ASN A 1 45 ? 68.595 37.407 -5.248 1.00 0.00 45 ASN A CA 8
ATOM 5538 C C . ASN A 1 45 ? 70.109 37.411 -5.257 1.00 0.00 45 ASN A C 8
ATOM 5539 O O . ASN A 1 45 ? 70.754 37.537 -6.280 1.00 0.00 45 ASN A O 8
ATOM 5550 N N . CYS A 1 46 ? 70.667 37.338 -4.090 1.00 0.00 46 CYS A N 8
ATOM 5551 C CA . CYS A 1 46 ? 72.138 37.405 -3.952 1.00 0.00 46 CYS A CA 8
ATOM 5552 C C . CYS A 1 46 ? 72.685 36.115 -3.332 1.00 0.00 46 CYS A C 8
ATOM 5553 O O . CYS A 1 46 ? 72.294 35.804 -2.218 1.00 0.00 46 CYS A O 8
ATOM 5561 N N . ARG A 1 1 ? 68.520 32.651 0.095 1.00 0.00 1 ARG A N 9
ATOM 5562 C CA . ARG A 1 1 ? 69.223 33.672 0.926 1.00 0.00 1 ARG A CA 9
ATOM 5563 C C . ARG A 1 1 ? 69.035 35.063 0.332 1.00 0.00 1 ARG A C 9
ATOM 5564 O O . ARG A 1 1 ? 68.604 35.219 -0.793 1.00 0.00 1 ARG A O 9
ATOM 5587 N N . THR A 1 2 ? 69.375 36.076 1.075 1.00 0.00 2 THR A N 9
ATOM 5588 C CA . THR A 1 2 ? 69.240 37.453 0.551 1.00 0.00 2 THR A CA 9
ATOM 5589 C C . THR A 1 2 ? 69.964 38.453 1.438 1.00 0.00 2 THR A C 9
ATOM 5590 O O . THR A 1 2 ? 70.195 38.221 2.608 1.00 0.00 2 THR A O 9
ATOM 5601 N N . CYS A 1 3 ? 70.273 39.588 0.893 1.00 0.00 3 CYS A N 9
ATOM 5602 C CA . CYS A 1 3 ? 70.927 40.645 1.700 1.00 0.00 3 CYS A CA 9
ATOM 5603 C C . CYS A 1 3 ? 70.179 41.954 1.494 1.00 0.00 3 CYS A C 9
ATOM 5604 O O . CYS A 1 3 ? 69.761 42.282 0.403 1.00 0.00 3 CYS A O 9
ATOM 5611 N N . MET A 1 4 ? 69.995 42.689 2.540 1.00 0.00 4 MET A N 9
ATOM 5612 C CA . MET A 1 4 ? 69.250 43.975 2.431 1.00 0.00 4 MET A CA 9
ATOM 5613 C C . MET A 1 4 ? 70.178 45.171 2.567 1.00 0.00 4 MET A C 9
ATOM 5614 O O . MET A 1 4 ? 71.126 45.170 3.327 1.00 0.00 4 MET A O 9
ATOM 5628 N N . ILE A 1 5 ? 69.890 46.197 1.827 1.00 0.00 5 ILE A N 9
ATOM 5629 C CA . ILE A 1 5 ? 70.717 47.425 1.878 1.00 0.00 5 ILE A CA 9
ATOM 5630 C C . ILE A 1 5 ? 69.849 48.587 2.347 1.00 0.00 5 ILE A C 9
ATOM 5631 O O . ILE A 1 5 ? 68.672 48.433 2.597 1.00 0.00 5 ILE A O 9
ATOM 5647 N N . LYS A 1 6 ? 70.424 49.742 2.466 1.00 0.00 6 LYS A N 9
ATOM 5648 C CA . LYS A 1 6 ? 69.638 50.927 2.921 1.00 0.00 6 LYS A CA 9
ATOM 5649 C C . LYS A 1 6 ? 69.262 51.805 1.729 1.00 0.00 6 LYS A C 9
ATOM 5650 O O . LYS A 1 6 ? 70.095 52.484 1.162 1.00 0.00 6 LYS A O 9
ATOM 5669 N N . LYS A 1 7 ? 68.013 51.810 1.347 1.00 0.00 7 LYS A N 9
ATOM 5670 C CA . LYS A 1 7 ? 67.606 52.663 0.198 1.00 0.00 7 LYS A CA 9
ATOM 5671 C C . LYS A 1 7 ? 67.077 53.992 0.714 1.00 0.00 7 LYS A C 9
ATOM 5672 O O . LYS A 1 7 ? 65.971 54.401 0.422 1.00 0.00 7 LYS A O 9
ATOM 5691 N N . GLU A 1 8 ? 67.877 54.661 1.483 1.00 0.00 8 GLU A N 9
ATOM 5692 C CA . GLU A 1 8 ? 67.463 55.974 2.046 1.00 0.00 8 GLU A CA 9
ATOM 5693 C C . GLU A 1 8 ? 67.358 57.021 0.930 1.00 0.00 8 GLU A C 9
ATOM 5694 O O . GLU A 1 8 ? 66.750 58.059 1.096 1.00 0.00 8 GLU A O 9
ATOM 5706 N N . GLY A 1 9 ? 67.945 56.754 -0.204 1.00 0.00 9 GLY A N 9
ATOM 5707 C CA . GLY A 1 9 ? 67.877 57.731 -1.327 1.00 0.00 9 GLY A CA 9
ATOM 5708 C C . GLY A 1 9 ? 66.497 57.665 -1.979 1.00 0.00 9 GLY A C 9
ATOM 5709 O O . GLY A 1 9 ? 66.185 58.427 -2.873 1.00 0.00 9 GLY A O 9
ATOM 5713 N N . TRP A 1 10 ? 65.670 56.757 -1.541 1.00 0.00 10 TRP A N 9
ATOM 5714 C CA . TRP A 1 10 ? 64.311 56.637 -2.140 1.00 0.00 10 TRP A CA 9
ATOM 5715 C C . TRP A 1 10 ? 63.283 57.373 -1.278 1.00 0.00 10 TRP A C 9
ATOM 5716 O O . TRP A 1 10 ? 62.244 57.789 -1.752 1.00 0.00 10 TRP A O 9
ATOM 5737 N N . GLY A 1 11 ? 63.563 57.536 -0.014 1.00 0.00 11 GLY A N 9
ATOM 5738 C CA . GLY A 1 11 ? 62.605 58.242 0.878 1.00 0.00 11 GLY A CA 9
ATOM 5739 C C . GLY A 1 11 ? 62.121 57.282 1.962 1.00 0.00 11 GLY A C 9
ATOM 5740 O O . GLY A 1 11 ? 61.907 56.110 1.719 1.00 0.00 11 GLY A O 9
ATOM 5744 N N . LYS A 1 12 ? 61.951 57.771 3.156 1.00 0.00 12 LYS A N 9
ATOM 5745 C CA . LYS A 1 12 ? 61.483 56.892 4.266 1.00 0.00 12 LYS A CA 9
ATOM 5746 C C . LYS A 1 12 ? 60.396 55.938 3.765 1.00 0.00 12 LYS A C 9
ATOM 5747 O O . LYS A 1 12 ? 59.819 56.135 2.714 1.00 0.00 12 LYS A O 9
ATOM 5766 N N . CYS A 1 13 ? 60.114 54.902 4.507 1.00 0.00 13 CYS A N 9
ATOM 5767 C CA . CYS A 1 13 ? 59.068 53.935 4.067 1.00 0.00 13 CYS A CA 9
ATOM 5768 C C . CYS A 1 13 ? 57.788 54.112 4.883 1.00 0.00 13 CYS A C 9
ATOM 5769 O O . CYS A 1 13 ? 57.814 54.528 6.024 1.00 0.00 13 CYS A O 9
ATOM 5776 N N . LEU A 1 14 ? 56.667 53.789 4.302 1.00 0.00 14 LEU A N 9
ATOM 5777 C CA . LEU A 1 14 ? 55.376 53.923 5.031 1.00 0.00 14 LEU A CA 9
ATOM 5778 C C . LEU A 1 14 ? 54.843 52.541 5.407 1.00 0.00 14 LEU A C 9
ATOM 5779 O O . LEU A 1 14 ? 54.184 52.367 6.413 1.00 0.00 14 LEU A O 9
ATOM 5795 N N . ILE A 1 15 ? 55.123 51.560 4.599 1.00 0.00 15 ILE A N 9
ATOM 5796 C CA . ILE A 1 15 ? 54.635 50.178 4.892 1.00 0.00 15 ILE A CA 9
ATOM 5797 C C . ILE A 1 15 ? 55.817 49.214 5.017 1.00 0.00 15 ILE A C 9
ATOM 5798 O O . ILE A 1 15 ? 56.889 49.581 5.453 1.00 0.00 15 ILE A O 9
ATOM 5814 N N . ASP A 1 16 ? 55.627 47.984 4.624 1.00 0.00 16 ASP A N 9
ATOM 5815 C CA . ASP A 1 16 ? 56.733 46.989 4.701 1.00 0.00 16 ASP A CA 9
ATOM 5816 C C . ASP A 1 16 ? 57.128 46.564 3.286 1.00 0.00 16 ASP A C 9
ATOM 5817 O O . ASP A 1 16 ? 58.250 46.175 3.029 1.00 0.00 16 ASP A O 9
ATOM 5826 N N . THR A 1 17 ? 56.207 46.647 2.364 1.00 0.00 17 THR A N 9
ATOM 5827 C CA . THR A 1 17 ? 56.512 46.263 0.960 1.00 0.00 17 THR A CA 9
ATOM 5828 C C . THR A 1 17 ? 56.813 47.517 0.140 1.00 0.00 17 THR A C 9
ATOM 5829 O O . THR A 1 17 ? 57.591 47.488 -0.792 1.00 0.00 17 THR A O 9
ATOM 5840 N N . THR A 1 18 ? 56.205 48.623 0.486 1.00 0.00 18 THR A N 9
ATOM 5841 C CA . THR A 1 18 ? 56.464 49.880 -0.270 1.00 0.00 18 THR A CA 9
ATOM 5842 C C . THR A 1 18 ? 57.955 49.978 -0.591 1.00 0.00 18 THR A C 9
ATOM 5843 O O . THR A 1 18 ? 58.344 50.230 -1.714 1.00 0.00 18 THR A O 9
ATOM 5854 N N . CYS A 1 19 ? 58.793 49.758 0.385 1.00 0.00 19 CYS A N 9
ATOM 5855 C CA . CYS A 1 19 ? 60.259 49.815 0.129 1.00 0.00 19 CYS A CA 9
ATOM 5856 C C . CYS A 1 19 ? 60.654 48.652 -0.786 1.00 0.00 19 CYS A C 9
ATOM 5857 O O . CYS A 1 19 ? 61.344 48.820 -1.774 1.00 0.00 19 CYS A O 9
ATOM 5864 N N . ALA A 1 20 ? 60.211 47.471 -0.452 1.00 0.00 20 ALA A N 9
ATOM 5865 C CA . ALA A 1 20 ? 60.538 46.273 -1.276 1.00 0.00 20 ALA A CA 9
ATOM 5866 C C . ALA A 1 20 ? 60.202 46.526 -2.749 1.00 0.00 20 ALA A C 9
ATOM 5867 O O . ALA A 1 20 ? 60.920 46.111 -3.637 1.00 0.00 20 ALA A O 9
ATOM 5874 N N . HIS A 1 21 ? 59.119 47.203 -3.017 1.00 0.00 21 HIS A N 9
ATOM 5875 C CA . HIS A 1 21 ? 58.749 47.478 -4.435 1.00 0.00 21 HIS A CA 9
ATOM 5876 C C . HIS A 1 21 ? 59.937 48.103 -5.163 1.00 0.00 21 HIS A C 9
ATOM 5877 O O . HIS A 1 21 ? 60.446 47.565 -6.126 1.00 0.00 21 HIS A O 9
ATOM 5891 N N . SER A 1 22 ? 60.391 49.231 -4.698 1.00 0.00 22 SER A N 9
ATOM 5892 C CA . SER A 1 22 ? 61.556 49.891 -5.347 1.00 0.00 22 SER A CA 9
ATOM 5893 C C . SER A 1 22 ? 62.752 48.939 -5.350 1.00 0.00 22 SER A C 9
ATOM 5894 O O . SER A 1 22 ? 63.500 48.868 -6.305 1.00 0.00 22 SER A O 9
ATOM 5902 N N . CYS A 1 23 ? 62.933 48.203 -4.290 1.00 0.00 23 CYS A N 9
ATOM 5903 C CA . CYS A 1 23 ? 64.076 47.248 -4.228 1.00 0.00 23 CYS A CA 9
ATOM 5904 C C . CYS A 1 23 ? 63.969 46.225 -5.352 1.00 0.00 23 CYS A C 9
ATOM 5905 O O . CYS A 1 23 ? 64.826 46.133 -6.209 1.00 0.00 23 CYS A O 9
ATOM 5912 N N . LYS A 1 24 ? 62.920 45.456 -5.356 1.00 0.00 24 LYS A N 9
ATOM 5913 C CA . LYS A 1 24 ? 62.756 44.441 -6.425 1.00 0.00 24 LYS A CA 9
ATOM 5914 C C . LYS A 1 24 ? 62.938 45.100 -7.789 1.00 0.00 24 LYS A C 9
ATOM 5915 O O . LYS A 1 24 ? 63.831 44.755 -8.541 1.00 0.00 24 LYS A O 9
ATOM 5934 N N . ASN A 1 25 ? 62.096 46.054 -8.098 1.00 0.00 25 ASN A N 9
ATOM 5935 C CA . ASN A 1 25 ? 62.189 46.761 -9.408 1.00 0.00 25 ASN A CA 9
ATOM 5936 C C . ASN A 1 25 ? 63.614 47.258 -9.651 1.00 0.00 25 ASN A C 9
ATOM 5937 O O . ASN A 1 25 ? 64.052 47.386 -10.777 1.00 0.00 25 ASN A O 9
ATOM 5948 N N . ARG A 1 26 ? 64.345 47.530 -8.608 1.00 0.00 26 ARG A N 9
ATOM 5949 C CA . ARG A 1 26 ? 65.741 48.005 -8.790 1.00 0.00 26 ARG A CA 9
ATOM 5950 C C . ARG A 1 26 ? 66.626 46.811 -9.119 1.00 0.00 26 ARG A C 9
ATOM 5951 O O . ARG A 1 26 ? 67.679 46.941 -9.712 1.00 0.00 26 ARG A O 9
ATOM 5972 N N . GLY A 1 27 ? 66.197 45.642 -8.735 1.00 0.00 27 GLY A N 9
ATOM 5973 C CA . GLY A 1 27 ? 66.999 44.425 -9.018 1.00 0.00 27 GLY A CA 9
ATOM 5974 C C . GLY A 1 27 ? 67.243 43.674 -7.714 1.00 0.00 27 GLY A C 9
ATOM 5975 O O . GLY A 1 27 ? 68.293 43.099 -7.503 1.00 0.00 27 GLY A O 9
ATOM 5979 N N . TYR A 1 28 ? 66.285 43.682 -6.829 1.00 0.00 28 TYR A N 9
ATOM 5980 C CA . TYR A 1 28 ? 66.473 42.973 -5.528 1.00 0.00 28 TYR A CA 9
ATOM 5981 C C . TYR A 1 28 ? 65.347 41.970 -5.291 1.00 0.00 28 TYR A C 9
ATOM 5982 O O . TYR A 1 28 ? 64.359 41.950 -5.997 1.00 0.00 28 TYR A O 9
ATOM 6000 N N . ILE A 1 29 ? 65.479 41.146 -4.291 1.00 0.00 29 ILE A N 9
ATOM 6001 C CA . ILE A 1 29 ? 64.400 40.164 -4.001 1.00 0.00 29 ILE A CA 9
ATOM 6002 C C . ILE A 1 29 ? 63.256 40.898 -3.333 1.00 0.00 29 ILE A C 9
ATOM 6003 O O . ILE A 1 29 ? 62.102 40.530 -3.435 1.00 0.00 29 ILE A O 9
ATOM 6019 N N . GLY A 1 30 ? 63.588 41.945 -2.645 1.00 0.00 30 GLY A N 9
ATOM 6020 C CA . GLY A 1 30 ? 62.544 42.745 -1.945 1.00 0.00 30 GLY A CA 9
ATOM 6021 C C . GLY A 1 30 ? 63.212 43.854 -1.135 1.00 0.00 30 GLY A C 9
ATOM 6022 O O . GLY A 1 30 ? 64.326 44.251 -1.411 1.00 0.00 30 GLY A O 9
ATOM 6026 N N . GLY A 1 31 ? 62.543 44.357 -0.136 1.00 0.00 31 GLY A N 9
ATOM 6027 C CA . GLY A 1 31 ? 63.149 45.438 0.687 1.00 0.00 31 GLY A CA 9
ATOM 6028 C C . GLY A 1 31 ? 62.437 45.531 2.032 1.00 0.00 31 GLY A C 9
ATOM 6029 O O . GLY A 1 31 ? 61.443 44.873 2.268 1.00 0.00 31 GLY A O 9
ATOM 6033 N N . ASN A 1 32 ? 62.935 46.350 2.916 1.00 0.00 32 ASN A N 9
ATOM 6034 C CA . ASN A 1 32 ? 62.280 46.488 4.243 1.00 0.00 32 ASN A CA 9
ATOM 6035 C C . ASN A 1 32 ? 62.163 47.956 4.635 1.00 0.00 32 ASN A C 9
ATOM 6036 O O . ASN A 1 32 ? 62.692 48.841 3.991 1.00 0.00 32 ASN A O 9
ATOM 6047 N N . CYS A 1 33 ? 61.478 48.198 5.704 1.00 0.00 33 CYS A N 9
ATOM 6048 C CA . CYS A 1 33 ? 61.302 49.587 6.202 1.00 0.00 33 CYS A CA 9
ATOM 6049 C C . CYS A 1 33 ? 61.704 49.648 7.677 1.00 0.00 33 CYS A C 9
ATOM 6050 O O . CYS A 1 33 ? 61.095 49.022 8.521 1.00 0.00 33 CYS A O 9
ATOM 6057 N N . LYS A 1 34 ? 62.732 50.383 7.994 1.00 0.00 34 LYS A N 9
ATOM 6058 C CA . LYS A 1 34 ? 63.176 50.465 9.414 1.00 0.00 34 LYS A CA 9
ATOM 6059 C C . LYS A 1 34 ? 62.284 51.430 10.196 1.00 0.00 34 LYS A C 9
ATOM 6060 O O . LYS A 1 34 ? 62.060 52.551 9.789 1.00 0.00 34 LYS A O 9
ATOM 6079 N N . GLY A 1 35 ? 61.774 51.004 11.319 1.00 0.00 35 GLY A N 9
ATOM 6080 C CA . GLY A 1 35 ? 60.899 51.900 12.127 1.00 0.00 35 GLY A CA 9
ATOM 6081 C C . GLY A 1 35 ? 61.768 52.861 12.939 1.00 0.00 35 GLY A C 9
ATOM 6082 O O . GLY A 1 35 ? 61.395 53.990 13.191 1.00 0.00 35 GLY A O 9
ATOM 6086 N N . MET A 1 36 ? 62.927 52.423 13.350 1.00 0.00 36 MET A N 9
ATOM 6087 C CA . MET A 1 36 ? 63.822 53.312 14.146 1.00 0.00 36 MET A CA 9
ATOM 6088 C C . MET A 1 36 ? 64.347 54.455 13.273 1.00 0.00 36 MET A C 9
ATOM 6089 O O . MET A 1 36 ? 64.675 55.519 13.759 1.00 0.00 36 MET A O 9
ATOM 6103 N N . THR A 1 37 ? 64.430 54.244 11.987 1.00 0.00 37 THR A N 9
ATOM 6104 C CA . THR A 1 37 ? 64.934 55.321 11.086 1.00 0.00 37 THR A CA 9
ATOM 6105 C C . THR A 1 37 ? 64.008 55.481 9.880 1.00 0.00 37 THR A C 9
ATOM 6106 O O . THR A 1 37 ? 64.297 56.216 8.956 1.00 0.00 37 THR A O 9
ATOM 6117 N N . ARG A 1 38 ? 62.894 54.802 9.883 1.00 0.00 38 ARG A N 9
ATOM 6118 C CA . ARG A 1 38 ? 61.947 54.918 8.738 1.00 0.00 38 ARG A CA 9
ATOM 6119 C C . ARG A 1 38 ? 62.714 54.953 7.413 1.00 0.00 38 ARG A C 9
ATOM 6120 O O . ARG A 1 38 ? 62.564 55.863 6.624 1.00 0.00 38 ARG A O 9
ATOM 6141 N N . THR A 1 39 ? 63.533 53.968 7.163 1.00 0.00 39 THR A N 9
ATOM 6142 C CA . THR A 1 39 ? 64.304 53.948 5.885 1.00 0.00 39 THR A CA 9
ATOM 6143 C C . THR A 1 39 ? 63.900 52.736 5.043 1.00 0.00 39 THR A C 9
ATOM 6144 O O . THR A 1 39 ? 63.312 51.793 5.535 1.00 0.00 39 THR A O 9
ATOM 6155 N N . CYS A 1 40 ? 64.200 52.760 3.774 1.00 0.00 40 CYS A N 9
ATOM 6156 C CA . CYS A 1 40 ? 63.825 51.621 2.892 1.00 0.00 40 CYS A CA 9
ATOM 6157 C C . CYS A 1 40 ? 65.018 50.695 2.650 1.00 0.00 40 CYS A C 9
ATOM 6158 O O . CYS A 1 40 ? 66.051 51.115 2.179 1.00 0.00 40 CYS A O 9
ATOM 6165 N N . TYR A 1 41 ? 64.874 49.433 2.942 1.00 0.00 41 TYR A N 9
ATOM 6166 C CA . TYR A 1 41 ? 65.993 48.481 2.695 1.00 0.00 41 TYR A CA 9
ATOM 6167 C C . TYR A 1 41 ? 65.652 47.600 1.490 1.00 0.00 41 TYR A C 9
ATOM 6168 O O . TYR A 1 41 ? 64.523 47.554 1.052 1.00 0.00 41 TYR A O 9
ATOM 6186 N N . CYS A 1 42 ? 66.603 46.894 0.950 1.00 0.00 42 CYS A N 9
ATOM 6187 C CA . CYS A 1 42 ? 66.286 46.026 -0.223 1.00 0.00 42 CYS A CA 9
ATOM 6188 C C . CYS A 1 42 ? 67.037 44.699 -0.141 1.00 0.00 42 CYS A C 9
ATOM 6189 O O . CYS A 1 42 ? 68.250 44.661 -0.133 1.00 0.00 42 CYS A O 9
ATOM 6196 N N . LEU A 1 43 ? 66.319 43.607 -0.090 1.00 0.00 43 LEU A N 9
ATOM 6197 C CA . LEU A 1 43 ? 66.997 42.279 -0.010 1.00 0.00 43 LEU A CA 9
ATOM 6198 C C . LEU A 1 43 ? 67.402 41.801 -1.399 1.00 0.00 43 LEU A C 9
ATOM 6199 O O . LEU A 1 43 ? 66.666 41.926 -2.360 1.00 0.00 43 LEU A O 9
ATOM 6215 N N . VAL A 1 44 ? 68.573 41.249 -1.493 1.00 0.00 44 VAL A N 9
ATOM 6216 C CA . VAL A 1 44 ? 69.079 40.740 -2.796 1.00 0.00 44 VAL A CA 9
ATOM 6217 C C . VAL A 1 44 ? 69.499 39.291 -2.646 1.00 0.00 44 VAL A C 9
ATOM 6218 O O . VAL A 1 44 ? 69.679 38.803 -1.555 1.00 0.00 44 VAL A O 9
ATOM 6231 N N . ASN A 1 45 ? 69.703 38.613 -3.730 1.00 0.00 45 ASN A N 9
ATOM 6232 C CA . ASN A 1 45 ? 70.153 37.213 -3.625 1.00 0.00 45 ASN A CA 9
ATOM 6233 C C . ASN A 1 45 ? 71.622 37.251 -3.264 1.00 0.00 45 ASN A C 9
ATOM 6234 O O . ASN A 1 45 ? 72.497 37.327 -4.103 1.00 0.00 45 ASN A O 9
ATOM 6245 N N . CYS A 1 46 ? 71.876 37.263 -1.994 1.00 0.00 46 CYS A N 9
ATOM 6246 C CA . CYS A 1 46 ? 73.266 37.371 -1.502 1.00 0.00 46 CYS A CA 9
ATOM 6247 C C . CYS A 1 46 ? 73.660 36.125 -0.702 1.00 0.00 46 CYS A C 9
ATOM 6248 O O . CYS A 1 46 ? 74.477 35.364 -1.193 1.00 0.00 46 CYS A O 9
ATOM 6256 N N . ARG A 1 1 ? 69.601 32.966 -1.835 1.00 0.00 1 ARG A N 10
ATOM 6257 C CA . ARG A 1 1 ? 70.151 33.972 -0.880 1.00 0.00 1 ARG A CA 10
ATOM 6258 C C . ARG A 1 1 ? 69.770 35.382 -1.315 1.00 0.00 1 ARG A C 10
ATOM 6259 O O . ARG A 1 1 ? 69.320 35.604 -2.422 1.00 0.00 1 ARG A O 10
ATOM 6282 N N . THR A 1 2 ? 69.966 36.342 -0.459 1.00 0.00 2 THR A N 10
ATOM 6283 C CA . THR A 1 2 ? 69.638 37.738 -0.831 1.00 0.00 2 THR A CA 10
ATOM 6284 C C . THR A 1 2 ? 70.461 38.728 -0.022 1.00 0.00 2 THR A C 10
ATOM 6285 O O . THR A 1 2 ? 70.929 38.436 1.061 1.00 0.00 2 THR A O 10
ATOM 6296 N N . CYS A 1 3 ? 70.592 39.916 -0.525 1.00 0.00 3 CYS A N 10
ATOM 6297 C CA . CYS A 1 3 ? 71.330 40.960 0.225 1.00 0.00 3 CYS A CA 10
ATOM 6298 C C . CYS A 1 3 ? 70.486 42.225 0.275 1.00 0.00 3 CYS A C 10
ATOM 6299 O O . CYS A 1 3 ? 69.862 42.613 -0.691 1.00 0.00 3 CYS A O 10
ATOM 6306 N N . MET A 1 4 ? 70.459 42.855 1.402 1.00 0.00 4 MET A N 10
ATOM 6307 C CA . MET A 1 4 ? 69.645 44.095 1.555 1.00 0.00 4 MET A CA 10
ATOM 6308 C C . MET A 1 4 ? 70.530 45.328 1.628 1.00 0.00 4 MET A C 10
ATOM 6309 O O . MET A 1 4 ? 71.606 45.316 2.193 1.00 0.00 4 MET A O 10
ATOM 6323 N N . ILE A 1 5 ? 70.068 46.395 1.051 1.00 0.00 5 ILE A N 10
ATOM 6324 C CA . ILE A 1 5 ? 70.848 47.655 1.063 1.00 0.00 5 ILE A CA 10
ATOM 6325 C C . ILE A 1 5 ? 70.011 48.759 1.699 1.00 0.00 5 ILE A C 10
ATOM 6326 O O . ILE A 1 5 ? 68.874 48.554 2.071 1.00 0.00 5 ILE A O 10
ATOM 6342 N N . LYS A 1 6 ? 70.570 49.922 1.820 1.00 0.00 6 LYS A N 10
ATOM 6343 C CA . LYS A 1 6 ? 69.823 51.060 2.432 1.00 0.00 6 LYS A CA 10
ATOM 6344 C C . LYS A 1 6 ? 69.215 51.944 1.346 1.00 0.00 6 LYS A C 10
ATOM 6345 O O . LYS A 1 6 ? 69.913 52.651 0.647 1.00 0.00 6 LYS A O 10
ATOM 6364 N N . LYS A 1 7 ? 67.918 51.922 1.201 1.00 0.00 7 LYS A N 10
ATOM 6365 C CA . LYS A 1 7 ? 67.283 52.778 0.162 1.00 0.00 7 LYS A CA 10
ATOM 6366 C C . LYS A 1 7 ? 66.774 54.060 0.800 1.00 0.00 7 LYS A C 10
ATOM 6367 O O . LYS A 1 7 ? 65.615 54.412 0.706 1.00 0.00 7 LYS A O 10
ATOM 6386 N N . GLU A 1 8 ? 67.653 54.754 1.450 1.00 0.00 8 GLU A N 10
ATOM 6387 C CA . GLU A 1 8 ? 67.273 56.028 2.116 1.00 0.00 8 GLU A CA 10
ATOM 6388 C C . GLU A 1 8 ? 66.937 57.099 1.071 1.00 0.00 8 GLU A C 10
ATOM 6389 O O . GLU A 1 8 ? 66.269 58.072 1.357 1.00 0.00 8 GLU A O 10
ATOM 6401 N N . GLY A 1 9 ? 67.397 56.925 -0.138 1.00 0.00 9 GLY A N 10
ATOM 6402 C CA . GLY A 1 9 ? 67.108 57.930 -1.201 1.00 0.00 9 GLY A CA 10
ATOM 6403 C C . GLY A 1 9 ? 65.663 57.781 -1.672 1.00 0.00 9 GLY A C 10
ATOM 6404 O O . GLY A 1 9 ? 65.212 58.486 -2.553 1.00 0.00 9 GLY A O 10
ATOM 6408 N N . TRP A 1 10 ? 64.933 56.867 -1.097 1.00 0.00 10 TRP A N 10
ATOM 6409 C CA . TRP A 1 10 ? 63.518 56.670 -1.519 1.00 0.00 10 TRP A CA 10
ATOM 6410 C C . TRP A 1 10 ? 62.566 57.300 -0.499 1.00 0.00 10 TRP A C 10
ATOM 6411 O O . TRP A 1 10 ? 61.408 57.538 -0.780 1.00 0.00 10 TRP A O 10
ATOM 6432 N N . GLY A 1 11 ? 63.043 57.566 0.684 1.00 0.00 11 GLY A N 10
ATOM 6433 C CA . GLY A 1 11 ? 62.168 58.173 1.724 1.00 0.00 11 GLY A CA 10
ATOM 6434 C C . GLY A 1 11 ? 61.916 57.150 2.829 1.00 0.00 11 GLY A C 10
ATOM 6435 O O . GLY A 1 11 ? 61.742 55.975 2.575 1.00 0.00 11 GLY A O 10
ATOM 6439 N N . LYS A 1 12 ? 61.903 57.588 4.053 1.00 0.00 12 LYS A N 10
ATOM 6440 C CA . LYS A 1 12 ? 61.669 56.641 5.181 1.00 0.00 12 LYS A CA 10
ATOM 6441 C C . LYS A 1 12 ? 60.527 55.678 4.843 1.00 0.00 12 LYS A C 10
ATOM 6442 O O . LYS A 1 12 ? 59.743 55.918 3.946 1.00 0.00 12 LYS A O 10
ATOM 6461 N N . CYS A 1 13 ? 60.430 54.588 5.554 1.00 0.00 13 CYS A N 10
ATOM 6462 C CA . CYS A 1 13 ? 59.341 53.608 5.275 1.00 0.00 13 CYS A CA 10
ATOM 6463 C C . CYS A 1 13 ? 58.298 53.637 6.394 1.00 0.00 13 CYS A C 10
ATOM 6464 O O . CYS A 1 13 ? 58.609 53.883 7.543 1.00 0.00 13 CYS A O 10
ATOM 6471 N N . LEU A 1 14 ? 57.063 53.386 6.064 1.00 0.00 14 LEU A N 10
ATOM 6472 C CA . LEU A 1 14 ? 55.993 53.397 7.101 1.00 0.00 14 LEU A CA 10
ATOM 6473 C C . LEU A 1 14 ? 55.555 51.969 7.430 1.00 0.00 14 LEU A C 10
ATOM 6474 O O . LEU A 1 14 ? 55.181 51.662 8.545 1.00 0.00 14 LEU A O 10
ATOM 6490 N N . ILE A 1 15 ? 55.595 51.097 6.465 1.00 0.00 15 ILE A N 10
ATOM 6491 C CA . ILE A 1 15 ? 55.176 49.683 6.715 1.00 0.00 15 ILE A CA 10
ATOM 6492 C C . ILE A 1 15 ? 56.393 48.755 6.694 1.00 0.00 15 ILE A C 10
ATOM 6493 O O . ILE A 1 15 ? 57.481 49.131 7.081 1.00 0.00 15 ILE A O 10
ATOM 6509 N N . ASP A 1 16 ? 56.214 47.547 6.235 1.00 0.00 16 ASP A N 10
ATOM 6510 C CA . ASP A 1 16 ? 57.353 46.588 6.172 1.00 0.00 16 ASP A CA 10
ATOM 6511 C C . ASP A 1 16 ? 57.612 46.204 4.715 1.00 0.00 16 ASP A C 10
ATOM 6512 O O . ASP A 1 16 ? 58.706 45.831 4.341 1.00 0.00 16 ASP A O 10
ATOM 6521 N N . THR A 1 17 ? 56.606 46.306 3.889 1.00 0.00 17 THR A N 10
ATOM 6522 C CA . THR A 1 17 ? 56.775 45.965 2.453 1.00 0.00 17 THR A CA 10
ATOM 6523 C C . THR A 1 17 ? 56.874 47.251 1.633 1.00 0.00 17 THR A C 10
ATOM 6524 O O . THR A 1 17 ? 57.437 47.270 0.556 1.00 0.00 17 THR A O 10
ATOM 6535 N N . THR A 1 18 ? 56.336 48.330 2.141 1.00 0.00 18 THR A N 10
ATOM 6536 C CA . THR A 1 18 ? 56.407 49.618 1.395 1.00 0.00 18 THR A CA 10
ATOM 6537 C C . THR A 1 18 ? 57.788 49.760 0.759 1.00 0.00 18 THR A C 10
ATOM 6538 O O . THR A 1 18 ? 57.915 49.984 -0.429 1.00 0.00 18 THR A O 10
ATOM 6549 N N . CYS A 1 19 ? 58.826 49.610 1.535 1.00 0.00 19 CYS A N 10
ATOM 6550 C CA . CYS A 1 19 ? 60.194 49.713 0.962 1.00 0.00 19 CYS A CA 10
ATOM 6551 C C . CYS A 1 19 ? 60.403 48.579 -0.045 1.00 0.00 19 CYS A C 10
ATOM 6552 O O . CYS A 1 19 ? 60.821 48.789 -1.167 1.00 0.00 19 CYS A O 10
ATOM 6559 N N . ALA A 1 20 ? 60.110 47.375 0.364 1.00 0.00 20 ALA A N 10
ATOM 6560 C CA . ALA A 1 20 ? 60.277 46.200 -0.539 1.00 0.00 20 ALA A CA 10
ATOM 6561 C C . ALA A 1 20 ? 59.693 46.493 -1.925 1.00 0.00 20 ALA A C 10
ATOM 6562 O O . ALA A 1 20 ? 60.258 46.124 -2.935 1.00 0.00 20 ALA A O 10
ATOM 6569 N N . HIS A 1 21 ? 58.567 47.150 -1.982 1.00 0.00 21 HIS A N 10
ATOM 6570 C CA . HIS A 1 21 ? 57.955 47.459 -3.306 1.00 0.00 21 HIS A CA 10
ATOM 6571 C C . HIS A 1 21 ? 58.978 48.160 -4.199 1.00 0.00 21 HIS A C 10
ATOM 6572 O O . HIS A 1 21 ? 59.339 47.674 -5.252 1.00 0.00 21 HIS A O 10
ATOM 6586 N N . SER A 1 22 ? 59.453 49.297 -3.778 1.00 0.00 22 SER A N 10
ATOM 6587 C CA . SER A 1 22 ? 60.461 50.033 -4.590 1.00 0.00 22 SER A CA 10
ATOM 6588 C C . SER A 1 22 ? 61.680 49.145 -4.845 1.00 0.00 22 SER A C 10
ATOM 6589 O O . SER A 1 22 ? 62.270 49.172 -5.907 1.00 0.00 22 SER A O 10
ATOM 6597 N N . CYS A 1 23 ? 62.060 48.355 -3.880 1.00 0.00 23 CYS A N 10
ATOM 6598 C CA . CYS A 1 23 ? 63.239 47.462 -4.066 1.00 0.00 23 CYS A CA 10
ATOM 6599 C C . CYS A 1 23 ? 63.007 46.516 -5.240 1.00 0.00 23 CYS A C 10
ATOM 6600 O O . CYS A 1 23 ? 63.725 46.536 -6.220 1.00 0.00 23 CYS A O 10
ATOM 6607 N N . LYS A 1 24 ? 62.011 45.685 -5.146 1.00 0.00 24 LYS A N 10
ATOM 6608 C CA . LYS A 1 24 ? 61.733 44.737 -6.253 1.00 0.00 24 LYS A CA 10
ATOM 6609 C C . LYS A 1 24 ? 61.669 45.496 -7.573 1.00 0.00 24 LYS A C 10
ATOM 6610 O O . LYS A 1 24 ? 62.447 45.252 -8.477 1.00 0.00 24 LYS A O 10
ATOM 6629 N N . ASN A 1 25 ? 60.750 46.421 -7.676 1.00 0.00 25 ASN A N 10
ATOM 6630 C CA . ASN A 1 25 ? 60.608 47.221 -8.927 1.00 0.00 25 ASN A CA 10
ATOM 6631 C C . ASN A 1 25 ? 61.972 47.719 -9.403 1.00 0.00 25 ASN A C 10
ATOM 6632 O O . ASN A 1 25 ? 62.207 47.878 -10.584 1.00 0.00 25 ASN A O 10
ATOM 6643 N N . ARG A 1 26 ? 62.877 47.955 -8.497 1.00 0.00 26 ARG A N 10
ATOM 6644 C CA . ARG A 1 26 ? 64.225 48.428 -8.909 1.00 0.00 26 ARG A CA 10
ATOM 6645 C C . ARG A 1 26 ? 65.033 47.234 -9.398 1.00 0.00 26 ARG A C 10
ATOM 6646 O O . ARG A 1 26 ? 65.974 47.365 -10.155 1.00 0.00 26 ARG A O 10
ATOM 6667 N N . GLY A 1 27 ? 64.661 46.064 -8.962 1.00 0.00 27 GLY A N 10
ATOM 6668 C CA . GLY A 1 27 ? 65.390 44.844 -9.387 1.00 0.00 27 GLY A CA 10
ATOM 6669 C C . GLY A 1 27 ? 65.870 44.096 -8.148 1.00 0.00 27 GLY A C 10
ATOM 6670 O O . GLY A 1 27 ? 66.954 43.549 -8.121 1.00 0.00 27 GLY A O 10
ATOM 6674 N N . TYR A 1 28 ? 65.074 44.077 -7.114 1.00 0.00 28 TYR A N 10
ATOM 6675 C CA . TYR A 1 28 ? 65.499 43.370 -5.869 1.00 0.00 28 TYR A CA 10
ATOM 6676 C C . TYR A 1 28 ? 64.486 42.295 -5.490 1.00 0.00 28 TYR A C 10
ATOM 6677 O O . TYR A 1 28 ? 63.395 42.236 -6.020 1.00 0.00 28 TYR A O 10
ATOM 6695 N N . ILE A 1 29 ? 64.831 41.448 -4.563 1.00 0.00 29 ILE A N 10
ATOM 6696 C CA . ILE A 1 29 ? 63.876 40.391 -4.140 1.00 0.00 29 ILE A CA 10
ATOM 6697 C C . ILE A 1 29 ? 62.854 41.008 -3.209 1.00 0.00 29 ILE A C 10
ATOM 6698 O O . ILE A 1 29 ? 61.724 40.571 -3.107 1.00 0.00 29 ILE A O 10
ATOM 6714 N N . GLY A 1 30 ? 63.261 42.032 -2.528 1.00 0.00 30 GLY A N 10
ATOM 6715 C CA . GLY A 1 30 ? 62.333 42.715 -1.582 1.00 0.00 30 GLY A CA 10
ATOM 6716 C C . GLY A 1 30 ? 63.063 43.853 -0.872 1.00 0.00 30 GLY A C 10
ATOM 6717 O O . GLY A 1 30 ? 64.081 44.333 -1.331 1.00 0.00 30 GLY A O 10
ATOM 6721 N N . GLY A 1 31 ? 62.554 44.290 0.247 1.00 0.00 31 GLY A N 10
ATOM 6722 C CA . GLY A 1 31 ? 63.225 45.396 0.982 1.00 0.00 31 GLY A CA 10
ATOM 6723 C C . GLY A 1 31 ? 62.760 45.418 2.437 1.00 0.00 31 GLY A C 10
ATOM 6724 O O . GLY A 1 31 ? 62.066 44.531 2.892 1.00 0.00 31 GLY A O 10
ATOM 6728 N N . ASN A 1 32 ? 63.139 46.429 3.171 1.00 0.00 32 ASN A N 10
ATOM 6729 C CA . ASN A 1 32 ? 62.718 46.509 4.597 1.00 0.00 32 ASN A CA 10
ATOM 6730 C C . ASN A 1 32 ? 62.655 47.963 5.057 1.00 0.00 32 ASN A C 10
ATOM 6731 O O . ASN A 1 32 ? 62.939 48.883 4.316 1.00 0.00 32 ASN A O 10
ATOM 6742 N N . CYS A 1 33 ? 62.285 48.160 6.284 1.00 0.00 33 CYS A N 10
ATOM 6743 C CA . CYS A 1 33 ? 62.193 49.539 6.838 1.00 0.00 33 CYS A CA 10
ATOM 6744 C C . CYS A 1 33 ? 62.991 49.629 8.142 1.00 0.00 33 CYS A C 10
ATOM 6745 O O . CYS A 1 33 ? 62.468 49.410 9.216 1.00 0.00 33 CYS A O 10
ATOM 6752 N N . LYS A 1 34 ? 64.255 49.942 8.056 1.00 0.00 34 LYS A N 10
ATOM 6753 C CA . LYS A 1 34 ? 65.084 50.034 9.292 1.00 0.00 34 LYS A CA 10
ATOM 6754 C C . LYS A 1 34 ? 66.273 50.975 9.071 1.00 0.00 34 LYS A C 10
ATOM 6755 O O . LYS A 1 34 ? 66.125 52.064 8.553 1.00 0.00 34 LYS A O 10
ATOM 6774 N N . GLY A 1 35 ? 67.450 50.568 9.466 1.00 0.00 35 GLY A N 10
ATOM 6775 C CA . GLY A 1 35 ? 68.642 51.443 9.285 1.00 0.00 35 GLY A CA 10
ATOM 6776 C C . GLY A 1 35 ? 68.738 52.410 10.465 1.00 0.00 35 GLY A C 10
ATOM 6777 O O . GLY A 1 35 ? 69.433 52.162 11.430 1.00 0.00 35 GLY A O 10
ATOM 6781 N N . MET A 1 36 ? 68.037 53.508 10.399 1.00 0.00 36 MET A N 10
ATOM 6782 C CA . MET A 1 36 ? 68.077 54.488 11.520 1.00 0.00 36 MET A CA 10
ATOM 6783 C C . MET A 1 36 ? 66.834 54.321 12.394 1.00 0.00 36 MET A C 10
ATOM 6784 O O . MET A 1 36 ? 66.870 54.518 13.592 1.00 0.00 36 MET A O 10
ATOM 6798 N N . THR A 1 37 ? 65.737 53.956 11.792 1.00 0.00 37 THR A N 10
ATOM 6799 C CA . THR A 1 37 ? 64.471 53.766 12.558 1.00 0.00 37 THR A CA 10
ATOM 6800 C C . THR A 1 37 ? 63.296 53.743 11.584 1.00 0.00 37 THR A C 10
ATOM 6801 O O . THR A 1 37 ? 62.267 53.149 11.842 1.00 0.00 37 THR A O 10
ATOM 6812 N N . ARG A 1 38 ? 63.450 54.386 10.461 1.00 0.00 38 ARG A N 10
ATOM 6813 C CA . ARG A 1 38 ? 62.354 54.412 9.451 1.00 0.00 38 ARG A CA 10
ATOM 6814 C C . ARG A 1 38 ? 62.947 54.614 8.055 1.00 0.00 38 ARG A C 10
ATOM 6815 O O . ARG A 1 38 ? 62.689 55.603 7.399 1.00 0.00 38 ARG A O 10
ATOM 6836 N N . THR A 1 39 ? 63.744 53.687 7.600 1.00 0.00 39 THR A N 10
ATOM 6837 C CA . THR A 1 39 ? 64.357 53.829 6.249 1.00 0.00 39 THR A CA 10
ATOM 6838 C C . THR A 1 39 ? 63.791 52.772 5.297 1.00 0.00 39 THR A C 10
ATOM 6839 O O . THR A 1 39 ? 62.730 52.226 5.520 1.00 0.00 39 THR A O 10
ATOM 6850 N N . CYS A 1 40 ? 64.489 52.489 4.233 1.00 0.00 40 CYS A N 10
ATOM 6851 C CA . CYS A 1 40 ? 63.998 51.480 3.260 1.00 0.00 40 CYS A CA 10
ATOM 6852 C C . CYS A 1 40 ? 65.151 50.601 2.774 1.00 0.00 40 CYS A C 10
ATOM 6853 O O . CYS A 1 40 ? 66.043 51.061 2.096 1.00 0.00 40 CYS A O 10
ATOM 6860 N N . TYR A 1 41 ? 65.133 49.338 3.092 1.00 0.00 41 TYR A N 10
ATOM 6861 C CA . TYR A 1 41 ? 66.224 48.444 2.614 1.00 0.00 41 TYR A CA 10
ATOM 6862 C C . TYR A 1 41 ? 65.718 47.607 1.443 1.00 0.00 41 TYR A C 10
ATOM 6863 O O . TYR A 1 41 ? 64.533 47.486 1.230 1.00 0.00 41 TYR A O 10
ATOM 6881 N N . CYS A 1 42 ? 66.593 47.019 0.683 1.00 0.00 42 CYS A N 10
ATOM 6882 C CA . CYS A 1 42 ? 66.117 46.189 -0.460 1.00 0.00 42 CYS A CA 10
ATOM 6883 C C . CYS A 1 42 ? 66.947 44.915 -0.583 1.00 0.00 42 CYS A C 10
ATOM 6884 O O . CYS A 1 42 ? 68.144 44.960 -0.784 1.00 0.00 42 CYS A O 10
ATOM 6891 N N . LEU A 1 43 ? 66.317 43.775 -0.471 1.00 0.00 43 LEU A N 10
ATOM 6892 C CA . LEU A 1 43 ? 67.079 42.497 -0.588 1.00 0.00 43 LEU A CA 10
ATOM 6893 C C . LEU A 1 43 ? 67.231 42.107 -2.053 1.00 0.00 43 LEU A C 10
ATOM 6894 O O . LEU A 1 43 ? 66.324 42.255 -2.851 1.00 0.00 43 LEU A O 10
ATOM 6910 N N . VAL A 1 44 ? 68.382 41.616 -2.400 1.00 0.00 44 VAL A N 10
ATOM 6911 C CA . VAL A 1 44 ? 68.649 41.211 -3.807 1.00 0.00 44 VAL A CA 10
ATOM 6912 C C . VAL A 1 44 ? 69.167 39.788 -3.848 1.00 0.00 44 VAL A C 10
ATOM 6913 O O . VAL A 1 44 ? 69.574 39.240 -2.851 1.00 0.00 44 VAL A O 10
ATOM 6926 N N . ASN A 1 45 ? 69.203 39.202 -5.003 1.00 0.00 45 ASN A N 10
ATOM 6927 C CA . ASN A 1 45 ? 69.743 37.835 -5.098 1.00 0.00 45 ASN A CA 10
ATOM 6928 C C . ASN A 1 45 ? 71.251 37.953 -5.015 1.00 0.00 45 ASN A C 10
ATOM 6929 O O . ASN A 1 45 ? 71.943 38.145 -5.995 1.00 0.00 45 ASN A O 10
ATOM 6940 N N . CYS A 1 46 ? 71.743 37.899 -3.818 1.00 0.00 46 CYS A N 10
ATOM 6941 C CA . CYS A 1 46 ? 73.193 38.072 -3.592 1.00 0.00 46 CYS A CA 10
ATOM 6942 C C . CYS A 1 46 ? 73.797 36.816 -2.954 1.00 0.00 46 CYS A C 10
ATOM 6943 O O . CYS A 1 46 ? 73.402 36.491 -1.846 1.00 0.00 46 CYS A O 10
ATOM 6951 N N . ARG A 1 1 ? 69.313 32.611 0.225 1.00 0.00 1 ARG A N 11
ATOM 6952 C CA . ARG A 1 1 ? 69.812 33.726 1.082 1.00 0.00 1 ARG A CA 11
ATOM 6953 C C . ARG A 1 1 ? 69.484 35.072 0.447 1.00 0.00 1 ARG A C 11
ATOM 6954 O O . ARG A 1 1 ? 69.098 35.152 -0.703 1.00 0.00 1 ARG A O 11
ATOM 6977 N N . THR A 1 2 ? 69.654 36.133 1.180 1.00 0.00 2 THR A N 11
ATOM 6978 C CA . THR A 1 2 ? 69.374 37.471 0.612 1.00 0.00 2 THR A CA 11
ATOM 6979 C C . THR A 1 2 ? 70.192 38.545 1.309 1.00 0.00 2 THR A C 11
ATOM 6980 O O . THR A 1 2 ? 70.619 38.394 2.436 1.00 0.00 2 THR A O 11
ATOM 6991 N N . CYS A 1 3 ? 70.364 39.652 0.656 1.00 0.00 3 CYS A N 11
ATOM 6992 C CA . CYS A 1 3 ? 71.099 40.776 1.282 1.00 0.00 3 CYS A CA 11
ATOM 6993 C C . CYS A 1 3 ? 70.277 42.046 1.125 1.00 0.00 3 CYS A C 11
ATOM 6994 O O . CYS A 1 3 ? 69.681 42.294 0.098 1.00 0.00 3 CYS A O 11
ATOM 7001 N N . MET A 1 4 ? 70.231 42.838 2.144 1.00 0.00 4 MET A N 11
ATOM 7002 C CA . MET A 1 4 ? 69.427 44.091 2.081 1.00 0.00 4 MET A CA 11
ATOM 7003 C C . MET A 1 4 ? 70.322 45.320 2.018 1.00 0.00 4 MET A C 11
ATOM 7004 O O . MET A 1 4 ? 71.365 45.390 2.637 1.00 0.00 4 MET A O 11
ATOM 7018 N N . ILE A 1 5 ? 69.900 46.291 1.267 1.00 0.00 5 ILE A N 11
ATOM 7019 C CA . ILE A 1 5 ? 70.684 47.541 1.132 1.00 0.00 5 ILE A CA 11
ATOM 7020 C C . ILE A 1 5 ? 69.846 48.710 1.637 1.00 0.00 5 ILE A C 11
ATOM 7021 O O . ILE A 1 5 ? 68.719 48.543 2.054 1.00 0.00 5 ILE A O 11
ATOM 7037 N N . LYS A 1 6 ? 70.390 49.884 1.598 1.00 0.00 6 LYS A N 11
ATOM 7038 C CA . LYS A 1 6 ? 69.634 51.078 2.076 1.00 0.00 6 LYS A CA 11
ATOM 7039 C C . LYS A 1 6 ? 69.090 51.874 0.890 1.00 0.00 6 LYS A C 11
ATOM 7040 O O . LYS A 1 6 ? 69.818 52.583 0.224 1.00 0.00 6 LYS A O 11
ATOM 7059 N N . LYS A 1 7 ? 67.814 51.779 0.622 1.00 0.00 7 LYS A N 11
ATOM 7060 C CA . LYS A 1 7 ? 67.251 52.555 -0.518 1.00 0.00 7 LYS A CA 11
ATOM 7061 C C . LYS A 1 7 ? 66.767 53.909 -0.019 1.00 0.00 7 LYS A C 11
ATOM 7062 O O . LYS A 1 7 ? 65.623 54.284 -0.181 1.00 0.00 7 LYS A O 11
ATOM 7081 N N . GLU A 1 8 ? 67.649 54.638 0.590 1.00 0.00 8 GLU A N 11
ATOM 7082 C CA . GLU A 1 8 ? 67.288 55.980 1.120 1.00 0.00 8 GLU A CA 11
ATOM 7083 C C . GLU A 1 8 ? 66.947 56.933 -0.031 1.00 0.00 8 GLU A C 11
ATOM 7084 O O . GLU A 1 8 ? 66.214 57.887 0.137 1.00 0.00 8 GLU A O 11
ATOM 7096 N N . GLY A 1 9 ? 67.472 56.679 -1.198 1.00 0.00 9 GLY A N 11
ATOM 7097 C CA . GLY A 1 9 ? 67.177 57.567 -2.359 1.00 0.00 9 GLY A CA 11
ATOM 7098 C C . GLY A 1 9 ? 65.710 57.420 -2.757 1.00 0.00 9 GLY A C 11
ATOM 7099 O O . GLY A 1 9 ? 65.212 58.137 -3.602 1.00 0.00 9 GLY A O 11
ATOM 7103 N N . TRP A 1 10 ? 65.015 56.494 -2.160 1.00 0.00 10 TRP A N 11
ATOM 7104 C CA . TRP A 1 10 ? 63.581 56.299 -2.510 1.00 0.00 10 TRP A CA 11
ATOM 7105 C C . TRP A 1 10 ? 62.685 57.055 -1.526 1.00 0.00 10 TRP A C 11
ATOM 7106 O O . TRP A 1 10 ? 61.538 57.336 -1.807 1.00 0.00 10 TRP A O 11
ATOM 7127 N N . GLY A 1 11 ? 63.200 57.384 -0.372 1.00 0.00 11 GLY A N 11
ATOM 7128 C CA . GLY A 1 11 ? 62.379 58.119 0.629 1.00 0.00 11 GLY A CA 11
ATOM 7129 C C . GLY A 1 11 ? 62.052 57.191 1.796 1.00 0.00 11 GLY A C 11
ATOM 7130 O O . GLY A 1 11 ? 61.804 56.015 1.618 1.00 0.00 11 GLY A O 11
ATOM 7134 N N . LYS A 1 12 ? 62.052 57.714 2.988 1.00 0.00 12 LYS A N 11
ATOM 7135 C CA . LYS A 1 12 ? 61.742 56.868 4.177 1.00 0.00 12 LYS A CA 11
ATOM 7136 C C . LYS A 1 12 ? 60.591 55.911 3.855 1.00 0.00 12 LYS A C 11
ATOM 7137 O O . LYS A 1 12 ? 59.876 56.087 2.889 1.00 0.00 12 LYS A O 11
ATOM 7156 N N . CYS A 1 13 ? 60.410 54.895 4.653 1.00 0.00 13 CYS A N 11
ATOM 7157 C CA . CYS A 1 13 ? 59.311 53.926 4.381 1.00 0.00 13 CYS A CA 11
ATOM 7158 C C . CYS A 1 13 ? 58.056 54.287 5.175 1.00 0.00 13 CYS A C 11
ATOM 7159 O O . CYS A 1 13 ? 58.123 54.863 6.243 1.00 0.00 13 CYS A O 11
ATOM 7166 N N . LEU A 1 14 ? 56.910 53.939 4.660 1.00 0.00 14 LEU A N 11
ATOM 7167 C CA . LEU A 1 14 ? 55.641 54.242 5.373 1.00 0.00 14 LEU A CA 11
ATOM 7168 C C . LEU A 1 14 ? 54.999 52.946 5.870 1.00 0.00 14 LEU A C 11
ATOM 7169 O O . LEU A 1 14 ? 54.335 52.915 6.887 1.00 0.00 14 LEU A O 11
ATOM 7185 N N . ILE A 1 15 ? 55.194 51.878 5.152 1.00 0.00 15 ILE A N 11
ATOM 7186 C CA . ILE A 1 15 ? 54.600 50.572 5.567 1.00 0.00 15 ILE A CA 11
ATOM 7187 C C . ILE A 1 15 ? 55.708 49.541 5.800 1.00 0.00 15 ILE A C 11
ATOM 7188 O O . ILE A 1 15 ? 56.790 49.868 6.247 1.00 0.00 15 ILE A O 11
ATOM 7204 N N . ASP A 1 16 ? 55.449 48.298 5.495 1.00 0.00 16 ASP A N 11
ATOM 7205 C CA . ASP A 1 16 ? 56.486 47.246 5.690 1.00 0.00 16 ASP A CA 11
ATOM 7206 C C . ASP A 1 16 ? 56.869 46.646 4.335 1.00 0.00 16 ASP A C 11
ATOM 7207 O O . ASP A 1 16 ? 57.929 46.075 4.172 1.00 0.00 16 ASP A O 11
ATOM 7216 N N . THR A 1 17 ? 56.012 46.784 3.360 1.00 0.00 17 THR A N 11
ATOM 7217 C CA . THR A 1 17 ? 56.316 46.240 2.010 1.00 0.00 17 THR A CA 11
ATOM 7218 C C . THR A 1 17 ? 56.576 47.395 1.042 1.00 0.00 17 THR A C 11
ATOM 7219 O O . THR A 1 17 ? 57.267 47.245 0.054 1.00 0.00 17 THR A O 11
ATOM 7230 N N . THR A 1 18 ? 56.033 48.551 1.327 1.00 0.00 18 THR A N 11
ATOM 7231 C CA . THR A 1 18 ? 56.259 49.719 0.430 1.00 0.00 18 THR A CA 11
ATOM 7232 C C . THR A 1 18 ? 57.715 49.730 -0.027 1.00 0.00 18 THR A C 11
ATOM 7233 O O . THR A 1 18 ? 58.008 49.698 -1.206 1.00 0.00 18 THR A O 11
ATOM 7244 N N . CYS A 1 19 ? 58.633 49.752 0.899 1.00 0.00 19 CYS A N 11
ATOM 7245 C CA . CYS A 1 19 ? 60.069 49.739 0.514 1.00 0.00 19 CYS A CA 11
ATOM 7246 C C . CYS A 1 19 ? 60.353 48.483 -0.315 1.00 0.00 19 CYS A C 11
ATOM 7247 O O . CYS A 1 19 ? 60.886 48.545 -1.407 1.00 0.00 19 CYS A O 11
ATOM 7254 N N . ALA A 1 20 ? 59.987 47.344 0.206 1.00 0.00 20 ALA A N 11
ATOM 7255 C CA . ALA A 1 20 ? 60.213 46.061 -0.521 1.00 0.00 20 ALA A CA 11
ATOM 7256 C C . ALA A 1 20 ? 59.746 46.176 -1.976 1.00 0.00 20 ALA A C 11
ATOM 7257 O O . ALA A 1 20 ? 60.409 45.720 -2.886 1.00 0.00 20 ALA A O 11
ATOM 7264 N N . HIS A 1 21 ? 58.611 46.779 -2.203 1.00 0.00 21 HIS A N 11
ATOM 7265 C CA . HIS A 1 21 ? 58.109 46.917 -3.601 1.00 0.00 21 HIS A CA 11
ATOM 7266 C C . HIS A 1 21 ? 59.191 47.545 -4.478 1.00 0.00 21 HIS A C 11
ATOM 7267 O O . HIS A 1 21 ? 59.657 46.952 -5.431 1.00 0.00 21 HIS A O 11
ATOM 7281 N N . SER A 1 22 ? 59.602 48.737 -4.154 1.00 0.00 22 SER A N 11
ATOM 7282 C CA . SER A 1 22 ? 60.664 49.402 -4.956 1.00 0.00 22 SER A CA 11
ATOM 7283 C C . SER A 1 22 ? 61.876 48.477 -5.071 1.00 0.00 22 SER A C 11
ATOM 7284 O O . SER A 1 22 ? 62.522 48.404 -6.098 1.00 0.00 22 SER A O 11
ATOM 7292 N N . CYS A 1 23 ? 62.184 47.768 -4.022 1.00 0.00 23 CYS A N 11
ATOM 7293 C CA . CYS A 1 23 ? 63.350 46.841 -4.059 1.00 0.00 23 CYS A CA 11
ATOM 7294 C C . CYS A 1 23 ? 63.154 45.781 -5.138 1.00 0.00 23 CYS A C 11
ATOM 7295 O O . CYS A 1 23 ? 63.932 45.670 -6.065 1.00 0.00 23 CYS A O 11
ATOM 7302 N N . LYS A 1 24 ? 62.119 45.000 -5.025 1.00 0.00 24 LYS A N 11
ATOM 7303 C CA . LYS A 1 24 ? 61.874 43.948 -6.044 1.00 0.00 24 LYS A CA 11
ATOM 7304 C C . LYS A 1 24 ? 61.956 44.558 -7.438 1.00 0.00 24 LYS A C 11
ATOM 7305 O O . LYS A 1 24 ? 62.792 44.184 -8.240 1.00 0.00 24 LYS A O 11
ATOM 7324 N N . ASN A 1 25 ? 61.096 45.504 -7.720 1.00 0.00 25 ASN A N 11
ATOM 7325 C CA . ASN A 1 25 ? 61.101 46.164 -9.057 1.00 0.00 25 ASN A CA 11
ATOM 7326 C C . ASN A 1 25 ? 62.524 46.568 -9.442 1.00 0.00 25 ASN A C 11
ATOM 7327 O O . ASN A 1 25 ? 62.886 46.576 -10.601 1.00 0.00 25 ASN A O 11
ATOM 7338 N N . ARG A 1 26 ? 63.337 46.893 -8.478 1.00 0.00 26 ARG A N 11
ATOM 7339 C CA . ARG A 1 26 ? 64.736 47.280 -8.793 1.00 0.00 26 ARG A CA 11
ATOM 7340 C C . ARG A 1 26 ? 65.530 46.021 -9.108 1.00 0.00 26 ARG A C 11
ATOM 7341 O O . ARG A 1 26 ? 66.557 46.057 -9.756 1.00 0.00 26 ARG A O 11
ATOM 7362 N N . GLY A 1 27 ? 65.049 44.902 -8.647 1.00 0.00 27 GLY A N 11
ATOM 7363 C CA . GLY A 1 27 ? 65.754 43.623 -8.905 1.00 0.00 27 GLY A CA 11
ATOM 7364 C C . GLY A 1 27 ? 66.139 42.995 -7.570 1.00 0.00 27 GLY A C 11
ATOM 7365 O O . GLY A 1 27 ? 67.209 42.441 -7.417 1.00 0.00 27 GLY A O 11
ATOM 7369 N N . TYR A 1 28 ? 65.277 43.089 -6.595 1.00 0.00 28 TYR A N 11
ATOM 7370 C CA . TYR A 1 28 ? 65.604 42.505 -5.260 1.00 0.00 28 TYR A CA 11
ATOM 7371 C C . TYR A 1 28 ? 64.521 41.524 -4.818 1.00 0.00 28 TYR A C 11
ATOM 7372 O O . TYR A 1 28 ? 63.453 41.460 -5.392 1.00 0.00 28 TYR A O 11
ATOM 7390 N N . ILE A 1 29 ? 64.783 40.767 -3.790 1.00 0.00 29 ILE A N 11
ATOM 7391 C CA . ILE A 1 29 ? 63.758 39.807 -3.303 1.00 0.00 29 ILE A CA 11
ATOM 7392 C C . ILE A 1 29 ? 62.717 40.576 -2.515 1.00 0.00 29 ILE A C 11
ATOM 7393 O O . ILE A 1 29 ? 61.561 40.210 -2.441 1.00 0.00 29 ILE A O 11
ATOM 7409 N N . GLY A 1 30 ? 63.139 41.651 -1.928 1.00 0.00 30 GLY A N 11
ATOM 7410 C CA . GLY A 1 30 ? 62.199 42.485 -1.128 1.00 0.00 30 GLY A CA 11
ATOM 7411 C C . GLY A 1 30 ? 62.957 43.649 -0.494 1.00 0.00 30 GLY A C 11
ATOM 7412 O O . GLY A 1 30 ? 64.022 44.027 -0.940 1.00 0.00 30 GLY A O 11
ATOM 7416 N N . GLY A 1 31 ? 62.417 44.222 0.544 1.00 0.00 31 GLY A N 11
ATOM 7417 C CA . GLY A 1 31 ? 63.108 45.361 1.208 1.00 0.00 31 GLY A CA 11
ATOM 7418 C C . GLY A 1 31 ? 62.556 45.547 2.617 1.00 0.00 31 GLY A C 11
ATOM 7419 O O . GLY A 1 31 ? 61.665 44.841 3.044 1.00 0.00 31 GLY A O 11
ATOM 7423 N N . ASN A 1 32 ? 63.075 46.497 3.344 1.00 0.00 32 ASN A N 11
ATOM 7424 C CA . ASN A 1 32 ? 62.568 46.725 4.723 1.00 0.00 32 ASN A CA 11
ATOM 7425 C C . ASN A 1 32 ? 62.545 48.212 5.057 1.00 0.00 32 ASN A C 11
ATOM 7426 O O . ASN A 1 32 ? 63.153 49.031 4.396 1.00 0.00 32 ASN A O 11
ATOM 7437 N N . CYS A 1 33 ? 61.851 48.546 6.098 1.00 0.00 33 CYS A N 11
ATOM 7438 C CA . CYS A 1 33 ? 61.767 49.963 6.536 1.00 0.00 33 CYS A CA 11
ATOM 7439 C C . CYS A 1 33 ? 62.557 50.132 7.834 1.00 0.00 33 CYS A C 11
ATOM 7440 O O . CYS A 1 33 ? 62.195 49.598 8.864 1.00 0.00 33 CYS A O 11
ATOM 7447 N N . LYS A 1 34 ? 63.639 50.855 7.795 1.00 0.00 34 LYS A N 11
ATOM 7448 C CA . LYS A 1 34 ? 64.453 51.036 9.029 1.00 0.00 34 LYS A CA 11
ATOM 7449 C C . LYS A 1 34 ? 63.814 52.089 9.936 1.00 0.00 34 LYS A C 11
ATOM 7450 O O . LYS A 1 34 ? 63.655 53.232 9.560 1.00 0.00 34 LYS A O 11
ATOM 7469 N N . GLY A 1 35 ? 63.446 51.711 11.130 1.00 0.00 35 GLY A N 11
ATOM 7470 C CA . GLY A 1 35 ? 62.820 52.690 12.062 1.00 0.00 35 GLY A CA 11
ATOM 7471 C C . GLY A 1 35 ? 63.906 53.582 12.661 1.00 0.00 35 GLY A C 11
ATOM 7472 O O . GLY A 1 35 ? 63.702 54.758 12.891 1.00 0.00 35 GLY A O 11
ATOM 7476 N N . MET A 1 36 ? 65.063 53.034 12.913 1.00 0.00 36 MET A N 11
ATOM 7477 C CA . MET A 1 36 ? 66.165 53.852 13.493 1.00 0.00 36 MET A CA 11
ATOM 7478 C C . MET A 1 36 ? 66.520 55.000 12.545 1.00 0.00 36 MET A C 11
ATOM 7479 O O . MET A 1 36 ? 67.112 55.985 12.940 1.00 0.00 36 MET A O 11
ATOM 7493 N N . THR A 1 37 ? 66.160 54.880 11.296 1.00 0.00 37 THR A N 11
ATOM 7494 C CA . THR A 1 37 ? 66.473 55.965 10.323 1.00 0.00 37 THR A CA 11
ATOM 7495 C C . THR A 1 37 ? 65.359 56.082 9.283 1.00 0.00 37 THR A C 11
ATOM 7496 O O . THR A 1 37 ? 65.539 56.660 8.230 1.00 0.00 37 THR A O 11
ATOM 7507 N N . ARG A 1 38 ? 64.207 55.539 9.574 1.00 0.00 38 ARG A N 11
ATOM 7508 C CA . ARG A 1 38 ? 63.075 55.618 8.606 1.00 0.00 38 ARG A CA 11
ATOM 7509 C C . ARG A 1 38 ? 63.601 55.529 7.171 1.00 0.00 38 ARG A C 11
ATOM 7510 O O . ARG A 1 38 ? 63.405 56.423 6.372 1.00 0.00 38 ARG A O 11
ATOM 7531 N N . THR A 1 39 ? 64.274 54.461 6.842 1.00 0.00 39 THR A N 11
ATOM 7532 C CA . THR A 1 39 ? 64.820 54.320 5.460 1.00 0.00 39 THR A CA 11
ATOM 7533 C C . THR A 1 39 ? 64.308 53.033 4.806 1.00 0.00 39 THR A C 11
ATOM 7534 O O . THR A 1 39 ? 63.823 52.136 5.465 1.00 0.00 39 THR A O 11
ATOM 7545 N N . CYS A 1 40 ? 64.408 52.946 3.507 1.00 0.00 40 CYS A N 11
ATOM 7546 C CA . CYS A 1 40 ? 63.926 51.733 2.790 1.00 0.00 40 CYS A CA 11
ATOM 7547 C C . CYS A 1 40 ? 65.087 50.788 2.473 1.00 0.00 40 CYS A C 11
ATOM 7548 O O . CYS A 1 40 ? 66.064 51.176 1.872 1.00 0.00 40 CYS A O 11
ATOM 7555 N N . TYR A 1 41 ? 64.976 49.544 2.845 1.00 0.00 41 TYR A N 11
ATOM 7556 C CA . TYR A 1 41 ? 66.063 48.575 2.530 1.00 0.00 41 TYR A CA 11
ATOM 7557 C C . TYR A 1 41 ? 65.592 47.625 1.428 1.00 0.00 41 TYR A C 11
ATOM 7558 O O . TYR A 1 41 ? 64.427 47.577 1.101 1.00 0.00 41 TYR A O 11
ATOM 7576 N N . CYS A 1 42 ? 66.474 46.857 0.856 1.00 0.00 42 CYS A N 11
ATOM 7577 C CA . CYS A 1 42 ? 66.030 45.917 -0.214 1.00 0.00 42 CYS A CA 11
ATOM 7578 C C . CYS A 1 42 ? 66.829 44.619 -0.164 1.00 0.00 42 CYS A C 11
ATOM 7579 O O . CYS A 1 42 ? 68.030 44.611 -0.343 1.00 0.00 42 CYS A O 11
ATOM 7586 N N . LEU A 1 43 ? 66.167 43.518 0.068 1.00 0.00 43 LEU A N 11
ATOM 7587 C CA . LEU A 1 43 ? 66.894 42.216 0.127 1.00 0.00 43 LEU A CA 11
ATOM 7588 C C . LEU A 1 43 ? 67.086 41.646 -1.274 1.00 0.00 43 LEU A C 11
ATOM 7589 O O . LEU A 1 43 ? 66.206 41.698 -2.112 1.00 0.00 43 LEU A O 11
ATOM 7605 N N . VAL A 1 44 ? 68.240 41.103 -1.519 1.00 0.00 44 VAL A N 11
ATOM 7606 C CA . VAL A 1 44 ? 68.544 40.516 -2.853 1.00 0.00 44 VAL A CA 11
ATOM 7607 C C . VAL A 1 44 ? 69.030 39.091 -2.685 1.00 0.00 44 VAL A C 11
ATOM 7608 O O . VAL A 1 44 ? 69.394 38.677 -1.609 1.00 0.00 44 VAL A O 11
ATOM 7621 N N . ASN A 1 45 ? 69.090 38.352 -3.746 1.00 0.00 45 ASN A N 11
ATOM 7622 C CA . ASN A 1 45 ? 69.602 36.976 -3.634 1.00 0.00 45 ASN A CA 11
ATOM 7623 C C . ASN A 1 45 ? 71.108 37.081 -3.513 1.00 0.00 45 ASN A C 11
ATOM 7624 O O . ASN A 1 45 ? 71.836 37.137 -4.484 1.00 0.00 45 ASN A O 11
ATOM 7635 N N . CYS A 1 46 ? 71.559 37.174 -2.302 1.00 0.00 46 CYS A N 11
ATOM 7636 C CA . CYS A 1 46 ? 73.004 37.355 -2.048 1.00 0.00 46 CYS A CA 11
ATOM 7637 C C . CYS A 1 46 ? 73.562 36.182 -1.235 1.00 0.00 46 CYS A C 11
ATOM 7638 O O . CYS A 1 46 ? 74.492 35.549 -1.708 1.00 0.00 46 CYS A O 11
ATOM 7646 N N . ARG A 1 1 ? 68.893 32.640 -0.794 1.00 0.00 1 ARG A N 12
ATOM 7647 C CA . ARG A 1 1 ? 69.311 33.687 0.184 1.00 0.00 1 ARG A CA 12
ATOM 7648 C C . ARG A 1 1 ? 69.067 35.078 -0.387 1.00 0.00 1 ARG A C 12
ATOM 7649 O O . ARG A 1 1 ? 68.781 35.241 -1.557 1.00 0.00 1 ARG A O 12
ATOM 7672 N N . THR A 1 2 ? 69.197 36.084 0.426 1.00 0.00 2 THR A N 12
ATOM 7673 C CA . THR A 1 2 ? 68.993 37.462 -0.076 1.00 0.00 2 THR A CA 12
ATOM 7674 C C . THR A 1 2 ? 69.885 38.449 0.660 1.00 0.00 2 THR A C 12
ATOM 7675 O O . THR A 1 2 ? 70.309 38.221 1.775 1.00 0.00 2 THR A O 12
ATOM 7686 N N . CYS A 1 3 ? 70.122 39.571 0.055 1.00 0.00 3 CYS A N 12
ATOM 7687 C CA . CYS A 1 3 ? 70.931 40.619 0.723 1.00 0.00 3 CYS A CA 12
ATOM 7688 C C . CYS A 1 3 ? 70.174 41.936 0.648 1.00 0.00 3 CYS A C 12
ATOM 7689 O O . CYS A 1 3 ? 69.558 42.257 -0.347 1.00 0.00 3 CYS A O 12
ATOM 7696 N N . MET A 1 4 ? 70.201 42.683 1.700 1.00 0.00 4 MET A N 12
ATOM 7697 C CA . MET A 1 4 ? 69.458 43.974 1.719 1.00 0.00 4 MET A CA 12
ATOM 7698 C C . MET A 1 4 ? 70.401 45.167 1.670 1.00 0.00 4 MET A C 12
ATOM 7699 O O . MET A 1 4 ? 71.487 45.154 2.214 1.00 0.00 4 MET A O 12
ATOM 7713 N N . ILE A 1 5 ? 69.967 46.202 1.018 1.00 0.00 5 ILE A N 12
ATOM 7714 C CA . ILE A 1 5 ? 70.788 47.432 0.906 1.00 0.00 5 ILE A CA 12
ATOM 7715 C C . ILE A 1 5 ? 70.008 48.600 1.501 1.00 0.00 5 ILE A C 12
ATOM 7716 O O . ILE A 1 5 ? 68.898 48.445 1.964 1.00 0.00 5 ILE A O 12
ATOM 7732 N N . LYS A 1 6 ? 70.582 49.760 1.490 1.00 0.00 6 LYS A N 12
ATOM 7733 C CA . LYS A 1 6 ? 69.879 50.950 2.056 1.00 0.00 6 LYS A CA 12
ATOM 7734 C C . LYS A 1 6 ? 69.350 51.839 0.932 1.00 0.00 6 LYS A C 12
ATOM 7735 O O . LYS A 1 6 ? 70.108 52.473 0.224 1.00 0.00 6 LYS A O 12
ATOM 7754 N N . LYS A 1 7 ? 68.056 51.904 0.764 1.00 0.00 7 LYS A N 12
ATOM 7755 C CA . LYS A 1 7 ? 67.502 52.769 -0.313 1.00 0.00 7 LYS A CA 12
ATOM 7756 C C . LYS A 1 7 ? 67.021 54.083 0.284 1.00 0.00 7 LYS A C 12
ATOM 7757 O O . LYS A 1 7 ? 65.888 54.489 0.118 1.00 0.00 7 LYS A O 12
ATOM 7776 N N . GLU A 1 8 ? 67.893 54.745 0.977 1.00 0.00 8 GLU A N 12
ATOM 7777 C CA . GLU A 1 8 ? 67.531 56.046 1.602 1.00 0.00 8 GLU A CA 12
ATOM 7778 C C . GLU A 1 8 ? 67.165 57.067 0.520 1.00 0.00 8 GLU A C 12
ATOM 7779 O O . GLU A 1 8 ? 66.418 57.996 0.754 1.00 0.00 8 GLU A O 12
ATOM 7791 N N . GLY A 1 9 ? 67.687 56.899 -0.664 1.00 0.00 9 GLY A N 12
ATOM 7792 C CA . GLY A 1 9 ? 67.373 57.855 -1.763 1.00 0.00 9 GLY A CA 12
ATOM 7793 C C . GLY A 1 9 ? 65.892 57.758 -2.121 1.00 0.00 9 GLY A C 12
ATOM 7794 O O . GLY A 1 9 ? 65.372 58.559 -2.873 1.00 0.00 9 GLY A O 12
ATOM 7798 N N . TRP A 1 10 ? 65.208 56.782 -1.595 1.00 0.00 10 TRP A N 12
ATOM 7799 C CA . TRP A 1 10 ? 63.760 56.634 -1.912 1.00 0.00 10 TRP A CA 12
ATOM 7800 C C . TRP A 1 10 ? 62.908 57.332 -0.848 1.00 0.00 10 TRP A C 12
ATOM 7801 O O . TRP A 1 10 ? 61.773 57.693 -1.087 1.00 0.00 10 TRP A O 12
ATOM 7822 N N . GLY A 1 11 ? 63.448 57.526 0.324 1.00 0.00 11 GLY A N 12
ATOM 7823 C CA . GLY A 1 11 ? 62.672 58.202 1.400 1.00 0.00 11 GLY A CA 12
ATOM 7824 C C . GLY A 1 11 ? 62.303 57.187 2.480 1.00 0.00 11 GLY A C 12
ATOM 7825 O O . GLY A 1 11 ? 61.976 56.052 2.196 1.00 0.00 11 GLY A O 12
ATOM 7829 N N . LYS A 1 12 ? 62.357 57.593 3.716 1.00 0.00 12 LYS A N 12
ATOM 7830 C CA . LYS A 1 12 ? 62.010 56.662 4.830 1.00 0.00 12 LYS A CA 12
ATOM 7831 C C . LYS A 1 12 ? 60.823 55.779 4.437 1.00 0.00 12 LYS A C 12
ATOM 7832 O O . LYS A 1 12 ? 60.087 56.083 3.519 1.00 0.00 12 LYS A O 12
ATOM 7851 N N . CYS A 1 13 ? 60.632 54.687 5.124 1.00 0.00 13 CYS A N 12
ATOM 7852 C CA . CYS A 1 13 ? 59.495 53.782 4.789 1.00 0.00 13 CYS A CA 12
ATOM 7853 C C . CYS A 1 13 ? 58.348 53.969 5.781 1.00 0.00 13 CYS A C 12
ATOM 7854 O O . CYS A 1 13 ? 58.543 54.374 6.910 1.00 0.00 13 CYS A O 12
ATOM 7861 N N . LEU A 1 14 ? 57.151 53.670 5.363 1.00 0.00 14 LEU A N 12
ATOM 7862 C CA . LEU A 1 14 ? 55.978 53.819 6.268 1.00 0.00 14 LEU A CA 12
ATOM 7863 C C . LEU A 1 14 ? 55.488 52.446 6.723 1.00 0.00 14 LEU A C 12
ATOM 7864 O O . LEU A 1 14 ? 54.970 52.285 7.810 1.00 0.00 14 LEU A O 12
ATOM 7880 N N . ILE A 1 15 ? 55.646 51.456 5.893 1.00 0.00 15 ILE A N 12
ATOM 7881 C CA . ILE A 1 15 ? 55.188 50.083 6.269 1.00 0.00 15 ILE A CA 12
ATOM 7882 C C . ILE A 1 15 ? 56.377 49.130 6.355 1.00 0.00 15 ILE A C 12
ATOM 7883 O O . ILE A 1 15 ? 57.459 49.496 6.765 1.00 0.00 15 ILE A O 12
ATOM 7899 N N . ASP A 1 16 ? 56.172 47.910 5.952 1.00 0.00 16 ASP A N 12
ATOM 7900 C CA . ASP A 1 16 ? 57.267 46.907 5.973 1.00 0.00 16 ASP A CA 12
ATOM 7901 C C . ASP A 1 16 ? 57.501 46.412 4.548 1.00 0.00 16 ASP A C 12
ATOM 7902 O O . ASP A 1 16 ? 58.506 45.802 4.242 1.00 0.00 16 ASP A O 12
ATOM 7911 N N . THR A 1 17 ? 56.568 46.681 3.674 1.00 0.00 17 THR A N 12
ATOM 7912 C CA . THR A 1 17 ? 56.715 46.240 2.259 1.00 0.00 17 THR A CA 12
ATOM 7913 C C . THR A 1 17 ? 56.856 47.460 1.349 1.00 0.00 17 THR A C 12
ATOM 7914 O O . THR A 1 17 ? 57.500 47.404 0.320 1.00 0.00 17 THR A O 12
ATOM 7925 N N . THR A 1 18 ? 56.265 48.565 1.723 1.00 0.00 18 THR A N 12
ATOM 7926 C CA . THR A 1 18 ? 56.378 49.789 0.878 1.00 0.00 18 THR A CA 12
ATOM 7927 C C . THR A 1 18 ? 57.803 49.902 0.344 1.00 0.00 18 THR A C 12
ATOM 7928 O O . THR A 1 18 ? 58.026 50.060 -0.840 1.00 0.00 18 THR A O 12
ATOM 7939 N N . CYS A 1 19 ? 58.773 49.799 1.210 1.00 0.00 19 CYS A N 12
ATOM 7940 C CA . CYS A 1 19 ? 60.185 49.873 0.750 1.00 0.00 19 CYS A CA 12
ATOM 7941 C C . CYS A 1 19 ? 60.454 48.716 -0.214 1.00 0.00 19 CYS A C 12
ATOM 7942 O O . CYS A 1 19 ? 61.043 48.880 -1.265 1.00 0.00 19 CYS A O 12
ATOM 7949 N N . ALA A 1 20 ? 60.018 47.542 0.153 1.00 0.00 20 ALA A N 12
ATOM 7950 C CA . ALA A 1 20 ? 60.228 46.346 -0.710 1.00 0.00 20 ALA A CA 12
ATOM 7951 C C . ALA A 1 20 ? 59.724 46.607 -2.133 1.00 0.00 20 ALA A C 12
ATOM 7952 O O . ALA A 1 20 ? 60.357 46.236 -3.101 1.00 0.00 20 ALA A O 12
ATOM 7959 N N . HIS A 1 21 ? 58.590 47.241 -2.271 1.00 0.00 21 HIS A N 12
ATOM 7960 C CA . HIS A 1 21 ? 58.057 47.519 -3.636 1.00 0.00 21 HIS A CA 12
ATOM 7961 C C . HIS A 1 21 ? 59.142 48.177 -4.488 1.00 0.00 21 HIS A C 12
ATOM 7962 O O . HIS A 1 21 ? 59.530 47.670 -5.522 1.00 0.00 21 HIS A O 12
ATOM 7976 N N . SER A 1 22 ? 59.642 49.297 -4.051 1.00 0.00 22 SER A N 12
ATOM 7977 C CA . SER A 1 22 ? 60.712 49.988 -4.820 1.00 0.00 22 SER A CA 12
ATOM 7978 C C . SER A 1 22 ? 61.909 49.053 -4.994 1.00 0.00 22 SER A C 12
ATOM 7979 O O . SER A 1 22 ? 62.560 49.042 -6.020 1.00 0.00 22 SER A O 12
ATOM 7987 N N . CYS A 1 23 ? 62.202 48.267 -3.996 1.00 0.00 23 CYS A N 12
ATOM 7988 C CA . CYS A 1 23 ? 63.354 47.328 -4.096 1.00 0.00 23 CYS A CA 12
ATOM 7989 C C . CYS A 1 23 ? 63.134 46.336 -5.232 1.00 0.00 23 CYS A C 12
ATOM 7990 O O . CYS A 1 23 ? 63.897 46.276 -6.176 1.00 0.00 23 CYS A O 12
ATOM 7997 N N . LYS A 1 24 ? 62.093 45.558 -5.152 1.00 0.00 24 LYS A N 12
ATOM 7998 C CA . LYS A 1 24 ? 61.829 44.576 -6.233 1.00 0.00 24 LYS A CA 12
ATOM 7999 C C . LYS A 1 24 ? 61.877 45.283 -7.582 1.00 0.00 24 LYS A C 12
ATOM 8000 O O . LYS A 1 24 ? 62.692 44.967 -8.429 1.00 0.00 24 LYS A O 12
ATOM 8019 N N . ASN A 1 25 ? 61.012 46.246 -7.774 1.00 0.00 25 ASN A N 12
ATOM 8020 C CA . ASN A 1 25 ? 60.982 47.001 -9.059 1.00 0.00 25 ASN A CA 12
ATOM 8021 C C . ASN A 1 25 ? 62.394 47.422 -9.465 1.00 0.00 25 ASN A C 12
ATOM 8022 O O . ASN A 1 25 ? 62.706 47.538 -10.633 1.00 0.00 25 ASN A O 12
ATOM 8033 N N . ARG A 1 26 ? 63.255 47.640 -8.511 1.00 0.00 26 ARG A N 12
ATOM 8034 C CA . ARG A 1 26 ? 64.647 48.037 -8.847 1.00 0.00 26 ARG A CA 12
ATOM 8035 C C . ARG A 1 26 ? 65.427 46.793 -9.255 1.00 0.00 26 ARG A C 12
ATOM 8036 O O . ARG A 1 26 ? 66.420 46.862 -9.952 1.00 0.00 26 ARG A O 12
ATOM 8057 N N . GLY A 1 27 ? 64.975 45.651 -8.819 1.00 0.00 27 GLY A N 12
ATOM 8058 C CA . GLY A 1 27 ? 65.674 44.389 -9.170 1.00 0.00 27 GLY A CA 12
ATOM 8059 C C . GLY A 1 27 ? 66.031 43.643 -7.888 1.00 0.00 27 GLY A C 12
ATOM 8060 O O . GLY A 1 27 ? 67.067 43.017 -7.790 1.00 0.00 27 GLY A O 12
ATOM 8064 N N . TYR A 1 28 ? 65.184 43.712 -6.897 1.00 0.00 28 TYR A N 12
ATOM 8065 C CA . TYR A 1 28 ? 65.487 43.011 -5.613 1.00 0.00 28 TYR A CA 12
ATOM 8066 C C . TYR A 1 28 ? 64.361 42.048 -5.242 1.00 0.00 28 TYR A C 12
ATOM 8067 O O . TYR A 1 28 ? 63.296 42.066 -5.823 1.00 0.00 28 TYR A O 12
ATOM 8085 N N . ILE A 1 29 ? 64.581 41.217 -4.262 1.00 0.00 29 ILE A N 12
ATOM 8086 C CA . ILE A 1 29 ? 63.510 40.275 -3.843 1.00 0.00 29 ILE A CA 12
ATOM 8087 C C . ILE A 1 29 ? 62.505 41.043 -3.008 1.00 0.00 29 ILE A C 12
ATOM 8088 O O . ILE A 1 29 ? 61.330 40.736 -2.965 1.00 0.00 29 ILE A O 12
ATOM 8104 N N . GLY A 1 30 ? 62.980 42.050 -2.344 1.00 0.00 30 GLY A N 12
ATOM 8105 C CA . GLY A 1 30 ? 62.078 42.875 -1.492 1.00 0.00 30 GLY A CA 12
ATOM 8106 C C . GLY A 1 30 ? 62.885 43.974 -0.802 1.00 0.00 30 GLY A C 12
ATOM 8107 O O . GLY A 1 30 ? 63.942 44.362 -1.260 1.00 0.00 30 GLY A O 12
ATOM 8111 N N . GLY A 1 31 ? 62.397 44.478 0.297 1.00 0.00 31 GLY A N 12
ATOM 8112 C CA . GLY A 1 31 ? 63.139 45.550 1.013 1.00 0.00 31 GLY A CA 12
ATOM 8113 C C . GLY A 1 31 ? 62.670 45.621 2.463 1.00 0.00 31 GLY A C 12
ATOM 8114 O O . GLY A 1 31 ? 61.957 44.759 2.938 1.00 0.00 31 GLY A O 12
ATOM 8118 N N . ASN A 1 32 ? 63.065 46.641 3.174 1.00 0.00 32 ASN A N 12
ATOM 8119 C CA . ASN A 1 32 ? 62.638 46.757 4.594 1.00 0.00 32 ASN A CA 12
ATOM 8120 C C . ASN A 1 32 ? 62.331 48.207 4.956 1.00 0.00 32 ASN A C 12
ATOM 8121 O O . ASN A 1 32 ? 62.532 49.122 4.183 1.00 0.00 32 ASN A O 12
ATOM 8132 N N . CYS A 1 33 ? 61.852 48.405 6.142 1.00 0.00 33 CYS A N 12
ATOM 8133 C CA . CYS A 1 33 ? 61.521 49.774 6.617 1.00 0.00 33 CYS A CA 12
ATOM 8134 C C . CYS A 1 33 ? 62.060 49.955 8.037 1.00 0.00 33 CYS A C 12
ATOM 8135 O O . CYS A 1 33 ? 61.458 49.523 9.000 1.00 0.00 33 CYS A O 12
ATOM 8142 N N . LYS A 1 34 ? 63.200 50.573 8.172 1.00 0.00 34 LYS A N 12
ATOM 8143 C CA . LYS A 1 34 ? 63.790 50.761 9.527 1.00 0.00 34 LYS A CA 12
ATOM 8144 C C . LYS A 1 34 ? 63.117 51.927 10.254 1.00 0.00 34 LYS A C 12
ATOM 8145 O O . LYS A 1 34 ? 63.069 53.036 9.760 1.00 0.00 34 LYS A O 12
ATOM 8164 N N . GLY A 1 35 ? 62.604 51.684 11.429 1.00 0.00 35 GLY A N 12
ATOM 8165 C CA . GLY A 1 35 ? 61.942 52.777 12.194 1.00 0.00 35 GLY A CA 12
ATOM 8166 C C . GLY A 1 35 ? 63.007 53.587 12.935 1.00 0.00 35 GLY A C 12
ATOM 8167 O O . GLY A 1 35 ? 62.888 54.785 13.099 1.00 0.00 35 GLY A O 12
ATOM 8171 N N . MET A 1 36 ? 64.050 52.942 13.380 1.00 0.00 36 MET A N 12
ATOM 8172 C CA . MET A 1 36 ? 65.127 53.675 14.105 1.00 0.00 36 MET A CA 12
ATOM 8173 C C . MET A 1 36 ? 65.890 54.574 13.131 1.00 0.00 36 MET A C 12
ATOM 8174 O O . MET A 1 36 ? 66.393 55.618 13.496 1.00 0.00 36 MET A O 12
ATOM 8188 N N . THR A 1 37 ? 65.978 54.175 11.892 1.00 0.00 37 THR A N 12
ATOM 8189 C CA . THR A 1 37 ? 66.706 55.003 10.890 1.00 0.00 37 THR A CA 12
ATOM 8190 C C . THR A 1 37 ? 65.747 55.462 9.790 1.00 0.00 37 THR A C 12
ATOM 8191 O O . THR A 1 37 ? 66.128 56.166 8.876 1.00 0.00 37 THR A O 12
ATOM 8202 N N . ARG A 1 38 ? 64.506 55.072 9.873 1.00 0.00 38 ARG A N 12
ATOM 8203 C CA . ARG A 1 38 ? 63.525 55.491 8.833 1.00 0.00 38 ARG A CA 12
ATOM 8204 C C . ARG A 1 38 ? 64.156 55.381 7.443 1.00 0.00 38 ARG A C 12
ATOM 8205 O O . ARG A 1 38 ? 64.188 56.333 6.689 1.00 0.00 38 ARG A O 12
ATOM 8226 N N . THR A 1 39 ? 64.664 54.229 7.099 1.00 0.00 39 THR A N 12
ATOM 8227 C CA . THR A 1 39 ? 65.296 54.068 5.758 1.00 0.00 39 THR A CA 12
ATOM 8228 C C . THR A 1 39 ? 64.752 52.825 5.050 1.00 0.00 39 THR A C 12
ATOM 8229 O O . THR A 1 39 ? 64.404 51.841 5.672 1.00 0.00 39 THR A O 12
ATOM 8240 N N . CYS A 1 40 ? 64.673 52.872 3.750 1.00 0.00 40 CYS A N 12
ATOM 8241 C CA . CYS A 1 40 ? 64.149 51.711 2.978 1.00 0.00 40 CYS A CA 12
ATOM 8242 C C . CYS A 1 40 ? 65.291 50.789 2.548 1.00 0.00 40 CYS A C 12
ATOM 8243 O O . CYS A 1 40 ? 66.231 51.213 1.913 1.00 0.00 40 CYS A O 12
ATOM 8250 N N . TYR A 1 41 ? 65.206 49.528 2.864 1.00 0.00 41 TYR A N 12
ATOM 8251 C CA . TYR A 1 41 ? 66.281 48.589 2.438 1.00 0.00 41 TYR A CA 12
ATOM 8252 C C . TYR A 1 41 ? 65.746 47.680 1.330 1.00 0.00 41 TYR A C 12
ATOM 8253 O O . TYR A 1 41 ? 64.562 47.637 1.079 1.00 0.00 41 TYR A O 12
ATOM 8271 N N . CYS A 1 42 ? 66.594 46.956 0.659 1.00 0.00 42 CYS A N 12
ATOM 8272 C CA . CYS A 1 42 ? 66.090 46.071 -0.431 1.00 0.00 42 CYS A CA 12
ATOM 8273 C C . CYS A 1 42 ? 66.830 44.736 -0.444 1.00 0.00 42 CYS A C 12
ATOM 8274 O O . CYS A 1 42 ? 68.031 44.684 -0.610 1.00 0.00 42 CYS A O 12
ATOM 8281 N N . LEU A 1 43 ? 66.115 43.654 -0.283 1.00 0.00 43 LEU A N 12
ATOM 8282 C CA . LEU A 1 43 ? 66.783 42.320 -0.292 1.00 0.00 43 LEU A CA 12
ATOM 8283 C C . LEU A 1 43 ? 66.936 41.810 -1.721 1.00 0.00 43 LEU A C 12
ATOM 8284 O O . LEU A 1 43 ? 66.046 41.931 -2.541 1.00 0.00 43 LEU A O 12
ATOM 8300 N N . VAL A 1 44 ? 68.064 41.236 -2.007 1.00 0.00 44 VAL A N 12
ATOM 8301 C CA . VAL A 1 44 ? 68.328 40.697 -3.370 1.00 0.00 44 VAL A CA 12
ATOM 8302 C C . VAL A 1 44 ? 68.741 39.243 -3.269 1.00 0.00 44 VAL A C 12
ATOM 8303 O O . VAL A 1 44 ? 69.094 38.766 -2.217 1.00 0.00 44 VAL A O 12
ATOM 8316 N N . ASN A 1 45 ? 68.749 38.548 -4.360 1.00 0.00 45 ASN A N 12
ATOM 8317 C CA . ASN A 1 45 ? 69.186 37.143 -4.311 1.00 0.00 45 ASN A CA 12
ATOM 8318 C C . ASN A 1 45 ? 70.697 37.160 -4.208 1.00 0.00 45 ASN A C 12
ATOM 8319 O O . ASN A 1 45 ? 71.414 37.224 -5.187 1.00 0.00 45 ASN A O 12
ATOM 8330 N N . CYS A 1 46 ? 71.168 37.169 -3.002 1.00 0.00 46 CYS A N 12
ATOM 8331 C CA . CYS A 1 46 ? 72.624 37.261 -2.764 1.00 0.00 46 CYS A CA 12
ATOM 8332 C C . CYS A 1 46 ? 73.135 36.018 -2.027 1.00 0.00 46 CYS A C 12
ATOM 8333 O O . CYS A 1 46 ? 72.315 35.188 -1.670 1.00 0.00 46 CYS A O 12
ATOM 8341 N N . ARG A 1 1 ? 69.800 33.277 -1.097 1.00 0.00 1 ARG A N 13
ATOM 8342 C CA . ARG A 1 1 ? 70.704 34.278 -0.457 1.00 0.00 1 ARG A CA 13
ATOM 8343 C C . ARG A 1 1 ? 70.300 35.691 -0.855 1.00 0.00 1 ARG A C 13
ATOM 8344 O O . ARG A 1 1 ? 69.942 35.949 -1.987 1.00 0.00 1 ARG A O 13
ATOM 8367 N N . THR A 1 2 ? 70.376 36.616 0.056 1.00 0.00 2 THR A N 13
ATOM 8368 C CA . THR A 1 2 ? 70.017 38.007 -0.300 1.00 0.00 2 THR A CA 13
ATOM 8369 C C . THR A 1 2 ? 70.809 39.020 0.510 1.00 0.00 2 THR A C 13
ATOM 8370 O O . THR A 1 2 ? 71.242 38.764 1.617 1.00 0.00 2 THR A O 13
ATOM 8381 N N . CYS A 1 3 ? 70.942 40.191 -0.028 1.00 0.00 3 CYS A N 13
ATOM 8382 C CA . CYS A 1 3 ? 71.639 41.277 0.698 1.00 0.00 3 CYS A CA 13
ATOM 8383 C C . CYS A 1 3 ? 70.759 42.517 0.656 1.00 0.00 3 CYS A C 13
ATOM 8384 O O . CYS A 1 3 ? 70.128 42.812 -0.337 1.00 0.00 3 CYS A O 13
ATOM 8391 N N . MET A 1 4 ? 70.695 43.223 1.733 1.00 0.00 4 MET A N 13
ATOM 8392 C CA . MET A 1 4 ? 69.825 44.433 1.781 1.00 0.00 4 MET A CA 13
ATOM 8393 C C . MET A 1 4 ? 70.642 45.716 1.839 1.00 0.00 4 MET A C 13
ATOM 8394 O O . MET A 1 4 ? 71.734 45.763 2.368 1.00 0.00 4 MET A O 13
ATOM 8408 N N . ILE A 1 5 ? 70.094 46.761 1.292 1.00 0.00 5 ILE A N 13
ATOM 8409 C CA . ILE A 1 5 ? 70.785 48.073 1.289 1.00 0.00 5 ILE A CA 13
ATOM 8410 C C . ILE A 1 5 ? 69.850 49.125 1.878 1.00 0.00 5 ILE A C 13
ATOM 8411 O O . ILE A 1 5 ? 68.731 48.835 2.249 1.00 0.00 5 ILE A O 13
ATOM 8427 N N . LYS A 1 6 ? 70.302 50.337 1.960 1.00 0.00 6 LYS A N 13
ATOM 8428 C CA . LYS A 1 6 ? 69.445 51.422 2.524 1.00 0.00 6 LYS A CA 13
ATOM 8429 C C . LYS A 1 6 ? 68.850 52.269 1.398 1.00 0.00 6 LYS A C 13
ATOM 8430 O O . LYS A 1 6 ? 69.542 53.035 0.756 1.00 0.00 6 LYS A O 13
ATOM 8449 N N . LYS A 1 7 ? 67.572 52.149 1.157 1.00 0.00 7 LYS A N 13
ATOM 8450 C CA . LYS A 1 7 ? 66.950 52.963 0.076 1.00 0.00 7 LYS A CA 13
ATOM 8451 C C . LYS A 1 7 ? 66.336 54.222 0.672 1.00 0.00 7 LYS A C 13
ATOM 8452 O O . LYS A 1 7 ? 65.169 54.512 0.498 1.00 0.00 7 LYS A O 13
ATOM 8471 N N . GLU A 1 8 ? 67.131 54.968 1.373 1.00 0.00 8 GLU A N 13
ATOM 8472 C CA . GLU A 1 8 ? 66.633 56.225 1.998 1.00 0.00 8 GLU A CA 13
ATOM 8473 C C . GLU A 1 8 ? 66.195 57.215 0.914 1.00 0.00 8 GLU A C 13
ATOM 8474 O O . GLU A 1 8 ? 65.280 57.992 1.101 1.00 0.00 8 GLU A O 13
ATOM 8486 N N . GLY A 1 9 ? 66.844 57.190 -0.216 1.00 0.00 9 GLY A N 13
ATOM 8487 C CA . GLY A 1 9 ? 66.471 58.126 -1.314 1.00 0.00 9 GLY A CA 13
ATOM 8488 C C . GLY A 1 9 ? 65.003 57.923 -1.684 1.00 0.00 9 GLY A C 13
ATOM 8489 O O . GLY A 1 9 ? 64.404 58.739 -2.356 1.00 0.00 9 GLY A O 13
ATOM 8493 N N . TRP A 1 10 ? 64.420 56.838 -1.257 1.00 0.00 10 TRP A N 13
ATOM 8494 C CA . TRP A 1 10 ? 62.992 56.583 -1.593 1.00 0.00 10 TRP A CA 13
ATOM 8495 C C . TRP A 1 10 ? 62.076 57.164 -0.512 1.00 0.00 10 TRP A C 13
ATOM 8496 O O . TRP A 1 10 ? 60.930 57.480 -0.761 1.00 0.00 10 TRP A O 13
ATOM 8517 N N . GLY A 1 11 ? 62.574 57.308 0.686 1.00 0.00 11 GLY A N 13
ATOM 8518 C CA . GLY A 1 11 ? 61.734 57.869 1.780 1.00 0.00 11 GLY A CA 13
ATOM 8519 C C . GLY A 1 11 ? 61.487 56.796 2.838 1.00 0.00 11 GLY A C 13
ATOM 8520 O O . GLY A 1 11 ? 61.297 55.635 2.532 1.00 0.00 11 GLY A O 13
ATOM 8524 N N . LYS A 1 12 ? 61.490 57.178 4.083 1.00 0.00 12 LYS A N 13
ATOM 8525 C CA . LYS A 1 12 ? 61.256 56.189 5.174 1.00 0.00 12 LYS A CA 13
ATOM 8526 C C . LYS A 1 12 ? 60.121 55.234 4.790 1.00 0.00 12 LYS A C 13
ATOM 8527 O O . LYS A 1 12 ? 59.406 55.458 3.833 1.00 0.00 12 LYS A O 13
ATOM 8546 N N . CYS A 1 13 ? 59.952 54.170 5.526 1.00 0.00 13 CYS A N 13
ATOM 8547 C CA . CYS A 1 13 ? 58.866 53.202 5.199 1.00 0.00 13 CYS A CA 13
ATOM 8548 C C . CYS A 1 13 ? 57.914 53.041 6.383 1.00 0.00 13 CYS A C 13
ATOM 8549 O O . CYS A 1 13 ? 58.278 53.247 7.523 1.00 0.00 13 CYS A O 13
ATOM 8556 N N . LEU A 1 14 ? 56.694 52.675 6.114 1.00 0.00 14 LEU A N 13
ATOM 8557 C CA . LEU A 1 14 ? 55.703 52.498 7.208 1.00 0.00 14 LEU A CA 13
ATOM 8558 C C . LEU A 1 14 ? 55.292 51.031 7.323 1.00 0.00 14 LEU A C 13
ATOM 8559 O O . LEU A 1 14 ? 54.938 50.551 8.381 1.00 0.00 14 LEU A O 13
ATOM 8575 N N . ILE A 1 15 ? 55.326 50.321 6.234 1.00 0.00 15 ILE A N 13
ATOM 8576 C CA . ILE A 1 15 ? 54.925 48.880 6.268 1.00 0.00 15 ILE A CA 13
ATOM 8577 C C . ILE A 1 15 ? 56.158 47.976 6.210 1.00 0.00 15 ILE A C 13
ATOM 8578 O O . ILE A 1 15 ? 57.205 48.298 6.734 1.00 0.00 15 ILE A O 13
ATOM 8594 N N . ASP A 1 16 ? 56.034 46.846 5.569 1.00 0.00 16 ASP A N 13
ATOM 8595 C CA . ASP A 1 16 ? 57.189 45.911 5.457 1.00 0.00 16 ASP A CA 13
ATOM 8596 C C . ASP A 1 16 ? 57.476 45.629 3.981 1.00 0.00 16 ASP A C 13
ATOM 8597 O O . ASP A 1 16 ? 58.588 45.323 3.599 1.00 0.00 16 ASP A O 13
ATOM 8606 N N . THR A 1 17 ? 56.477 45.742 3.148 1.00 0.00 17 THR A N 13
ATOM 8607 C CA . THR A 1 17 ? 56.677 45.495 1.695 1.00 0.00 17 THR A CA 13
ATOM 8608 C C . THR A 1 17 ? 56.767 46.830 0.955 1.00 0.00 17 THR A C 13
ATOM 8609 O O . THR A 1 17 ? 57.431 46.945 -0.057 1.00 0.00 17 THR A O 13
ATOM 8620 N N . THR A 1 18 ? 56.109 47.843 1.458 1.00 0.00 18 THR A N 13
ATOM 8621 C CA . THR A 1 18 ? 56.167 49.174 0.788 1.00 0.00 18 THR A CA 13
ATOM 8622 C C . THR A 1 18 ? 57.590 49.432 0.297 1.00 0.00 18 THR A C 13
ATOM 8623 O O . THR A 1 18 ? 57.808 49.844 -0.825 1.00 0.00 18 THR A O 13
ATOM 8634 N N . CYS A 1 19 ? 58.561 49.174 1.129 1.00 0.00 19 CYS A N 13
ATOM 8635 C CA . CYS A 1 19 ? 59.973 49.383 0.711 1.00 0.00 19 CYS A CA 13
ATOM 8636 C C . CYS A 1 19 ? 60.377 48.285 -0.276 1.00 0.00 19 CYS A C 13
ATOM 8637 O O . CYS A 1 19 ? 60.945 48.543 -1.318 1.00 0.00 19 CYS A O 13
ATOM 8644 N N . ALA A 1 20 ? 60.084 47.057 0.057 1.00 0.00 20 ALA A N 13
ATOM 8645 C CA . ALA A 1 20 ? 60.441 45.920 -0.839 1.00 0.00 20 ALA A CA 13
ATOM 8646 C C . ALA A 1 20 ? 59.941 46.174 -2.266 1.00 0.00 20 ALA A C 13
ATOM 8647 O O . ALA A 1 20 ? 60.642 45.937 -3.229 1.00 0.00 20 ALA A O 13
ATOM 8654 N N . HIS A 1 21 ? 58.736 46.654 -2.410 1.00 0.00 21 HIS A N 13
ATOM 8655 C CA . HIS A 1 21 ? 58.202 46.921 -3.776 1.00 0.00 21 HIS A CA 13
ATOM 8656 C C . HIS A 1 21 ? 59.220 47.734 -4.573 1.00 0.00 21 HIS A C 13
ATOM 8657 O O . HIS A 1 21 ? 59.692 47.317 -5.613 1.00 0.00 21 HIS A O 13
ATOM 8671 N N . SER A 1 22 ? 59.569 48.887 -4.081 1.00 0.00 22 SER A N 13
ATOM 8672 C CA . SER A 1 22 ? 60.567 49.734 -4.790 1.00 0.00 22 SER A CA 13
ATOM 8673 C C . SER A 1 22 ? 61.874 48.958 -4.969 1.00 0.00 22 SER A C 13
ATOM 8674 O O . SER A 1 22 ? 62.538 49.062 -5.981 1.00 0.00 22 SER A O 13
ATOM 8682 N N . CYS A 1 23 ? 62.244 48.181 -3.989 1.00 0.00 23 CYS A N 13
ATOM 8683 C CA . CYS A 1 23 ? 63.506 47.392 -4.091 1.00 0.00 23 CYS A CA 13
ATOM 8684 C C . CYS A 1 23 ? 63.439 46.431 -5.273 1.00 0.00 23 CYS A C 13
ATOM 8685 O O . CYS A 1 23 ? 64.243 46.488 -6.182 1.00 0.00 23 CYS A O 13
ATOM 8692 N N . LYS A 1 24 ? 62.485 45.545 -5.268 1.00 0.00 24 LYS A N 13
ATOM 8693 C CA . LYS A 1 24 ? 62.367 44.580 -6.390 1.00 0.00 24 LYS A CA 13
ATOM 8694 C C . LYS A 1 24 ? 62.387 45.332 -7.717 1.00 0.00 24 LYS A C 13
ATOM 8695 O O . LYS A 1 24 ? 63.257 45.124 -8.542 1.00 0.00 24 LYS A O 13
ATOM 8714 N N . ASN A 1 25 ? 61.436 46.209 -7.915 1.00 0.00 25 ASN A N 13
ATOM 8715 C CA . ASN A 1 25 ? 61.378 46.994 -9.182 1.00 0.00 25 ASN A CA 13
ATOM 8716 C C . ASN A 1 25 ? 62.760 47.541 -9.535 1.00 0.00 25 ASN A C 13
ATOM 8717 O O . ASN A 1 25 ? 63.097 47.706 -10.691 1.00 0.00 25 ASN A O 13
ATOM 8728 N N . ARG A 1 26 ? 63.569 47.813 -8.550 1.00 0.00 26 ARG A N 13
ATOM 8729 C CA . ARG A 1 26 ? 64.932 48.336 -8.836 1.00 0.00 26 ARG A CA 13
ATOM 8730 C C . ARG A 1 26 ? 65.823 47.175 -9.253 1.00 0.00 26 ARG A C 13
ATOM 8731 O O . ARG A 1 26 ? 66.815 47.342 -9.935 1.00 0.00 26 ARG A O 13
ATOM 8752 N N . GLY A 1 27 ? 65.466 45.994 -8.840 1.00 0.00 27 GLY A N 13
ATOM 8753 C CA . GLY A 1 27 ? 66.274 44.802 -9.196 1.00 0.00 27 GLY A CA 13
ATOM 8754 C C . GLY A 1 27 ? 66.671 44.077 -7.914 1.00 0.00 27 GLY A C 13
ATOM 8755 O O . GLY A 1 27 ? 67.784 43.610 -7.770 1.00 0.00 27 GLY A O 13
ATOM 8759 N N . TYR A 1 28 ? 65.771 43.990 -6.974 1.00 0.00 28 TYR A N 13
ATOM 8760 C CA . TYR A 1 28 ? 66.104 43.304 -5.691 1.00 0.00 28 TYR A CA 13
ATOM 8761 C C . TYR A 1 28 ? 65.068 42.230 -5.371 1.00 0.00 28 TYR A C 13
ATOM 8762 O O . TYR A 1 28 ? 64.015 42.168 -5.971 1.00 0.00 28 TYR A O 13
ATOM 8780 N N . ILE A 1 29 ? 65.352 41.390 -4.419 1.00 0.00 29 ILE A N 13
ATOM 8781 C CA . ILE A 1 29 ? 64.370 40.337 -4.053 1.00 0.00 29 ILE A CA 13
ATOM 8782 C C . ILE A 1 29 ? 63.275 40.969 -3.218 1.00 0.00 29 ILE A C 13
ATOM 8783 O O . ILE A 1 29 ? 62.139 40.537 -3.208 1.00 0.00 29 ILE A O 13
ATOM 8799 N N . GLY A 1 30 ? 63.626 42.000 -2.516 1.00 0.00 30 GLY A N 13
ATOM 8800 C CA . GLY A 1 30 ? 62.621 42.694 -1.661 1.00 0.00 30 GLY A CA 13
ATOM 8801 C C . GLY A 1 30 ? 63.285 43.847 -0.909 1.00 0.00 30 GLY A C 13
ATOM 8802 O O . GLY A 1 30 ? 64.304 44.365 -1.319 1.00 0.00 30 GLY A O 13
ATOM 8806 N N . GLY A 1 31 ? 62.712 44.254 0.191 1.00 0.00 31 GLY A N 13
ATOM 8807 C CA . GLY A 1 31 ? 63.307 45.375 0.969 1.00 0.00 31 GLY A CA 13
ATOM 8808 C C . GLY A 1 31 ? 62.776 45.350 2.402 1.00 0.00 31 GLY A C 13
ATOM 8809 O O . GLY A 1 31 ? 62.186 44.382 2.838 1.00 0.00 31 GLY A O 13
ATOM 8813 N N . ASN A 1 32 ? 62.981 46.408 3.140 1.00 0.00 32 ASN A N 13
ATOM 8814 C CA . ASN A 1 32 ? 62.485 46.435 4.545 1.00 0.00 32 ASN A CA 13
ATOM 8815 C C . ASN A 1 32 ? 62.065 47.848 4.948 1.00 0.00 32 ASN A C 13
ATOM 8816 O O . ASN A 1 32 ? 62.216 48.800 4.209 1.00 0.00 32 ASN A O 13
ATOM 8827 N N . CYS A 1 33 ? 61.548 47.974 6.132 1.00 0.00 33 CYS A N 13
ATOM 8828 C CA . CYS A 1 33 ? 61.109 49.302 6.640 1.00 0.00 33 CYS A CA 13
ATOM 8829 C C . CYS A 1 33 ? 61.575 49.472 8.088 1.00 0.00 33 CYS A C 13
ATOM 8830 O O . CYS A 1 33 ? 60.948 48.989 9.010 1.00 0.00 33 CYS A O 13
ATOM 8837 N N . LYS A 1 34 ? 62.673 50.144 8.298 1.00 0.00 34 LYS A N 13
ATOM 8838 C CA . LYS A 1 34 ? 63.173 50.325 9.691 1.00 0.00 34 LYS A CA 13
ATOM 8839 C C . LYS A 1 34 ? 62.399 51.443 10.396 1.00 0.00 34 LYS A C 13
ATOM 8840 O O . LYS A 1 34 ? 62.240 52.527 9.872 1.00 0.00 34 LYS A O 13
ATOM 8859 N N . GLY A 1 35 ? 61.917 51.184 11.581 1.00 0.00 35 GLY A N 13
ATOM 8860 C CA . GLY A 1 35 ? 61.152 52.228 12.321 1.00 0.00 35 GLY A CA 13
ATOM 8861 C C . GLY A 1 35 ? 62.126 53.194 12.998 1.00 0.00 35 GLY A C 13
ATOM 8862 O O . GLY A 1 35 ? 62.089 54.387 12.769 1.00 0.00 35 GLY A O 13
ATOM 8866 N N . MET A 1 36 ? 62.998 52.692 13.829 1.00 0.00 36 MET A N 13
ATOM 8867 C CA . MET A 1 36 ? 63.972 53.589 14.515 1.00 0.00 36 MET A CA 13
ATOM 8868 C C . MET A 1 36 ? 64.879 54.265 13.484 1.00 0.00 36 MET A C 13
ATOM 8869 O O . MET A 1 36 ? 65.598 55.195 13.790 1.00 0.00 36 MET A O 13
ATOM 8883 N N . THR A 1 37 ? 64.847 53.805 12.264 1.00 0.00 37 THR A N 13
ATOM 8884 C CA . THR A 1 37 ? 65.704 54.421 11.211 1.00 0.00 37 THR A CA 13
ATOM 8885 C C . THR A 1 37 ? 64.831 55.017 10.105 1.00 0.00 37 THR A C 13
ATOM 8886 O O . THR A 1 37 ? 65.292 55.783 9.282 1.00 0.00 37 THR A O 13
ATOM 8897 N N . ARG A 1 38 ? 63.573 54.673 10.080 1.00 0.00 38 ARG A N 13
ATOM 8898 C CA . ARG A 1 38 ? 62.673 55.224 9.026 1.00 0.00 38 ARG A CA 13
ATOM 8899 C C . ARG A 1 38 ? 63.373 55.186 7.667 1.00 0.00 38 ARG A C 13
ATOM 8900 O O . ARG A 1 38 ? 63.498 56.189 6.994 1.00 0.00 38 ARG A O 13
ATOM 8921 N N . THR A 1 39 ? 63.833 54.036 7.258 1.00 0.00 39 THR A N 13
ATOM 8922 C CA . THR A 1 39 ? 64.526 53.940 5.943 1.00 0.00 39 THR A CA 13
ATOM 8923 C C . THR A 1 39 ? 64.107 52.664 5.208 1.00 0.00 39 THR A C 13
ATOM 8924 O O . THR A 1 39 ? 63.824 51.649 5.812 1.00 0.00 39 THR A O 13
ATOM 8935 N N . CYS A 1 40 ? 64.060 52.719 3.907 1.00 0.00 40 CYS A N 13
ATOM 8936 C CA . CYS A 1 40 ? 63.655 51.527 3.113 1.00 0.00 40 CYS A CA 13
ATOM 8937 C C . CYS A 1 40 ? 64.882 50.709 2.708 1.00 0.00 40 CYS A C 13
ATOM 8938 O O . CYS A 1 40 ? 65.777 51.207 2.064 1.00 0.00 40 CYS A O 13
ATOM 8945 N N . TYR A 1 41 ? 64.923 49.453 3.053 1.00 0.00 41 TYR A N 13
ATOM 8946 C CA . TYR A 1 41 ? 66.091 48.620 2.649 1.00 0.00 41 TYR A CA 13
ATOM 8947 C C . TYR A 1 41 ? 65.690 47.720 1.480 1.00 0.00 41 TYR A C 13
ATOM 8948 O O . TYR A 1 41 ? 64.526 47.532 1.211 1.00 0.00 41 TYR A O 13
ATOM 8966 N N . CYS A 1 42 ? 66.633 47.163 0.776 1.00 0.00 42 CYS A N 13
ATOM 8967 C CA . CYS A 1 42 ? 66.259 46.285 -0.372 1.00 0.00 42 CYS A CA 13
ATOM 8968 C C . CYS A 1 42 ? 67.139 45.037 -0.418 1.00 0.00 42 CYS A C 13
ATOM 8969 O O . CYS A 1 42 ? 68.345 45.122 -0.526 1.00 0.00 42 CYS A O 13
ATOM 8976 N N . LEU A 1 43 ? 66.539 43.877 -0.344 1.00 0.00 43 LEU A N 13
ATOM 8977 C CA . LEU A 1 43 ? 67.347 42.621 -0.385 1.00 0.00 43 LEU A CA 13
ATOM 8978 C C . LEU A 1 43 ? 67.570 42.170 -1.825 1.00 0.00 43 LEU A C 13
ATOM 8979 O O . LEU A 1 43 ? 66.689 42.237 -2.660 1.00 0.00 43 LEU A O 13
ATOM 8995 N N . VAL A 1 44 ? 68.751 41.706 -2.103 1.00 0.00 44 VAL A N 13
ATOM 8996 C CA . VAL A 1 44 ? 69.091 41.233 -3.475 1.00 0.00 44 VAL A CA 13
ATOM 8997 C C . VAL A 1 44 ? 69.627 39.818 -3.408 1.00 0.00 44 VAL A C 13
ATOM 8998 O O . VAL A 1 44 ? 69.980 39.334 -2.361 1.00 0.00 44 VAL A O 13
ATOM 9011 N N . ASN A 1 45 ? 69.740 39.168 -4.522 1.00 0.00 45 ASN A N 13
ATOM 9012 C CA . ASN A 1 45 ? 70.301 37.806 -4.504 1.00 0.00 45 ASN A CA 13
ATOM 9013 C C . ASN A 1 45 ? 71.799 37.954 -4.337 1.00 0.00 45 ASN A C 13
ATOM 9014 O O . ASN A 1 45 ? 72.543 38.131 -5.280 1.00 0.00 45 ASN A O 13
ATOM 9025 N N . CYS A 1 46 ? 72.222 37.945 -3.113 1.00 0.00 46 CYS A N 13
ATOM 9026 C CA . CYS A 1 46 ? 73.654 38.153 -2.809 1.00 0.00 46 CYS A CA 13
ATOM 9027 C C . CYS A 1 46 ? 74.238 36.937 -2.082 1.00 0.00 46 CYS A C 13
ATOM 9028 O O . CYS A 1 46 ? 73.797 36.664 -0.977 1.00 0.00 46 CYS A O 13
ATOM 9036 N N . ARG A 1 1 ? 68.358 32.553 -1.354 1.00 0.00 1 ARG A N 14
ATOM 9037 C CA . ARG A 1 1 ? 68.757 33.480 -0.254 1.00 0.00 1 ARG A CA 14
ATOM 9038 C C . ARG A 1 1 ? 68.652 34.928 -0.716 1.00 0.00 1 ARG A C 14
ATOM 9039 O O . ARG A 1 1 ? 68.505 35.209 -1.889 1.00 0.00 1 ARG A O 14
ATOM 9062 N N . THR A 1 2 ? 68.748 35.852 0.196 1.00 0.00 2 THR A N 14
ATOM 9063 C CA . THR A 1 2 ? 68.675 37.278 -0.196 1.00 0.00 2 THR A CA 14
ATOM 9064 C C . THR A 1 2 ? 69.440 38.157 0.781 1.00 0.00 2 THR A C 14
ATOM 9065 O O . THR A 1 2 ? 69.652 37.808 1.926 1.00 0.00 2 THR A O 14
ATOM 9076 N N . CYS A 1 3 ? 69.808 39.321 0.342 1.00 0.00 3 CYS A N 14
ATOM 9077 C CA . CYS A 1 3 ? 70.507 40.267 1.244 1.00 0.00 3 CYS A CA 14
ATOM 9078 C C . CYS A 1 3 ? 69.809 41.617 1.175 1.00 0.00 3 CYS A C 14
ATOM 9079 O O . CYS A 1 3 ? 69.403 42.070 0.125 1.00 0.00 3 CYS A O 14
ATOM 9086 N N . MET A 1 4 ? 69.656 42.247 2.292 1.00 0.00 4 MET A N 14
ATOM 9087 C CA . MET A 1 4 ? 68.959 43.565 2.324 1.00 0.00 4 MET A CA 14
ATOM 9088 C C . MET A 1 4 ? 69.919 44.692 2.669 1.00 0.00 4 MET A C 14
ATOM 9089 O O . MET A 1 4 ? 70.839 44.539 3.448 1.00 0.00 4 MET A O 14
ATOM 9103 N N . ILE A 1 5 ? 69.694 45.829 2.086 1.00 0.00 5 ILE A N 14
ATOM 9104 C CA . ILE A 1 5 ? 70.563 47.000 2.352 1.00 0.00 5 ILE A CA 14
ATOM 9105 C C . ILE A 1 5 ? 69.707 48.157 2.854 1.00 0.00 5 ILE A C 14
ATOM 9106 O O . ILE A 1 5 ? 68.500 48.056 2.945 1.00 0.00 5 ILE A O 14
ATOM 9122 N N . LYS A 1 6 ? 70.327 49.250 3.173 1.00 0.00 6 LYS A N 14
ATOM 9123 C CA . LYS A 1 6 ? 69.566 50.433 3.672 1.00 0.00 6 LYS A CA 14
ATOM 9124 C C . LYS A 1 6 ? 69.339 51.430 2.537 1.00 0.00 6 LYS A C 14
ATOM 9125 O O . LYS A 1 6 ? 70.254 52.088 2.086 1.00 0.00 6 LYS A O 14
ATOM 9144 N N . LYS A 1 7 ? 68.124 51.555 2.074 1.00 0.00 7 LYS A N 14
ATOM 9145 C CA . LYS A 1 7 ? 67.859 52.520 0.974 1.00 0.00 7 LYS A CA 14
ATOM 9146 C C . LYS A 1 7 ? 67.354 53.831 1.552 1.00 0.00 7 LYS A C 14
ATOM 9147 O O . LYS A 1 7 ? 66.302 54.328 1.201 1.00 0.00 7 LYS A O 14
ATOM 9166 N N . GLU A 1 8 ? 68.116 54.388 2.437 1.00 0.00 8 GLU A N 14
ATOM 9167 C CA . GLU A 1 8 ? 67.726 55.676 3.067 1.00 0.00 8 GLU A CA 14
ATOM 9168 C C . GLU A 1 8 ? 67.729 56.797 2.020 1.00 0.00 8 GLU A C 14
ATOM 9169 O O . GLU A 1 8 ? 67.083 57.813 2.182 1.00 0.00 8 GLU A O 14
ATOM 9181 N N . GLY A 1 9 ? 68.453 56.617 0.948 1.00 0.00 9 GLY A N 14
ATOM 9182 C CA . GLY A 1 9 ? 68.500 57.667 -0.110 1.00 0.00 9 GLY A CA 14
ATOM 9183 C C . GLY A 1 9 ? 67.148 57.751 -0.815 1.00 0.00 9 GLY A C 14
ATOM 9184 O O . GLY A 1 9 ? 66.897 58.652 -1.591 1.00 0.00 9 GLY A O 14
ATOM 9188 N N . TRP A 1 10 ? 66.274 56.818 -0.558 1.00 0.00 10 TRP A N 14
ATOM 9189 C CA . TRP A 1 10 ? 64.941 56.846 -1.222 1.00 0.00 10 TRP A CA 14
ATOM 9190 C C . TRP A 1 10 ? 63.919 57.559 -0.331 1.00 0.00 10 TRP A C 14
ATOM 9191 O O . TRP A 1 10 ? 62.859 57.953 -0.777 1.00 0.00 10 TRP A O 14
ATOM 9212 N N . GLY A 1 11 ? 64.231 57.726 0.924 1.00 0.00 11 GLY A N 14
ATOM 9213 C CA . GLY A 1 11 ? 63.284 58.412 1.846 1.00 0.00 11 GLY A CA 14
ATOM 9214 C C . GLY A 1 11 ? 62.700 57.395 2.822 1.00 0.00 11 GLY A C 14
ATOM 9215 O O . GLY A 1 11 ? 62.404 56.272 2.463 1.00 0.00 11 GLY A O 14
ATOM 9219 N N . LYS A 1 12 ? 62.534 57.780 4.055 1.00 0.00 12 LYS A N 14
ATOM 9220 C CA . LYS A 1 12 ? 61.969 56.839 5.064 1.00 0.00 12 LYS A CA 14
ATOM 9221 C C . LYS A 1 12 ? 60.833 56.021 4.444 1.00 0.00 12 LYS A C 14
ATOM 9222 O O . LYS A 1 12 ? 60.299 56.369 3.409 1.00 0.00 12 LYS A O 14
ATOM 9241 N N . CYS A 1 13 ? 60.464 54.933 5.061 1.00 0.00 13 CYS A N 14
ATOM 9242 C CA . CYS A 1 13 ? 59.369 54.096 4.496 1.00 0.00 13 CYS A CA 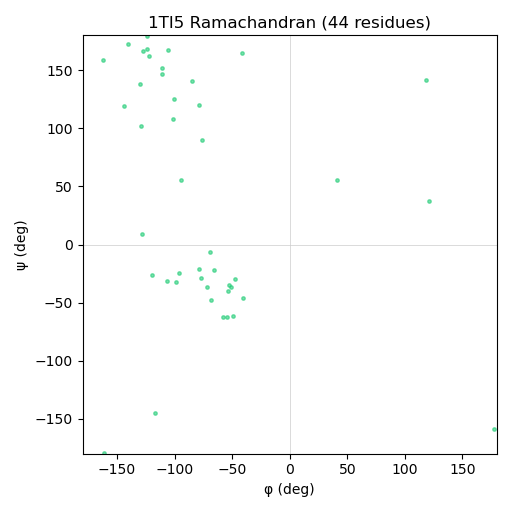14
ATOM 9243 C C . CYS A 1 13 ? 58.049 54.368 5.217 1.00 0.00 13 CYS A C 14
ATOM 9244 O O . CYS A 1 13 ? 58.020 54.789 6.356 1.00 0.00 13 CYS A O 14
ATOM 9251 N N . LEU A 1 14 ? 56.956 54.118 4.553 1.00 0.00 14 LEU A N 14
ATOM 9252 C CA . LEU A 1 14 ? 55.626 54.345 5.176 1.00 0.00 14 LEU A CA 14
ATOM 9253 C C . LEU A 1 14 ? 54.905 53.010 5.371 1.00 0.00 14 LEU A C 14
ATOM 9254 O O . LEU A 1 14 ? 54.116 52.841 6.280 1.00 0.00 14 LEU A O 14
ATOM 9270 N N . ILE A 1 15 ? 55.174 52.066 4.517 1.00 0.00 15 ILE A N 14
ATOM 9271 C CA . ILE A 1 15 ? 54.508 50.732 4.633 1.00 0.00 15 ILE A CA 14
ATOM 9272 C C . ILE A 1 15 ? 55.557 49.631 4.811 1.00 0.00 15 ILE A C 14
ATOM 9273 O O . ILE A 1 15 ? 56.547 49.807 5.490 1.00 0.00 15 ILE A O 14
ATOM 9289 N N . ASP A 1 16 ? 55.342 48.496 4.202 1.00 0.00 16 ASP A N 14
ATOM 9290 C CA . ASP A 1 16 ? 56.321 47.378 4.325 1.00 0.00 16 ASP A CA 14
ATOM 9291 C C . ASP A 1 16 ? 56.767 46.925 2.931 1.00 0.00 16 ASP A C 14
ATOM 9292 O O . ASP A 1 16 ? 57.807 46.318 2.766 1.00 0.00 16 ASP A O 14
ATOM 9301 N N . THR A 1 17 ? 55.988 47.224 1.927 1.00 0.00 17 THR A N 14
ATOM 9302 C CA . THR A 1 17 ? 56.359 46.825 0.543 1.00 0.00 17 THR A CA 14
ATOM 9303 C C . THR A 1 17 ? 56.789 48.060 -0.248 1.00 0.00 17 THR A C 14
ATOM 9304 O O . THR A 1 17 ? 57.631 47.986 -1.121 1.00 0.00 17 THR A O 14
ATOM 9315 N N . THR A 1 18 ? 56.223 49.200 0.057 1.00 0.00 18 THR A N 14
ATOM 9316 C CA . THR A 1 18 ? 56.613 50.438 -0.674 1.00 0.00 18 THR A CA 14
ATOM 9317 C C . THR A 1 18 ? 58.126 50.439 -0.881 1.00 0.00 18 THR A C 14
ATOM 9318 O O . THR A 1 18 ? 58.615 50.615 -1.979 1.00 0.00 18 THR A O 14
ATOM 9329 N N . CYS A 1 19 ? 58.869 50.216 0.168 1.00 0.00 19 CYS A N 14
ATOM 9330 C CA . CYS A 1 19 ? 60.349 50.174 0.030 1.00 0.00 19 CYS A CA 14
ATOM 9331 C C . CYS A 1 19 ? 60.727 49.035 -0.919 1.00 0.00 19 CYS A C 14
ATOM 9332 O O . CYS A 1 19 ? 61.474 49.208 -1.862 1.00 0.00 19 CYS A O 14
ATOM 9339 N N . ALA A 1 20 ? 60.202 47.869 -0.663 1.00 0.00 20 ALA A N 14
ATOM 9340 C CA . ALA A 1 20 ? 60.501 46.691 -1.524 1.00 0.00 20 ALA A CA 14
ATOM 9341 C C . ALA A 1 20 ? 60.296 47.040 -3.001 1.00 0.00 20 ALA A C 14
ATOM 9342 O O . ALA A 1 20 ? 61.048 46.617 -3.857 1.00 0.00 20 ALA A O 14
ATOM 9349 N N . HIS A 1 21 ? 59.287 47.808 -3.309 1.00 0.00 21 HIS A N 14
ATOM 9350 C CA . HIS A 1 21 ? 59.045 48.178 -4.733 1.00 0.00 21 HIS A CA 14
ATOM 9351 C C . HIS A 1 21 ? 60.305 48.814 -5.318 1.00 0.00 21 HIS A C 14
ATOM 9352 O O . HIS A 1 21 ? 60.906 48.298 -6.239 1.00 0.00 21 HIS A O 14
ATOM 9366 N N . SER A 1 22 ? 60.714 49.927 -4.779 1.00 0.00 22 SER A N 14
ATOM 9367 C CA . SER A 1 22 ? 61.942 50.596 -5.288 1.00 0.00 22 SER A CA 14
ATOM 9368 C C . SER A 1 22 ? 63.106 49.602 -5.306 1.00 0.00 22 SER A C 14
ATOM 9369 O O . SER A 1 22 ? 63.910 49.588 -6.216 1.00 0.00 22 SER A O 14
ATOM 9377 N N . CYS A 1 23 ? 63.198 48.769 -4.307 1.00 0.00 23 CYS A N 14
ATOM 9378 C CA . CYS A 1 23 ? 64.305 47.772 -4.262 1.00 0.00 23 CYS A CA 14
ATOM 9379 C C . CYS A 1 23 ? 64.275 46.886 -5.503 1.00 0.00 23 CYS A C 14
ATOM 9380 O O . CYS A 1 23 ? 65.200 46.870 -6.291 1.00 0.00 23 CYS A O 14
ATOM 9387 N N . LYS A 1 24 ? 63.220 46.146 -5.684 1.00 0.00 24 LYS A N 14
ATOM 9388 C CA . LYS A 1 24 ? 63.137 45.262 -6.873 1.00 0.00 24 LYS A CA 14
ATOM 9389 C C . LYS A 1 24 ? 63.441 46.068 -8.131 1.00 0.00 24 LYS A C 14
ATOM 9390 O O . LYS A 1 24 ? 64.381 45.782 -8.848 1.00 0.00 24 LYS A O 14
ATOM 9409 N N . ASN A 1 25 ? 62.652 47.080 -8.389 1.00 0.00 25 ASN A N 14
ATOM 9410 C CA . ASN A 1 25 ? 62.874 47.930 -9.594 1.00 0.00 25 ASN A CA 14
ATOM 9411 C C . ASN A 1 25 ? 64.352 48.297 -9.722 1.00 0.00 25 ASN A C 14
ATOM 9412 O O . ASN A 1 25 ? 64.866 48.474 -10.809 1.00 0.00 25 ASN A O 14
ATOM 9423 N N . ARG A 1 26 ? 65.043 48.403 -8.622 1.00 0.00 26 ARG A N 14
ATOM 9424 C CA . ARG A 1 26 ? 66.489 48.746 -8.686 1.00 0.00 26 ARG A CA 14
ATOM 9425 C C . ARG A 1 26 ? 67.282 47.488 -9.017 1.00 0.00 26 ARG A C 14
ATOM 9426 O O . ARG A 1 26 ? 68.386 47.543 -9.520 1.00 0.00 26 ARG A O 14
ATOM 9447 N N . GLY A 1 27 ? 66.714 46.351 -8.734 1.00 0.00 27 GLY A N 14
ATOM 9448 C CA . GLY A 1 27 ? 67.414 45.075 -9.024 1.00 0.00 27 GLY A CA 14
ATOM 9449 C C . GLY A 1 27 ? 67.481 44.242 -7.747 1.00 0.00 27 GLY A C 14
ATOM 9450 O O . GLY A 1 27 ? 68.496 43.655 -7.429 1.00 0.00 27 GLY A O 14
ATOM 9454 N N . TYR A 1 28 ? 66.409 44.193 -7.004 1.00 0.00 28 TYR A N 14
ATOM 9455 C CA . TYR A 1 28 ? 66.424 43.401 -5.738 1.00 0.00 28 TYR A CA 14
ATOM 9456 C C . TYR A 1 28 ? 65.214 42.474 -5.665 1.00 0.00 28 TYR A C 14
ATOM 9457 O O . TYR A 1 28 ? 64.289 42.577 -6.444 1.00 0.00 28 TYR A O 14
ATOM 9475 N N . ILE A 1 29 ? 65.207 41.578 -4.721 1.00 0.00 29 ILE A N 14
ATOM 9476 C CA . ILE A 1 29 ? 64.045 40.661 -4.585 1.00 0.00 29 ILE A CA 14
ATOM 9477 C C . ILE A 1 29 ? 62.935 41.399 -3.865 1.00 0.00 29 ILE A C 14
ATOM 9478 O O . ILE A 1 29 ? 61.762 41.133 -4.038 1.00 0.00 29 ILE A O 14
ATOM 9494 N N . GLY A 1 30 ? 63.318 42.333 -3.053 1.00 0.00 30 GLY A N 14
ATOM 9495 C CA . GLY A 1 30 ? 62.309 43.124 -2.292 1.00 0.00 30 GLY A CA 14
ATOM 9496 C C . GLY A 1 30 ? 63.018 44.118 -1.373 1.00 0.00 30 GLY A C 14
ATOM 9497 O O . GLY A 1 30 ? 64.170 44.450 -1.572 1.00 0.00 30 GLY A O 14
ATOM 9501 N N . GLY A 1 31 ? 62.340 44.596 -0.365 1.00 0.00 31 GLY A N 14
ATOM 9502 C CA . GLY A 1 31 ? 62.978 45.567 0.566 1.00 0.00 31 GLY A CA 14
ATOM 9503 C C . GLY A 1 31 ? 62.198 45.615 1.878 1.00 0.00 31 GLY A C 14
ATOM 9504 O O . GLY A 1 31 ? 61.279 44.850 2.094 1.00 0.00 31 GLY A O 14
ATOM 9508 N N . ASN A 1 32 ? 62.553 46.514 2.756 1.00 0.00 32 ASN A N 14
ATOM 9509 C CA . ASN A 1 32 ? 61.824 46.611 4.051 1.00 0.00 32 ASN A CA 14
ATOM 9510 C C . ASN A 1 32 ? 61.841 48.044 4.573 1.00 0.00 32 ASN A C 14
ATOM 9511 O O . ASN A 1 32 ? 62.449 48.928 4.004 1.00 0.00 32 ASN A O 14
ATOM 9522 N N . CYS A 1 33 ? 61.167 48.262 5.659 1.00 0.00 33 CYS A N 14
ATOM 9523 C CA . CYS A 1 33 ? 61.112 49.624 6.258 1.00 0.00 33 CYS A CA 14
ATOM 9524 C C . CYS A 1 33 ? 61.586 49.576 7.713 1.00 0.00 33 CYS A C 14
ATOM 9525 O O . CYS A 1 33 ? 60.795 49.493 8.631 1.00 0.00 33 CYS A O 14
ATOM 9532 N N . LYS A 1 34 ? 62.872 49.618 7.930 1.00 0.00 34 LYS A N 14
ATOM 9533 C CA . LYS A 1 34 ? 63.394 49.565 9.325 1.00 0.00 34 LYS A CA 14
ATOM 9534 C C . LYS A 1 34 ? 64.765 50.243 9.409 1.00 0.00 34 LYS A C 14
ATOM 9535 O O . LYS A 1 34 ? 65.340 50.630 8.412 1.00 0.00 34 LYS A O 14
ATOM 9554 N N . GLY A 1 35 ? 65.292 50.389 10.595 1.00 0.00 35 GLY A N 14
ATOM 9555 C CA . GLY A 1 35 ? 66.623 51.042 10.748 1.00 0.00 35 GLY A CA 14
ATOM 9556 C C . GLY A 1 35 ? 66.583 52.002 11.938 1.00 0.00 35 GLY A C 14
ATOM 9557 O O . GLY A 1 35 ? 66.538 51.590 13.080 1.00 0.00 35 GLY A O 14
ATOM 9561 N N . MET A 1 36 ? 66.594 53.281 11.679 1.00 0.00 36 MET A N 14
ATOM 9562 C CA . MET A 1 36 ? 66.550 54.269 12.795 1.00 0.00 36 MET A CA 14
ATOM 9563 C C . MET A 1 36 ? 65.248 55.070 12.727 1.00 0.00 36 MET A C 14
ATOM 9564 O O . MET A 1 36 ? 64.847 55.710 13.678 1.00 0.00 36 MET A O 14
ATOM 9578 N N . THR A 1 37 ? 64.586 55.032 11.605 1.00 0.00 37 THR A N 14
ATOM 9579 C CA . THR A 1 37 ? 63.307 55.781 11.460 1.00 0.00 37 THR A CA 14
ATOM 9580 C C . THR A 1 37 ? 62.546 55.268 10.238 1.00 0.00 37 THR A C 14
ATOM 9581 O O . THR A 1 37 ? 62.261 56.005 9.316 1.00 0.00 37 THR A O 14
ATOM 9592 N N . ARG A 1 38 ? 62.225 54.003 10.222 1.00 0.00 38 ARG A N 14
ATOM 9593 C CA . ARG A 1 38 ? 61.491 53.435 9.056 1.00 0.00 38 ARG A CA 14
ATOM 9594 C C . ARG A 1 38 ? 62.314 53.630 7.781 1.00 0.00 38 ARG A C 14
ATOM 9595 O O . ARG A 1 38 ? 61.871 54.240 6.831 1.00 0.00 38 ARG A O 14
ATOM 9616 N N . THR A 1 39 ? 63.512 53.113 7.756 1.00 0.00 39 THR A N 14
ATOM 9617 C CA . THR A 1 39 ? 64.365 53.265 6.543 1.00 0.00 39 THR A CA 14
ATOM 9618 C C . THR A 1 39 ? 63.999 52.194 5.516 1.00 0.00 39 THR A C 14
ATOM 9619 O O . THR A 1 39 ? 63.548 51.121 5.859 1.00 0.00 39 THR A O 14
ATOM 9630 N N . CYS A 1 40 ? 64.178 52.481 4.259 1.00 0.00 40 CYS A N 14
ATOM 9631 C CA . CYS A 1 40 ? 63.823 51.485 3.211 1.00 0.00 40 CYS A CA 14
ATOM 9632 C C . CYS A 1 40 ? 64.974 50.513 2.956 1.00 0.00 40 CYS A C 14
ATOM 9633 O O . CYS A 1 40 ? 66.052 50.905 2.566 1.00 0.00 40 CYS A O 14
ATOM 9640 N N . TYR A 1 41 ? 64.745 49.244 3.140 1.00 0.00 41 TYR A N 14
ATOM 9641 C CA . TYR A 1 41 ? 65.821 48.250 2.871 1.00 0.00 41 TYR A CA 14
ATOM 9642 C C . TYR A 1 41 ? 65.514 47.520 1.566 1.00 0.00 41 TYR A C 14
ATOM 9643 O O . TYR A 1 41 ? 64.431 47.625 1.034 1.00 0.00 41 TYR A O 14
ATOM 9661 N N . CYS A 1 42 ? 66.440 46.773 1.046 1.00 0.00 42 CYS A N 14
ATOM 9662 C CA . CYS A 1 42 ? 66.153 46.043 -0.222 1.00 0.00 42 CYS A CA 14
ATOM 9663 C C . CYS A 1 42 ? 66.841 44.681 -0.229 1.00 0.00 42 CYS A C 14
ATOM 9664 O O . CYS A 1 42 ? 68.050 44.586 -0.155 1.00 0.00 42 CYS A O 14
ATOM 9671 N N . LEU A 1 43 ? 66.075 43.626 -0.323 1.00 0.00 43 LEU A N 14
ATOM 9672 C CA . LEU A 1 43 ? 66.685 42.264 -0.335 1.00 0.00 43 LEU A CA 14
ATOM 9673 C C . LEU A 1 43 ? 67.077 41.869 -1.754 1.00 0.00 43 LEU A C 14
ATOM 9674 O O . LEU A 1 43 ? 66.359 42.110 -2.706 1.00 0.00 43 LEU A O 14
ATOM 9690 N N . VAL A 1 44 ? 68.218 41.262 -1.889 1.00 0.00 44 VAL A N 14
ATOM 9691 C CA . VAL A 1 44 ? 68.704 40.833 -3.228 1.00 0.00 44 VAL A CA 14
ATOM 9692 C C . VAL A 1 44 ? 69.050 39.359 -3.201 1.00 0.00 44 VAL A C 14
ATOM 9693 O O . VAL A 1 44 ? 69.189 38.768 -2.156 1.00 0.00 44 VAL A O 14
ATOM 9706 N N . ASN A 1 45 ? 69.240 38.771 -4.339 1.00 0.00 45 ASN A N 14
ATOM 9707 C CA . ASN A 1 45 ? 69.623 37.349 -4.355 1.00 0.00 45 ASN A CA 14
ATOM 9708 C C . ASN A 1 45 ? 71.088 37.287 -3.977 1.00 0.00 45 ASN A C 14
ATOM 9709 O O . ASN A 1 45 ? 71.977 37.402 -4.796 1.00 0.00 45 ASN A O 14
ATOM 9720 N N . CYS A 1 46 ? 71.325 37.170 -2.708 1.00 0.00 46 CYS A N 14
ATOM 9721 C CA . CYS A 1 46 ? 72.712 37.170 -2.198 1.00 0.00 46 CYS A CA 14
ATOM 9722 C C . CYS A 1 46 ? 73.032 35.851 -1.487 1.00 0.00 46 CYS A C 14
ATOM 9723 O O . CYS A 1 46 ? 72.282 35.484 -0.596 1.00 0.00 46 CYS A O 14
ATOM 9731 N N . ARG A 1 1 ? 69.387 32.781 -1.035 1.00 0.00 1 ARG A N 15
ATOM 9732 C CA . ARG A 1 1 ? 69.803 33.794 -0.022 1.00 0.00 1 ARG A CA 15
ATOM 9733 C C . ARG A 1 1 ? 69.529 35.202 -0.536 1.00 0.00 1 ARG A C 15
ATOM 9734 O O . ARG A 1 1 ? 69.250 35.408 -1.700 1.00 0.00 1 ARG A O 15
ATOM 9757 N N . THR A 1 2 ? 69.625 36.176 0.320 1.00 0.00 2 THR A N 15
ATOM 9758 C CA . THR A 1 2 ? 69.393 37.568 -0.124 1.00 0.00 2 THR A CA 15
ATOM 9759 C C . THR A 1 2 ? 70.164 38.554 0.739 1.00 0.00 2 THR A C 15
ATOM 9760 O O . THR A 1 2 ? 70.504 38.280 1.873 1.00 0.00 2 THR A O 15
ATOM 9771 N N . CYS A 1 3 ? 70.392 39.719 0.220 1.00 0.00 3 CYS A N 15
ATOM 9772 C CA . CYS A 1 3 ? 71.086 40.759 1.015 1.00 0.00 3 CYS A CA 15
ATOM 9773 C C . CYS A 1 3 ? 70.289 42.052 0.937 1.00 0.00 3 CYS A C 15
ATOM 9774 O O . CYS A 1 3 ? 69.781 42.425 -0.100 1.00 0.00 3 CYS A O 15
ATOM 9781 N N . MET A 1 4 ? 70.168 42.722 2.033 1.00 0.00 4 MET A N 15
ATOM 9782 C CA . MET A 1 4 ? 69.386 43.990 2.058 1.00 0.00 4 MET A CA 15
ATOM 9783 C C . MET A 1 4 ? 70.298 45.198 2.209 1.00 0.00 4 MET A C 15
ATOM 9784 O O . MET A 1 4 ? 71.295 45.170 2.902 1.00 0.00 4 MET A O 15
ATOM 9798 N N . ILE A 1 5 ? 69.944 46.261 1.554 1.00 0.00 5 ILE A N 15
ATOM 9799 C CA . ILE A 1 5 ? 70.754 47.501 1.628 1.00 0.00 5 ILE A CA 15
ATOM 9800 C C . ILE A 1 5 ? 69.876 48.640 2.133 1.00 0.00 5 ILE A C 15
ATOM 9801 O O . ILE A 1 5 ? 68.707 48.461 2.405 1.00 0.00 5 ILE A O 15
ATOM 9817 N N . LYS A 1 6 ? 70.432 49.803 2.260 1.00 0.00 6 LYS A N 15
ATOM 9818 C CA . LYS A 1 6 ? 69.636 50.967 2.752 1.00 0.00 6 LYS A CA 15
ATOM 9819 C C . LYS A 1 6 ? 69.235 51.869 1.586 1.00 0.00 6 LYS A C 15
ATOM 9820 O O . LYS A 1 6 ? 70.052 52.573 1.027 1.00 0.00 6 LYS A O 15
ATOM 9839 N N . LYS A 1 7 ? 67.981 51.868 1.218 1.00 0.00 7 LYS A N 15
ATOM 9840 C CA . LYS A 1 7 ? 67.548 52.744 0.094 1.00 0.00 7 LYS A CA 15
ATOM 9841 C C . LYS A 1 7 ? 67.016 54.058 0.646 1.00 0.00 7 LYS A C 15
ATOM 9842 O O . LYS A 1 7 ? 65.905 54.469 0.372 1.00 0.00 7 LYS A O 15
ATOM 9861 N N . GLU A 1 8 ? 67.819 54.717 1.422 1.00 0.00 8 GLU A N 15
ATOM 9862 C CA . GLU A 1 8 ? 67.403 56.017 2.014 1.00 0.00 8 GLU A CA 15
ATOM 9863 C C . GLU A 1 8 ? 67.185 57.057 0.907 1.00 0.00 8 GLU A C 15
ATOM 9864 O O . GLU A 1 8 ? 66.456 58.014 1.076 1.00 0.00 8 GLU A O 15
ATOM 9876 N N . GLY A 1 9 ? 67.813 56.873 -0.222 1.00 0.00 9 GLY A N 15
ATOM 9877 C CA . GLY A 1 9 ? 67.645 57.847 -1.339 1.00 0.00 9 GLY A CA 15
ATOM 9878 C C . GLY A 1 9 ? 66.221 57.764 -1.882 1.00 0.00 9 GLY A C 15
ATOM 9879 O O . GLY A 1 9 ? 65.824 58.536 -2.732 1.00 0.00 9 GLY A O 15
ATOM 9883 N N . TRP A 1 10 ? 65.447 56.831 -1.403 1.00 0.00 10 TRP A N 15
ATOM 9884 C CA . TRP A 1 10 ? 64.050 56.697 -1.899 1.00 0.00 10 TRP A CA 15
ATOM 9885 C C . TRP A 1 10 ? 63.077 57.407 -0.955 1.00 0.00 10 TRP A C 15
ATOM 9886 O O . TRP A 1 10 ? 61.967 57.735 -1.324 1.00 0.00 10 TRP A O 15
ATOM 9907 N N . GLY A 1 11 ? 63.485 57.647 0.262 1.00 0.00 11 GLY A N 15
ATOM 9908 C CA . GLY A 1 11 ? 62.585 58.335 1.226 1.00 0.00 11 GLY A CA 15
ATOM 9909 C C . GLY A 1 11 ? 62.096 57.332 2.269 1.00 0.00 11 GLY A C 15
ATOM 9910 O O . GLY A 1 11 ? 61.825 56.187 1.966 1.00 0.00 11 GLY A O 15
ATOM 9914 N N . LYS A 1 12 ? 61.984 57.758 3.494 1.00 0.00 12 LYS A N 15
ATOM 9915 C CA . LYS A 1 12 ? 61.513 56.838 4.570 1.00 0.00 12 LYS A CA 15
ATOM 9916 C C . LYS A 1 12 ? 60.395 55.931 4.043 1.00 0.00 12 LYS A C 15
ATOM 9917 O O . LYS A 1 12 ? 59.781 56.209 3.032 1.00 0.00 12 LYS A O 15
ATOM 9936 N N . CYS A 1 13 ? 60.131 54.848 4.719 1.00 0.00 13 CYS A N 15
ATOM 9937 C CA . CYS A 1 13 ? 59.059 53.922 4.254 1.00 0.00 13 CYS A CA 15
ATOM 9938 C C . CYS A 1 13 ? 57.777 54.128 5.061 1.00 0.00 13 CYS A C 15
ATOM 9939 O O . CYS A 1 13 ? 57.807 54.526 6.209 1.00 0.00 13 CYS A O 15
ATOM 9946 N N . LEU A 1 14 ? 56.652 53.853 4.464 1.00 0.00 14 LEU A N 15
ATOM 9947 C CA . LEU A 1 14 ? 55.359 54.021 5.182 1.00 0.00 14 LEU A CA 15
ATOM 9948 C C . LEU A 1 14 ? 54.802 52.655 5.584 1.00 0.00 14 LEU A C 15
ATOM 9949 O O . LEU A 1 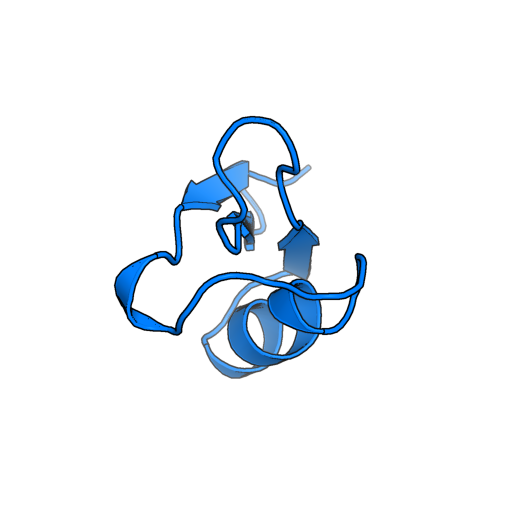14 ? 54.147 52.511 6.598 1.00 0.00 14 LEU A O 15
ATOM 9965 N N . ILE A 1 15 ? 55.061 51.654 4.794 1.00 0.00 15 ILE A N 15
ATOM 9966 C CA . ILE A 1 15 ? 54.550 50.288 5.122 1.00 0.00 15 ILE A CA 15
ATOM 9967 C C . ILE A 1 15 ? 55.716 49.333 5.367 1.00 0.00 15 ILE A C 15
ATOM 9968 O O . ILE A 1 15 ? 56.819 49.743 5.667 1.00 0.00 15 ILE A O 15
ATOM 9984 N N . ASP A 1 16 ? 55.476 48.062 5.223 1.00 0.00 16 ASP A N 15
ATOM 9985 C CA . ASP A 1 16 ? 56.558 47.063 5.418 1.00 0.00 16 ASP A CA 15
ATOM 9986 C C . ASP A 1 16 ? 56.978 46.524 4.054 1.00 0.00 16 ASP A C 15
ATOM 9987 O O . ASP A 1 16 ? 58.014 45.906 3.903 1.00 0.00 16 ASP A O 15
ATOM 9996 N N . THR A 1 17 ? 56.171 46.764 3.056 1.00 0.00 17 THR A N 15
ATOM 9997 C CA . THR A 1 17 ? 56.503 46.279 1.689 1.00 0.00 17 THR A CA 15
ATOM 9998 C C . THR A 1 17 ? 56.770 47.470 0.768 1.00 0.00 17 THR A C 15
ATOM 9999 O O . THR A 1 17 ? 57.499 47.365 -0.199 1.00 0.00 17 THR A O 15
ATOM 10010 N N . THR A 1 18 ? 56.193 48.607 1.063 1.00 0.00 18 THR A N 15
ATOM 10011 C CA . THR A 1 18 ? 56.429 49.801 0.202 1.00 0.00 18 THR A CA 15
ATOM 10012 C C . THR A 1 18 ? 57.896 49.840 -0.212 1.00 0.00 18 THR A C 15
ATOM 10013 O O . THR A 1 18 ? 58.224 49.817 -1.381 1.00 0.00 18 THR A O 15
ATOM 10024 N N . CYS A 1 19 ? 58.785 49.876 0.742 1.00 0.00 19 CYS A N 15
ATOM 10025 C CA . CYS A 1 19 ? 60.230 49.889 0.399 1.00 0.00 19 CYS A CA 15
ATOM 10026 C C . CYS A 1 19 ? 60.535 48.705 -0.520 1.00 0.00 19 CYS A C 15
ATOM 10027 O O . CYS A 1 19 ? 61.123 48.847 -1.573 1.00 0.00 19 CYS A O 15
ATOM 10034 N N . ALA A 1 20 ? 60.131 47.535 -0.110 1.00 0.00 20 ALA A N 15
ATOM 10035 C CA . ALA A 1 20 ? 60.375 46.311 -0.924 1.00 0.00 20 ALA A CA 15
ATOM 10036 C C . ALA A 1 20 ? 59.990 46.544 -2.389 1.00 0.00 20 ALA A C 15
ATOM 10037 O O . ALA A 1 20 ? 60.695 46.144 -3.294 1.00 0.00 20 ALA A O 15
ATOM 10044 N N . HIS A 1 21 ? 58.879 47.184 -2.633 1.00 0.00 21 HIS A N 15
ATOM 10045 C CA . HIS A 1 21 ? 58.462 47.434 -4.043 1.00 0.00 21 HIS A CA 15
ATOM 10046 C C . HIS A 1 21 ? 59.593 48.130 -4.798 1.00 0.00 21 HIS A C 15
ATOM 10047 O O . HIS A 1 21 ? 60.141 47.602 -5.745 1.00 0.00 21 HIS A O 15
ATOM 10061 N N . SER A 1 22 ? 59.956 49.307 -4.374 1.00 0.00 22 SER A N 15
ATOM 10062 C CA . SER A 1 22 ? 61.062 50.037 -5.051 1.00 0.00 22 SER A CA 15
ATOM 10063 C C . SER A 1 22 ? 62.287 49.128 -5.167 1.00 0.00 22 SER A C 15
ATOM 10064 O O . SER A 1 22 ? 62.985 49.130 -6.161 1.00 0.00 22 SER A O 15
ATOM 10072 N N . CYS A 1 23 ? 62.549 48.350 -4.154 1.00 0.00 23 CYS A N 15
ATOM 10073 C CA . CYS A 1 23 ? 63.724 47.436 -4.197 1.00 0.00 23 CYS A CA 15
ATOM 10074 C C . CYS A 1 23 ? 63.613 46.481 -5.381 1.00 0.00 23 CYS A C 15
ATOM 10075 O O . CYS A 1 23 ? 64.449 46.469 -6.262 1.00 0.00 23 CYS A O 15
ATOM 10082 N N . LYS A 1 24 ? 62.587 45.680 -5.410 1.00 0.00 24 LYS A N 15
ATOM 10083 C CA . LYS A 1 24 ? 62.428 44.730 -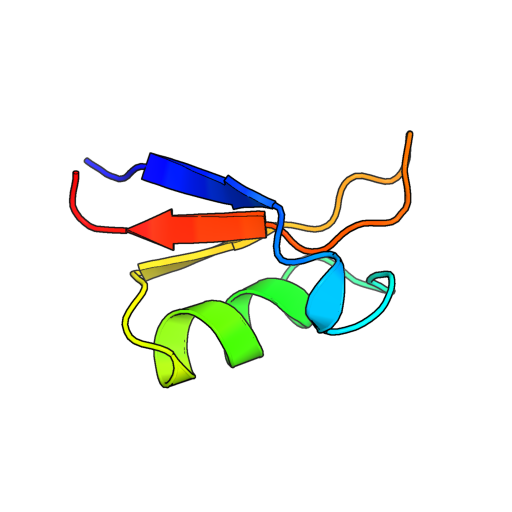6.539 1.00 0.00 24 LYS A CA 15
ATOM 10084 C C . LYS A 1 24 ? 62.579 45.477 -7.860 1.00 0.00 24 LYS A C 15
ATOM 10085 O O . LYS A 1 24 ? 63.474 45.203 -8.639 1.00 0.00 24 LYS A O 15
ATOM 10104 N N . ASN A 1 25 ? 61.711 46.424 -8.103 1.00 0.00 25 ASN A N 15
ATOM 10105 C CA . ASN A 1 25 ? 61.777 47.213 -9.369 1.00 0.00 25 ASN A CA 15
ATOM 10106 C C . ASN A 1 25 ? 63.200 47.711 -9.612 1.00 0.00 25 ASN A C 15
ATOM 10107 O O . ASN A 1 25 ? 63.629 47.870 -10.738 1.00 0.00 25 ASN A O 15
ATOM 10118 N N . ARG A 1 26 ? 63.942 47.946 -8.568 1.00 0.00 26 ARG A N 15
ATOM 10119 C CA . ARG A 1 26 ? 65.339 48.418 -8.746 1.00 0.00 26 ARG A CA 15
ATOM 10120 C C . ARG A 1 26 ? 66.216 47.227 -9.108 1.00 0.00 26 ARG A C 15
ATOM 10121 O O . ARG A 1 26 ? 67.287 47.368 -9.662 1.00 0.00 26 ARG A O 15
ATOM 10142 N N . GLY A 1 27 ? 65.757 46.048 -8.794 1.00 0.00 27 GLY A N 15
ATOM 10143 C CA . GLY A 1 27 ? 66.547 44.833 -9.114 1.00 0.00 27 GLY A CA 15
ATOM 10144 C C . GLY A 1 27 ? 66.830 44.064 -7.827 1.00 0.00 27 GLY A C 15
ATOM 10145 O O . GLY A 1 27 ? 67.916 43.559 -7.620 1.00 0.00 27 GLY A O 15
ATOM 10149 N N . TYR A 1 28 ? 65.865 43.977 -6.952 1.00 0.00 28 TYR A N 15
ATOM 10150 C CA . TYR A 1 28 ? 66.096 43.244 -5.670 1.00 0.00 28 TYR A CA 15
ATOM 10151 C C . TYR A 1 28 ? 64.987 42.225 -5.418 1.00 0.00 28 TYR A C 15
ATOM 10152 O O . TYR A 1 28 ? 63.977 42.208 -6.090 1.00 0.00 28 TYR A O 15
ATOM 10170 N N . ILE A 1 29 ? 65.164 41.382 -4.439 1.00 0.00 29 ILE A N 15
ATOM 10171 C CA . ILE A 1 29 ? 64.110 40.380 -4.129 1.00 0.00 29 ILE A CA 15
ATOM 10172 C C . ILE A 1 29 ? 63.016 41.068 -3.338 1.00 0.00 29 ILE A C 15
ATOM 10173 O O . ILE A 1 29 ? 61.859 40.698 -3.377 1.00 0.00 29 ILE A O 15
ATOM 10189 N N . GLY A 1 30 ? 63.396 42.075 -2.618 1.00 0.00 30 GLY A N 15
ATOM 10190 C CA . GLY A 1 30 ? 62.402 42.826 -1.800 1.00 0.00 30 GLY A CA 15
ATOM 10191 C C . GLY A 1 30 ? 63.111 43.926 -1.013 1.00 0.00 30 GLY A C 15
ATOM 10192 O O . GLY A 1 30 ? 64.195 44.351 -1.360 1.00 0.00 30 GLY A O 15
ATOM 10196 N N . GLY A 1 31 ? 62.507 44.393 0.044 1.00 0.00 31 GLY A N 15
ATOM 10197 C CA . GLY A 1 31 ? 63.148 45.468 0.850 1.00 0.00 31 GLY A CA 15
ATOM 10198 C C . GLY A 1 31 ? 62.529 45.510 2.245 1.00 0.00 31 GLY A C 15
ATOM 10199 O O . GLY A 1 31 ? 61.850 44.592 2.662 1.00 0.00 31 GLY A O 15
ATOM 10203 N N . ASN A 1 32 ? 62.757 46.569 2.972 1.00 0.00 32 ASN A N 15
ATOM 10204 C CA . ASN A 1 32 ? 62.178 46.663 4.340 1.00 0.00 32 ASN A CA 15
ATOM 10205 C C . ASN A 1 32 ? 61.940 48.120 4.733 1.00 0.00 32 ASN A C 15
ATOM 10206 O O . ASN A 1 32 ? 62.264 49.042 4.013 1.00 0.00 32 ASN A O 15
ATOM 10217 N N . CYS A 1 33 ? 61.381 48.312 5.886 1.00 0.00 33 CYS A N 15
ATOM 10218 C CA . CYS A 1 33 ? 61.106 49.686 6.385 1.00 0.00 33 CYS A CA 15
ATOM 10219 C C . CYS A 1 33 ? 61.478 49.767 7.869 1.00 0.00 33 CYS A C 15
ATOM 10220 O O . CYS A 1 33 ? 60.737 49.336 8.729 1.00 0.00 33 CYS A O 15
ATOM 10227 N N . LYS A 1 34 ? 62.630 50.298 8.172 1.00 0.00 34 LYS A N 15
ATOM 10228 C CA . LYS A 1 34 ? 63.059 50.385 9.598 1.00 0.00 34 LYS A CA 15
ATOM 10229 C C . LYS A 1 34 ? 62.382 51.567 10.298 1.00 0.00 34 LYS A C 15
ATOM 10230 O O . LYS A 1 34 ? 62.524 52.704 9.896 1.00 0.00 34 LYS A O 15
ATOM 10249 N N . GLY A 1 35 ? 61.656 51.304 11.350 1.00 0.00 35 GLY A N 15
ATOM 10250 C CA . GLY A 1 35 ? 60.979 52.410 12.085 1.00 0.00 35 GLY A CA 15
ATOM 10251 C C . GLY A 1 35 ? 62.012 53.156 12.930 1.00 0.00 35 GLY A C 15
ATOM 10252 O O . GLY A 1 35 ? 61.862 54.325 13.224 1.00 0.00 35 GLY A O 15
ATOM 10256 N N . MET A 1 36 ? 63.065 52.489 13.319 1.00 0.00 36 MET A N 15
ATOM 10257 C CA . MET A 1 36 ? 64.112 53.161 14.140 1.00 0.00 36 MET A CA 15
ATOM 10258 C C . MET A 1 36 ? 64.899 54.145 13.272 1.00 0.00 36 MET A C 15
ATOM 10259 O O . MET A 1 36 ? 65.420 55.133 13.750 1.00 0.00 36 MET A O 15
ATOM 10273 N N . THR A 1 37 ? 64.984 53.882 11.996 1.00 0.00 37 THR A N 15
ATOM 10274 C CA . THR A 1 37 ? 65.733 54.799 11.092 1.00 0.00 37 THR A CA 15
ATOM 10275 C C . THR A 1 37 ? 64.818 55.295 9.970 1.00 0.00 37 THR A C 15
ATOM 10276 O O . THR A 1 37 ? 65.233 56.031 9.097 1.00 0.00 37 THR A O 15
ATOM 10287 N N . ARG A 1 38 ? 63.573 54.898 9.987 1.00 0.00 38 ARG A N 15
ATOM 10288 C CA . ARG A 1 38 ? 62.634 55.349 8.920 1.00 0.00 38 ARG A CA 15
ATOM 10289 C C . ARG A 1 38 ? 63.331 55.300 7.559 1.00 0.00 38 ARG A C 15
ATOM 10290 O O . ARG A 1 38 ? 63.383 56.279 6.842 1.00 0.00 38 ARG A O 15
ATOM 10311 N N . THR A 1 39 ? 63.873 54.169 7.200 1.00 0.00 39 THR A N 15
ATOM 10312 C CA . THR A 1 39 ? 64.572 54.065 5.889 1.00 0.00 39 THR A CA 15
ATOM 10313 C C . THR A 1 39 ? 64.066 52.853 5.105 1.00 0.00 39 THR A C 15
ATOM 10314 O O . THR A 1 39 ? 63.393 51.991 5.634 1.00 0.00 39 THR A O 15
ATOM 10325 N N . CYS A 1 40 ? 64.383 52.790 3.843 1.00 0.00 40 CYS A N 15
ATOM 10326 C CA . CYS A 1 40 ? 63.925 51.650 3.005 1.00 0.00 40 CYS A CA 15
ATOM 10327 C C . CYS A 1 40 ? 65.093 50.718 2.680 1.00 0.00 40 CYS A C 15
ATOM 10328 O O . CYS A 1 40 ? 66.093 51.136 2.141 1.00 0.00 40 CYS A O 15
ATOM 10335 N N . TYR A 1 41 ? 64.968 49.456 2.977 1.00 0.00 41 TYR A N 15
ATOM 10336 C CA . TYR A 1 41 ? 66.068 48.508 2.650 1.00 0.00 41 TYR A CA 15
ATOM 10337 C C . TYR A 1 41 ? 65.655 47.645 1.457 1.00 0.00 41 TYR A C 15
ATOM 10338 O O . TYR A 1 41 ? 64.502 47.595 1.094 1.00 0.00 41 TYR A O 15
ATOM 10356 N N . CYS A 1 42 ? 66.574 46.960 0.842 1.00 0.00 42 CYS A N 15
ATOM 10357 C CA . CYS A 1 42 ? 66.185 46.111 -0.320 1.00 0.00 42 CYS A CA 15
ATOM 10358 C C . CYS A 1 42 ? 66.973 44.805 -0.328 1.00 0.00 42 CYS A C 15
ATOM 10359 O O . CYS A 1 42 ? 68.185 44.800 -0.416 1.00 0.00 42 CYS A O 15
ATOM 10366 N N . LEU A 1 43 ? 66.290 43.694 -0.248 1.00 0.00 43 LEU A N 15
ATOM 10367 C CA . LEU A 1 43 ? 67.005 42.385 -0.257 1.00 0.00 43 LEU A CA 15
ATOM 10368 C C . LEU A 1 43 ? 67.293 41.950 -1.689 1.00 0.00 43 LEU A C 15
ATOM 10369 O O . LEU A 1 43 ? 66.469 42.084 -2.574 1.00 0.00 43 LEU A O 15
ATOM 10385 N N . VAL A 1 44 ? 68.463 41.434 -1.911 1.00 0.00 44 VAL A N 15
ATOM 10386 C CA . VAL A 1 44 ? 68.852 40.981 -3.275 1.00 0.00 44 VAL A CA 15
ATOM 10387 C C . VAL A 1 44 ? 69.314 39.539 -3.227 1.00 0.00 44 VAL A C 15
ATOM 10388 O O . VAL A 1 44 ? 69.587 39.003 -2.179 1.00 0.00 44 VAL A O 15
ATOM 10401 N N . ASN A 1 45 ? 69.454 38.922 -4.357 1.00 0.00 45 ASN A N 15
ATOM 10402 C CA . ASN A 1 45 ? 69.946 37.533 -4.362 1.00 0.00 45 ASN A CA 15
ATOM 10403 C C . ASN A 1 45 ? 71.438 37.598 -4.114 1.00 0.00 45 ASN A C 15
ATOM 10404 O O . ASN A 1 45 ? 72.241 37.751 -5.013 1.00 0.00 45 ASN A O 15
ATOM 10415 N N . CYS A 1 46 ? 71.794 37.546 -2.870 1.00 0.00 46 CYS A N 15
ATOM 10416 C CA . CYS A 1 46 ? 73.216 37.672 -2.487 1.00 0.00 46 CYS A CA 15
ATOM 10417 C C . CYS A 1 46 ? 73.697 36.412 -1.760 1.00 0.00 46 CYS A C 15
ATOM 10418 O O . CYS A 1 46 ? 74.660 35.819 -2.218 1.00 0.00 46 CYS A O 15
#

Solvent-accessible surface area: 3353 Å² total; per-residue (Å²): 239,40,52,118,66,123,26,127,75,88,32,158,14,131,87,101,94,55,3,14,116,46,0,122,117,160,59,52,80,6,10,47,19,87,31,182,80,152,17,3,37,0,38,36,120,93

Organism: Vigna radiata (NCBI:txid157791)

Foldseek 3Di:
DKDKAWPCVVPFDDDAFRLQVVQVVVPANGWGGDPVVSTIMGIHPD

Radius of gyration: 9.04 Å; Cα contacts (8 Å, |Δi|>4): 123; chains: 1; bounding box: 17×25×23 Å

Nearest PDB structures (foldseek):
  1ti5-assembly1_A  TM=1.022E+00  e=3.346E-09  Vigna radiata
  4uj0-assembly2_B  TM=8.309E-01  e=1.410E-03  Solanum lycopersicum
  6mry-assembly2_B  TM=8.105E-01  e=4.388E-03  Nicotiana occidentalis
  6b55-assembly1_C  TM=8.271E-01  e=5.361E-03  Nicotiana alata
  6b55-assembly1_F  TM=8.235E-01  e=5.731E-03  Nicotiana alata

CATH classification: 3.30.30.10

Secondary structure (DSSP, 8-state):
--EEEE-GGG---SSSHHHHHHHHHHH-SEEEEETTTTEEEEEE--

InterPro domains:
  IPR003614 Knottins-like [PF00304] (28-73)
  IPR036574 Knottin, scorpion toxin-like superfamily [G3DSA:3.30.30.10] (28-73)
  IPR036574 Knottin, scorpion toxin-like superfamily [SSF57095] (28-73)

Sequence (46 aa):
RTCMIKKEGWGKCLIDTTCAHSCKNRGYIGGNCKGMTRTCYCLVNCRTCMIKKEGWGKCLIDTTCAHSCKNRGYIGGNCKGMTRTCYCLVNCRTCMIKKEGWGKCLIDTTCAHSCKNRGYIGGNCKGMTRTCYCLVNCRTCMIKKEGWGKCLIDTTCAHSCKNRGYIGGNCKGMTRTCYCLVNCRTCMIKKEGWGKCLIDTTCAHSCKNRGYIGGNCKGMTRTCYCLVNCRTCMIKKEGWGKCLIDTTCAHSCKNRGYIGGNCKGMTRTCYCLVNCRTCMIKKEGWGKCLIDTTCAHSCKNRGYIGGNCKGMTRTCYCLVNCRTCMIKKEGWGKCLIDTTCAHSCKNRGYIGGNCKGMTRTCYCLVNCRTCMIKKEGWGKCLIDTTCAHSCKNRGYIGGNCKGMTRTCYCLVNCRTCMIKKEGWGKCLIDTTCAHSCKNRGYIGGNCKGMTRTCYCLVNCRTCMIKKEGWGKCLIDTTCAHSCKNRGYIGGNCKGMTRTCYCLVNCRTCMIKKEGWGKCLIDTTCAHSCKNRGYIGGNCKGMTRTCYCLVNCRTCMIKKEGWGKCLIDTTCAHSCKNRGYIGGNCKGMTRTCYCLVNCRTCMIKKEGWGKCLIDTTCAHSCKNRGYIGGNCKGMTRTCYCLVNCRTCMIKKEGWGKCLIDTTCAHSCKNRGYIGGNCKGMTRTCYCLVNC